Protein 3ZHG (pdb70)

InterPro domains:
  IPR001304 C-type lectin-like [PF00059] (213-317)
  IPR001304 C-type lectin-like [PS50041] (202-316)
  IPR001304 C-type lectin-like [SM00034] (195-316)
  IPR016186 C-type lectin-like/link domain superfamily [G3DSA:3.10.100.10] (137-321)
  IPR016187 C-type lectin fold [SSF56436] (169-321)
  IPR018378 C-type lectin, conserved site [PS00615] (294-315)
  IPR033989 CD209-like, C-type lectin-like domain [cd03590] (195-317)
  IPR050111 C-type lectin and snaclec domain-containing protein [PTHR22803] (143-318)

GO terms:
  GO:0001879 detection of yeast (P, IDA)
  GO:0005537 D-mannose binding (F, IDA)
  GO:0009897 external side of plasma membrane (C, IDA)
  GO:0001872 (1->3)-beta-D-glucan binding (F, IDA)
  GO:0030247 polysaccharide binding (F, IDA)
  GO:0016045 detection of bacterium (P, IDA)
  GO:0032760 positive regulation of tumor necrosis factor production (P, IDA)
  GO:0050766 positive regulation of phagocytosis (P, IDA)
  GO:0006897 endocytosis (P, IDA)
  GO:0006910 phagocytosis, recognition (P, IDA)
  GO:0016020 membrane (C, TAS)

Organism: Mus musculus (NCBI:txid10090)

B-factor: mean 35.57, std 11.87, range [12.16, 84.99]

Structure (mmCIF, N/CA/C/O backbone):
data_3ZHG
#
_entry.id   3ZHG
#
_cell.length_a   146.720
_cell.length_b   92.770
_cell.length_c   77.060
_cell.angle_alpha   90.00
_cell.angle_beta   121.66
_cell.angle_gamma   90.00
#
_symmetry.space_group_name_H-M   'C 1 2 1'
#
loop_
_entity.id
_entity.type
_entity.pdbx_description
1 polymer 'CD209 ANTIGEN-LIKE PROTEIN B'
2 polymer 'CD209 ANTIGEN-LIKE PROTEIN B'
3 non-polymer 'SULFATE ION'
4 non-polymer 'CALCIUM ION'
5 water water
#
loop_
_atom_site.group_PDB
_atom_site.id
_atom_site.type_symbol
_atom_site.label_atom_id
_atom_site.label_alt_id
_atom_site.label_comp_id
_atom_site.label_asym_id
_atom_site.label_entity_id
_atom_site.label_seq_id
_atom_site.pdbx_PDB_ins_code
_atom_site.Cartn_x
_atom_site.Cartn_y
_atom_site.Cartn_z
_atom_site.occupancy
_atom_site.B_iso_or_equiv
_atom_site.auth_seq_id
_atom_site.auth_comp_id
_atom_site.auth_asym_id
_atom_site.auth_atom_id
_atom_site.pdbx_PDB_model_num
ATOM 1 N N . LEU A 1 24 ? 5.612 2.620 44.526 1.00 64.91 191 LEU A N 1
ATOM 2 C CA . LEU A 1 24 ? 6.573 3.078 43.524 1.00 65.74 191 LEU A CA 1
ATOM 3 C C . LEU A 1 24 ? 6.488 2.241 42.246 1.00 68.53 191 LEU A C 1
ATOM 4 O O . LEU A 1 24 ? 7.349 1.397 41.981 1.00 67.67 191 LEU A O 1
ATOM 9 N N . CYS A 1 25 ? 5.445 2.488 41.456 1.00 64.81 192 CYS A N 1
ATOM 10 C CA . CYS A 1 25 ? 5.203 1.742 40.221 1.00 59.67 192 CYS A CA 1
ATOM 11 C C . CYS A 1 25 ? 6.068 2.238 39.066 1.00 60.45 192 CYS A C 1
ATOM 12 O O . CYS A 1 25 ? 5.918 3.379 38.613 1.00 57.92 192 CYS A O 1
ATOM 15 N N . ARG A 1 26 ? 6.974 1.383 38.593 1.00 55.02 193 ARG A N 1
ATOM 16 C CA . ARG A 1 26 ? 7.769 1.696 37.404 1.00 46.33 193 ARG A CA 1
ATOM 17 C C . ARG A 1 26 ? 7.336 0.790 36.245 1.00 38.61 193 ARG A C 1
ATOM 18 O O . ARG A 1 26 ? 7.631 -0.408 36.230 1.00 42.14 193 ARG A O 1
ATOM 26 N N . LEU A 1 27 ? 6.623 1.367 35.282 1.00 36.42 194 LEU A N 1
ATOM 27 C CA . LEU A 1 27 ? 6.054 0.605 34.169 1.00 34.31 194 LEU A CA 1
ATOM 28 C C . LEU A 1 27 ? 7.128 0.102 33.204 1.00 30.67 194 LEU A C 1
ATOM 29 O O . LEU A 1 27 ? 7.079 -1.047 32.760 1.00 30.99 194 LEU A O 1
ATOM 34 N N . CYS A 1 28 ? 8.094 0.972 32.906 1.00 25.15 195 CYS A N 1
ATOM 35 C CA . CYS A 1 28 ? 9.141 0.736 31.908 1.00 26.85 195 CYS A CA 1
ATOM 36 C C . CYS A 1 28 ? 10.467 1.202 32.480 1.00 24.92 195 CYS A C 1
ATOM 37 O O . CYS A 1 28 ? 10.482 2.027 33.386 1.00 26.10 195 CYS A O 1
ATOM 40 N N . PRO A 1 29 ? 11.589 0.691 31.952 1.00 22.39 196 PRO A N 1
ATOM 41 C CA . PRO A 1 29 ? 12.888 1.152 32.442 1.00 22.34 196 PRO A CA 1
ATOM 42 C C . PRO A 1 29 ? 13.086 2.634 32.199 1.00 24.37 196 PRO A C 1
ATOM 43 O O . PRO A 1 29 ? 12.360 3.248 31.430 1.00 21.02 196 PRO A O 1
ATOM 47 N N . TRP A 1 30 ? 14.108 3.187 32.835 1.00 21.78 197 TRP A N 1
ATOM 48 C CA . TRP A 1 30 ? 14.424 4.601 32.753 1.00 22.70 197 TRP A CA 1
ATOM 49 C C . TRP A 1 30 ? 14.608 5.074 31.312 1.00 22.23 197 TRP A C 1
ATOM 50 O O . TRP A 1 30 ? 15.400 4.509 30.567 1.00 20.02 197 TRP A O 1
ATOM 61 N N . ASP A 1 31 ? 13.857 6.107 30.932 1.00 20.66 198 ASP A N 1
ATOM 62 C CA . ASP A 1 31 ? 13.905 6.715 29.604 1.00 20.97 198 ASP A CA 1
ATOM 63 C C . ASP A 1 31 ? 13.230 5.879 28.515 1.00 20.82 198 ASP A C 1
ATOM 64 O O . ASP A 1 31 ? 13.522 6.049 27.339 1.00 21.88 198 ASP A O 1
ATOM 69 N N . TRP A 1 32 ? 12.343 4.973 28.918 1.00 19.03 199 TRP A N 1
ATOM 70 C CA . TRP A 1 32 ? 11.534 4.206 27.975 1.00 21.09 199 TRP A CA 1
ATOM 71 C C . TRP A 1 32 ? 10.100 4.647 28.179 1.00 23.24 199 TRP A C 1
ATOM 72 O O . TRP A 1 32 ? 9.727 5.009 29.287 1.00 19.54 199 TRP A O 1
ATOM 83 N N . THR A 1 33 ? 9.293 4.596 27.123 1.00 23.34 200 THR A N 1
ATOM 84 C CA . THR A 1 33 ? 7.905 5.062 27.180 1.00 19.48 200 THR A CA 1
ATOM 85 C C . THR A 1 33 ? 6.895 3.925 27.181 1.00 21.71 200 THR A C 1
ATOM 86 O O . THR A 1 33 ? 6.970 3.028 26.354 1.00 20.97 200 THR A O 1
ATOM 90 N N . PHE A 1 34 ? 5.940 3.978 28.104 1.00 22.07 201 PHE A N 1
ATOM 91 C CA . PHE A 1 34 ? 4.866 2.977 28.170 1.00 22.67 201 PHE A CA 1
ATOM 92 C C . PHE A 1 34 ? 3.737 3.292 27.191 1.00 22.77 201 PHE A C 1
ATOM 93 O O . PHE A 1 34 ? 3.236 4.418 27.158 1.00 25.02 201 PHE A O 1
ATOM 101 N N . LEU A 1 35 ? 3.361 2.305 26.376 1.00 23.23 202 LEU A N 1
ATOM 102 C CA . LEU A 1 35 ? 2.137 2.369 25.567 1.00 22.44 202 LEU A CA 1
ATOM 103 C C . LEU A 1 35 ? 1.483 0.994 25.451 1.00 25.91 202 LEU A C 1
ATOM 104 O O . LEU A 1 35 ? 2.063 0.066 24.881 1.00 22.28 202 LEU A O 1
ATOM 109 N N . LEU A 1 36 ? 0.291 0.862 26.027 1.00 25.00 203 LEU A N 1
ATOM 110 C CA . LEU A 1 36 ? -0.526 -0.346 25.889 1.00 30.03 203 LEU A CA 1
ATOM 111 C C . LEU A 1 36 ? 0.181 -1.660 26.210 1.00 28.09 203 LEU A C 1
ATOM 112 O O . LEU A 1 36 ? 0.056 -2.634 25.471 1.00 30.91 203 LEU A O 1
ATOM 117 N N . GLY A 1 37 ? 0.920 -1.693 27.307 1.00 27.44 204 GLY A N 1
ATOM 118 C CA . GLY A 1 37 ? 1.530 -2.928 27.769 1.00 27.51 204 GLY A CA 1
ATOM 119 C C . GLY A 1 37 ? 2.933 -3.153 27.249 1.00 27.40 204 GLY A C 1
ATOM 120 O O . GLY A 1 37 ? 3.564 -4.163 27.566 1.00 32.15 204 GLY A O 1
ATOM 121 N N . ASN A 1 38 ? 3.422 -2.217 26.441 1.00 23.91 205 ASN A N 1
ATOM 122 C CA . ASN A 1 38 ? 4.791 -2.290 25.939 1.00 25.37 205 ASN A CA 1
ATOM 123 C C . ASN A 1 38 ? 5.630 -1.066 26.255 1.00 22.74 205 ASN A C 1
ATOM 124 O O . ASN A 1 38 ? 5.093 -0.004 26.553 1.00 18.74 205 ASN A O 1
ATOM 129 N N . CYS A 1 39 ? 6.950 -1.228 26.151 1.00 22.14 206 CYS A N 1
ATOM 130 C CA . CYS A 1 39 ? 7.908 -0.178 26.477 1.00 19.23 206 CYS A CA 1
ATOM 131 C C . CYS A 1 39 ? 8.682 0.156 25.236 1.00 19.22 206 CYS A C 1
ATOM 132 O O . CYS A 1 39 ? 9.078 -0.748 24.510 1.00 23.66 206 CYS A O 1
ATOM 135 N N . TYR A 1 40 ? 8.890 1.444 24.978 1.00 19.96 207 TYR A N 1
ATOM 136 C CA . TYR A 1 40 ? 9.467 1.904 23.705 1.00 16.70 207 TYR A CA 1
ATOM 137 C C . TYR A 1 40 ? 10.664 2.802 23.983 1.00 22.40 207 TYR A C 1
ATOM 138 O O . TYR A 1 40 ? 10.647 3.599 24.929 1.00 18.84 207 TYR A O 1
ATOM 147 N N . PHE A 1 41 ? 11.717 2.657 23.187 1.00 18.17 208 PHE A N 1
ATOM 148 C CA . PHE A 1 41 ? 12.904 3.485 23.370 1.00 16.72 208 PHE A CA 1
ATOM 149 C C . PHE A 1 41 ? 13.127 4.181 22.060 1.00 18.97 208 PHE A C 1
ATOM 150 O O . PHE A 1 41 ? 13.164 3.533 21.033 1.00 20.95 208 PHE A O 1
ATOM 158 N N . PHE A 1 42 ? 13.268 5.497 22.095 1.00 16.03 209 PHE A N 1
ATOM 159 C CA . PHE A 1 42 ? 13.447 6.286 20.882 1.00 20.37 209 PHE A CA 1
ATOM 160 C C . PHE A 1 42 ? 14.905 6.719 20.772 1.00 25.09 209 PHE A C 1
ATOM 161 O O . PHE A 1 42 ? 15.373 7.500 21.590 1.00 24.38 209 PHE A O 1
ATOM 169 N N . SER A 1 43 ? 15.648 6.197 19.799 1.00 20.84 210 SER A N 1
ATOM 170 C CA . SER A 1 43 ? 17.069 6.523 19.741 1.00 21.05 210 SER A CA 1
ATOM 171 C C . SER A 1 43 ? 17.236 8.021 19.650 1.00 25.36 210 SER A C 1
ATOM 172 O O . SER A 1 43 ? 16.325 8.743 19.223 1.00 22.93 210 SER A O 1
ATOM 175 N N . LYS A 1 44 ? 18.400 8.478 20.089 1.00 22.95 211 LYS A N 1
ATOM 176 C CA . LYS A 1 44 ? 18.804 9.863 19.963 1.00 23.96 211 LYS A CA 1
ATOM 177 C C . LYS A 1 44 ? 19.773 9.992 18.799 1.00 26.89 211 LYS A C 1
ATOM 178 O O . LYS A 1 44 ? 19.982 11.079 18.280 1.00 33.22 211 LYS A O 1
ATOM 184 N N . SER A 1 45 ? 20.385 8.882 18.399 1.00 25.48 212 SER A N 1
ATOM 185 C CA . SER A 1 45 ? 21.339 8.904 17.295 1.00 26.28 212 SER A CA 1
ATOM 186 C C . SER A 1 45 ? 20.830 8.057 16.147 1.00 26.94 212 SER A C 1
ATOM 187 O O . SER A 1 45 ? 19.797 7.406 16.268 1.00 25.98 212 SER A O 1
ATOM 190 N N . GLN A 1 46 ? 21.562 8.065 15.038 1.00 23.00 213 GLN A N 1
ATOM 191 C CA . GLN A 1 46 ? 21.148 7.372 13.836 1.00 26.22 213 GLN A CA 1
ATOM 192 C C . GLN A 1 46 ? 22.109 6.236 13.537 1.00 30.91 213 GLN A C 1
ATOM 193 O O . GLN A 1 46 ? 23.323 6.393 13.693 1.00 30.60 213 GLN A O 1
ATOM 199 N N . ARG A 1 47 ? 21.557 5.095 13.117 1.00 24.58 214 ARG A N 1
ATOM 200 C CA . ARG A 1 47 ? 22.337 3.895 12.826 1.00 25.39 214 ARG A CA 1
ATOM 201 C C . ARG A 1 47 ? 21.755 3.174 11.606 1.00 27.90 214 ARG A C 1
ATOM 202 O O . ARG A 1 47 ? 20.574 3.353 11.273 1.00 26.63 214 ARG A O 1
ATOM 210 N N . ASN A 1 48 ? 22.570 2.376 10.919 1.00 25.00 215 ASN A N 1
ATOM 211 C CA . ASN A 1 48 ? 22.032 1.559 9.836 1.00 26.16 215 ASN A CA 1
ATOM 212 C C . ASN A 1 48 ? 21.128 0.484 10.394 1.00 23.80 215 ASN A C 1
ATOM 213 O O . ASN A 1 48 ? 21.101 0.258 11.598 1.00 23.07 215 ASN A O 1
ATOM 218 N N . TRP A 1 49 ? 20.358 -0.162 9.524 1.00 27.55 216 TRP A N 1
ATOM 219 C CA . TRP A 1 49 ? 19.276 -1.035 9.978 1.00 23.44 216 TRP A CA 1
ATOM 220 C C . TRP A 1 49 ? 19.809 -2.191 10.829 1.00 23.37 216 TRP A C 1
ATOM 221 O O . TRP A 1 49 ? 19.272 -2.480 11.896 1.00 24.78 216 TRP A O 1
ATOM 232 N N . ASN A 1 50 ? 20.865 -2.850 10.368 1.00 24.58 217 ASN A N 1
ATOM 233 C CA . ASN A 1 50 ? 21.427 -3.976 11.108 1.00 23.32 217 ASN A CA 1
ATOM 234 C C . ASN A 1 50 ? 21.951 -3.544 12.475 1.00 22.02 217 ASN A C 1
ATOM 235 O O . ASN A 1 50 ? 21.745 -4.236 13.458 1.00 26.96 217 ASN A O 1
ATOM 240 N N . ASP A 1 51 ? 22.635 -2.404 12.528 1.00 23.32 218 ASP A N 1
ATOM 241 C CA . ASP A 1 51 ? 23.159 -1.899 13.794 1.00 26.42 218 ASP A CA 1
ATOM 242 C C . ASP A 1 51 ? 22.034 -1.522 14.730 1.00 24.19 218 ASP A C 1
ATOM 243 O O . ASP A 1 51 ? 22.160 -1.645 15.937 1.00 22.84 218 ASP A O 1
ATOM 248 N N . ALA A 1 52 ? 20.919 -1.071 14.170 1.00 22.76 219 ALA A N 1
ATOM 249 C CA . ALA A 1 52 ? 19.749 -0.755 14.971 1.00 18.76 219 ALA A CA 1
ATOM 250 C C . ALA A 1 52 ? 19.182 -2.025 15.576 1.00 21.09 219 ALA A C 1
ATOM 251 O O . ALA A 1 52 ? 18.816 -2.049 16.746 1.00 23.97 219 ALA A O 1
ATOM 253 N N . VAL A 1 53 ? 19.087 -3.081 14.776 1.00 23.26 220 VAL A N 1
ATOM 254 C CA . VAL A 1 53 ? 18.639 -4.383 15.280 1.00 20.96 220 VAL A CA 1
ATOM 255 C C . VAL A 1 53 ? 19.476 -4.797 16.484 1.00 21.90 220 VAL A C 1
ATOM 256 O O . VAL A 1 53 ? 18.946 -5.229 17.505 1.00 22.89 220 VAL A O 1
ATOM 260 N N . THR A 1 54 ? 20.788 -4.651 16.358 1.00 23.98 221 THR A N 1
ATOM 261 C CA . THR A 1 54 ? 21.714 -5.051 17.412 1.00 21.74 221 THR A CA 1
ATOM 262 C C . THR A 1 54 ? 21.556 -4.187 18.663 1.00 24.11 221 THR A C 1
ATOM 263 O O . THR A 1 54 ? 21.499 -4.701 19.791 1.00 22.60 221 THR A O 1
ATOM 267 N N . ALA A 1 55 ? 21.465 -2.875 18.472 1.00 23.66 222 ALA A N 1
ATOM 268 C CA . ALA A 1 55 ? 21.206 -1.970 19.590 1.00 24.07 222 ALA A CA 1
ATOM 269 C C . ALA A 1 55 ? 20.004 -2.418 20.412 1.00 23.51 222 ALA A C 1
ATOM 270 O O . ALA A 1 55 ? 20.039 -2.380 21.635 1.00 21.75 222 ALA A O 1
ATOM 272 N N . CYS A 1 56 ? 18.929 -2.839 19.748 1.00 24.18 223 CYS A N 1
ATOM 273 C CA . CYS A 1 56 ? 17.717 -3.232 20.464 1.00 19.61 223 CYS A CA 1
ATOM 274 C C . CYS A 1 56 ? 17.913 -4.540 21.234 1.00 21.72 223 CYS A C 1
ATOM 275 O O . CYS A 1 56 ? 17.440 -4.669 22.358 1.00 20.66 223 CYS A O 1
ATOM 278 N N . LYS A 1 57 ? 18.611 -5.497 20.631 1.00 19.67 224 LYS A N 1
ATOM 279 C CA . LYS A 1 57 ? 18.943 -6.761 21.290 1.00 24.10 224 LYS A CA 1
ATOM 280 C C . LYS A 1 57 ? 19.803 -6.581 22.557 1.00 25.41 224 LYS A C 1
ATOM 281 O O . LYS A 1 57 ? 19.722 -7.391 23.486 1.00 26.16 224 LYS A O 1
ATOM 287 N N . GLU A 1 58 ? 20.638 -5.543 22.571 1.00 22.06 225 GLU A N 1
ATOM 288 C CA . GLU A 1 58 ? 21.442 -5.169 23.739 1.00 22.71 225 GLU A CA 1
ATOM 289 C C . GLU A 1 58 ? 20.607 -4.857 24.953 1.00 25.33 225 GLU A C 1
ATOM 290 O O . GLU A 1 58 ? 21.095 -4.922 26.079 1.00 22.24 225 GLU A O 1
ATOM 296 N N . VAL A 1 59 ? 19.354 -4.470 24.737 1.00 18.48 226 VAL A N 1
ATOM 297 C CA . VAL A 1 59 ? 18.512 -4.097 25.860 1.00 19.90 226 VAL A CA 1
ATOM 298 C C . VAL A 1 59 ? 17.287 -5.009 25.940 1.00 22.78 226 VAL A C 1
ATOM 299 O O . VAL A 1 59 ? 16.237 -4.625 26.441 1.00 21.01 226 VAL A O 1
ATOM 303 N N . LYS A 1 60 ? 17.465 -6.238 25.464 1.00 19.85 227 LYS A N 1
ATOM 304 C CA . LYS A 1 60 ? 16.425 -7.253 25.460 1.00 23.28 227 LYS A CA 1
ATOM 305 C C . LYS A 1 60 ? 15.158 -6.752 24.796 1.00 24.72 227 LYS A C 1
ATOM 306 O O . LYS A 1 60 ? 14.051 -6.981 25.277 1.00 24.22 227 LYS A O 1
ATOM 312 N N . ALA A 1 61 ? 15.331 -6.087 23.663 1.00 22.38 228 ALA A N 1
ATOM 313 C CA . ALA A 1 61 ? 14.203 -5.528 22.953 1.00 23.08 228 ALA A CA 1
ATOM 314 C C . ALA A 1 61 ? 14.348 -5.859 21.468 1.00 23.33 228 ALA A C 1
ATOM 315 O O . ALA A 1 61 ? 15.325 -6.490 21.071 1.00 21.46 228 ALA A O 1
ATOM 317 N N . GLN A 1 62 ? 13.389 -5.435 20.649 1.00 22.63 229 GLN A N 1
ATOM 318 C CA . GLN A 1 62 ? 13.468 -5.658 19.201 1.00 21.99 229 GLN A CA 1
ATOM 319 C C . GLN A 1 62 ? 13.176 -4.393 18.423 1.00 18.69 229 GLN A C 1
ATOM 320 O O . GLN A 1 62 ? 12.284 -3.634 18.781 1.00 19.21 229 GLN A O 1
ATOM 326 N N . LEU A 1 63 ? 13.919 -4.162 17.351 1.00 18.09 230 LEU A N 1
ATOM 327 C CA . LEU A 1 63 ? 13.619 -3.048 16.458 1.00 20.53 230 LEU A CA 1
ATOM 328 C C . LEU A 1 63 ? 12.133 -3.138 16.152 1.00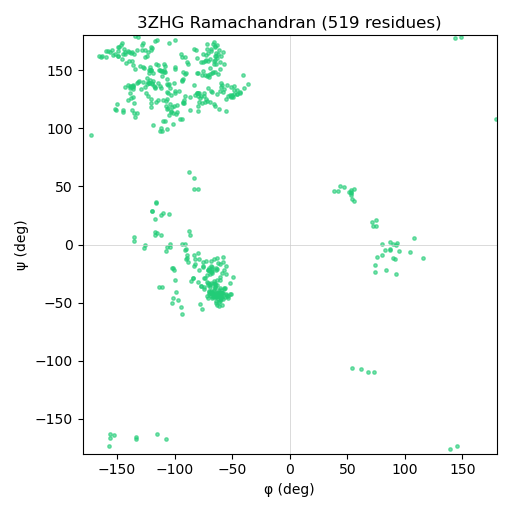 23.28 230 LEU A C 1
ATOM 329 O O . LEU A 1 63 ? 11.647 -4.188 15.756 1.00 23.01 230 LEU A O 1
ATOM 334 N N . VAL A 1 64 ? 11.412 -2.038 16.372 1.00 22.66 231 VAL A N 1
ATOM 335 C CA . VAL A 1 64 ? 9.971 -2.061 16.619 1.00 19.37 231 VAL A CA 1
ATOM 336 C C . VAL A 1 64 ? 9.126 -2.840 15.609 1.00 24.21 231 VAL A C 1
ATOM 337 O O . VAL A 1 64 ? 9.207 -2.652 14.386 1.00 20.77 231 VAL A O 1
ATOM 341 N N . ILE A 1 65 ? 8.322 -3.733 16.161 1.00 21.66 232 ILE A N 1
ATOM 342 C CA . ILE A 1 65 ? 7.367 -4.512 15.402 1.00 24.82 232 ILE A CA 1
ATOM 343 C C . ILE A 1 65 ? 5.990 -3.942 15.705 1.00 23.57 232 ILE A C 1
ATOM 344 O O . ILE A 1 65 ? 5.542 -3.953 16.854 1.00 25.73 232 ILE A O 1
ATOM 349 N N . ILE A 1 66 ? 5.328 -3.422 14.674 1.00 25.88 233 ILE A N 1
ATOM 350 C CA . ILE A 1 66 ? 4.032 -2.772 14.824 1.00 20.48 233 ILE A CA 1
ATOM 351 C C . ILE A 1 66 ? 2.948 -3.836 14.894 1.00 28.21 233 ILE A C 1
ATOM 352 O O . ILE A 1 66 ? 2.905 -4.736 14.052 1.00 28.19 233 ILE A O 1
ATOM 357 N N . ASN A 1 67 ? 2.069 -3.749 15.887 1.00 25.01 234 ASN A N 1
ATOM 358 C CA . ASN A 1 67 ? 1.032 -4.757 16.010 1.00 27.50 234 ASN A CA 1
ATOM 359 C C . ASN A 1 67 ? -0.355 -4.196 16.293 1.00 29.67 234 ASN A C 1
ATOM 360 O O . ASN A 1 67 ? -1.298 -4.948 16.463 1.00 33.40 234 ASN A O 1
ATOM 365 N N . SER A 1 68 ? -0.484 -2.877 16.342 1.00 26.95 235 SER A N 1
ATOM 366 C CA . SER A 1 68 ? -1.795 -2.268 16.491 1.00 29.27 235 SER A CA 1
ATOM 367 C C . SER A 1 68 ? -1.804 -0.924 15.795 1.00 28.90 235 SER A C 1
ATOM 368 O O . SER A 1 68 ? -0.755 -0.353 15.513 1.00 25.58 235 SER A O 1
ATOM 371 N N . ASP A 1 69 ? -2.994 -0.409 15.528 1.00 30.46 236 ASP A N 1
ATOM 372 C CA . ASP A 1 69 ? -3.124 0.874 14.856 1.00 28.97 236 ASP A CA 1
ATOM 373 C C . ASP A 1 69 ? -2.792 2.020 15.816 1.00 29.47 236 ASP A C 1
ATOM 374 O O . ASP A 1 69 ? -2.212 3.030 15.418 1.00 29.71 236 ASP A O 1
ATOM 379 N N . GLU A 1 70 ? -3.163 1.879 17.079 1.00 28.19 237 GLU A N 1
ATOM 380 C CA . GLU A 1 70 ? -2.856 2.926 18.043 1.00 29.35 237 GLU A CA 1
ATOM 381 C C . GLU A 1 70 ? -1.343 3.050 18.231 1.00 27.06 237 GLU A C 1
ATOM 382 O O . GLU A 1 70 ? -0.809 4.150 18.380 1.00 26.51 237 GLU A O 1
ATOM 388 N N . GLU A 1 71 ? -0.656 1.915 18.214 1.00 23.16 238 GLU A N 1
ATOM 389 C CA . GLU A 1 71 ? 0.792 1.908 18.269 1.00 25.16 238 GLU A CA 1
ATOM 390 C C . GLU A 1 71 ? 1.409 2.568 17.033 1.00 26.23 238 GLU A C 1
ATOM 391 O O . GLU A 1 71 ? 2.293 3.429 17.145 1.00 24.10 238 GLU A O 1
ATOM 397 N N . GLN A 1 72 ? 0.960 2.149 15.855 1.00 23.45 239 GLN A N 1
ATOM 398 C CA . GLN A 1 72 ? 1.415 2.757 14.609 1.00 24.36 239 GLN A CA 1
ATOM 399 C C . GLN A 1 72 ? 1.183 4.267 14.610 1.00 22.01 239 GLN A C 1
ATOM 400 O O . GLN A 1 72 ? 2.065 5.030 14.226 1.00 24.21 239 GLN A O 1
ATOM 406 N N . THR A 1 73 ? 0.012 4.702 15.068 1.00 24.69 240 THR A N 1
ATOM 407 C CA . THR A 1 73 ? -0.289 6.133 15.127 1.00 25.38 240 THR A CA 1
ATOM 408 C C . THR A 1 73 ? 0.695 6.877 16.011 1.00 26.53 240 THR A C 1
ATOM 409 O O . THR A 1 73 ? 1.196 7.928 15.642 1.00 28.76 240 THR A O 1
ATOM 413 N N . PHE A 1 74 ? 0.959 6.345 17.196 1.00 25.16 241 PHE A N 1
ATOM 414 C CA . PHE A 1 74 ? 1.874 6.991 18.124 1.00 24.32 241 PHE A CA 1
ATOM 415 C C . PHE A 1 74 ? 3.312 7.007 17.593 1.00 27.46 241 PHE A C 1
ATOM 416 O O . PHE A 1 74 ? 4.011 8.025 17.691 1.00 28.19 241 PHE A O 1
ATOM 424 N N . LEU A 1 75 ? 3.778 5.904 17.022 1.00 22.23 242 LEU A N 1
ATOM 425 C CA . LEU A 1 75 ? 5.167 5.898 16.562 1.00 21.75 242 LEU A CA 1
ATOM 426 C C . LEU A 1 75 ? 5.371 6.761 15.313 1.00 27.16 242 LEU A C 1
ATOM 427 O O . LEU A 1 75 ? 6.427 7.346 15.130 1.00 26.29 242 LEU A O 1
ATOM 432 N N . GLN A 1 76 ? 4.355 6.845 14.457 1.00 25.37 243 GLN A N 1
ATOM 433 C CA . GLN A 1 76 ? 4.425 7.692 13.266 1.00 28.84 243 GLN A CA 1
ATOM 434 C C . GLN A 1 76 ? 4.534 9.180 13.655 1.00 28.83 243 GLN A C 1
ATOM 435 O O . GLN A 1 76 ? 5.357 9.900 13.102 1.00 32.44 243 GLN A O 1
ATOM 441 N N . GLN A 1 77 ? 3.726 9.630 14.614 1.00 30.49 244 GLN A N 1
ATOM 442 C CA . GLN A 1 77 ? 3.799 11.015 15.102 1.00 33.08 244 GLN A CA 1
ATOM 443 C C . GLN A 1 77 ? 5.127 11.334 15.749 1.00 31.70 244 GLN A C 1
ATOM 444 O O . GLN A 1 77 ? 5.758 12.331 15.415 1.00 37.90 244 GLN A O 1
ATOM 450 N N . THR A 1 78 ? 5.548 10.509 16.694 1.00 30.97 245 THR A N 1
ATOM 451 C CA . THR A 1 78 ? 6.809 10.758 17.359 1.00 29.78 245 THR A CA 1
ATOM 452 C C . THR A 1 78 ? 7.944 10.795 16.351 1.00 30.49 245 THR A C 1
ATOM 453 O O . THR A 1 78 ? 8.831 11.643 16.441 1.00 32.37 245 THR A O 1
ATOM 457 N N . SER A 1 79 ? 7.924 9.876 15.388 1.00 26.92 246 SER A N 1
ATOM 458 C CA . SER A 1 79 ? 9.048 9.762 14.473 1.00 27.30 246 SER A CA 1
ATOM 459 C C . SER A 1 79 ? 9.127 10.950 13.517 1.00 32.17 246 SER A C 1
ATOM 460 O O . SER A 1 79 ? 10.196 11.258 12.990 1.00 29.43 246 SER A O 1
ATOM 463 N N . LYS A 1 80 ? 8.006 11.638 13.320 1.00 31.27 247 LYS A N 1
ATOM 464 C CA . LYS A 1 80 ? 7.992 12.820 12.468 1.00 29.88 247 LYS A CA 1
ATOM 465 C C . LYS A 1 80 ? 8.838 13.940 13.061 1.00 32.46 247 LYS A C 1
ATOM 466 O O . LYS A 1 80 ? 9.445 14.725 12.335 1.00 29.94 247 LYS A O 1
ATOM 472 N N . ALA A 1 81 ? 8.883 14.017 14.385 1.00 29.49 248 ALA A N 1
ATOM 473 C CA . ALA A 1 81 ? 9.645 15.070 15.045 1.00 32.65 248 ALA A CA 1
ATOM 474 C C . ALA A 1 81 ? 11.162 14.903 14.938 1.00 33.55 248 ALA A C 1
ATOM 475 O O . ALA A 1 81 ? 11.899 15.873 15.092 1.00 40.15 248 ALA A O 1
ATOM 477 N N . LYS A 1 82 ? 11.646 13.690 14.687 1.00 28.68 249 LYS A N 1
ATOM 478 C CA . LYS A 1 82 ? 13.092 13.492 14.565 1.00 27.65 249 LYS A CA 1
ATOM 479 C C . LYS A 1 82 ? 13.539 13.385 13.123 1.00 29.23 249 LYS A C 1
ATOM 480 O O . LYS A 1 82 ? 14.523 14.004 12.715 1.00 31.45 249 LYS A O 1
ATOM 486 N N . GLY A 1 83 ? 12.814 12.594 12.346 1.00 28.64 250 GLY A N 1
ATOM 487 C CA . GLY A 1 83 ? 13.168 12.345 10.962 1.00 26.33 250 GLY A CA 1
ATOM 488 C C . GLY A 1 83 ? 12.948 10.880 10.649 1.00 28.96 250 GLY A C 1
ATOM 489 O O . GLY A 1 83 ? 12.438 10.132 11.491 1.00 28.06 250 GLY A O 1
ATOM 490 N N . PRO A 1 84 ? 13.308 10.458 9.434 1.00 27.22 251 PRO A N 1
ATOM 491 C CA . PRO A 1 84 ? 13.133 9.055 9.066 1.00 27.65 251 PRO A CA 1
ATOM 492 C C . PRO A 1 84 ? 13.685 8.112 10.131 1.00 29.12 251 PRO A C 1
ATOM 493 O O . PRO A 1 84 ? 14.768 8.332 10.670 1.00 25.32 251 PRO A O 1
ATOM 497 N N . THR A 1 85 ? 12.922 7.068 10.434 1.00 24.96 252 THR A N 1
ATOM 498 C CA . THR A 1 85 ? 13.210 6.214 11.569 1.00 19.36 252 THR A CA 1
ATOM 499 C C . THR A 1 85 ? 12.980 4.772 11.154 1.00 23.33 252 THR A C 1
ATOM 500 O O . THR A 1 85 ? 11.972 4.466 10.535 1.00 22.45 252 THR A O 1
ATOM 504 N N . TRP A 1 86 ? 13.906 3.884 11.498 1.00 21.29 253 TRP A N 1
ATOM 505 C CA . TRP A 1 86 ? 13.757 2.463 11.185 1.00 19.20 253 TRP A CA 1
ATOM 506 C C . TRP A 1 86 ? 12.683 1.777 12.004 1.00 19.47 253 TRP A C 1
ATOM 507 O O . TRP A 1 86 ? 12.493 2.080 13.199 1.00 21.73 253 TRP A O 1
ATOM 518 N N . MET A 1 87 ? 12.011 0.813 11.382 1.00 17.82 254 MET A N 1
ATOM 51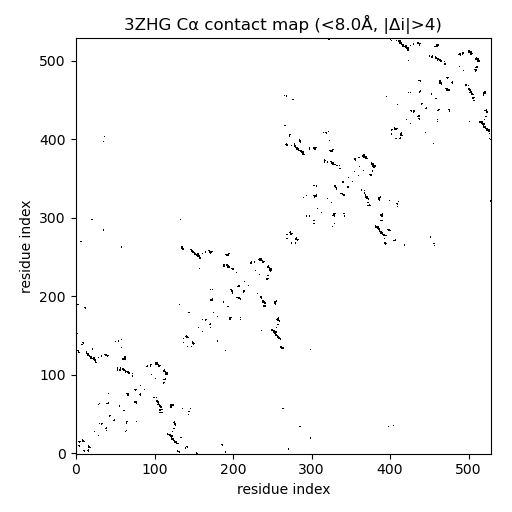9 C CA . MET A 1 87 ? 11.209 -0.157 12.124 1.00 18.39 254 MET A CA 1
ATOM 520 C C . MET A 1 87 ? 11.733 -1.573 11.860 1.00 19.11 254 MET A C 1
ATOM 521 O O . MET A 1 87 ? 12.565 -1.779 10.970 1.00 22.63 254 MET A O 1
ATOM 526 N N . GLY A 1 88 ? 11.266 -2.556 12.622 1.00 19.66 255 GLY A N 1
ATOM 527 C CA . GLY A 1 88 ? 11.832 -3.892 12.496 1.00 20.33 255 GLY A CA 1
ATOM 528 C C . GLY A 1 88 ? 11.249 -4.728 11.360 1.00 23.81 255 GLY A C 1
ATOM 529 O O . GLY A 1 88 ? 10.770 -5.831 11.602 1.00 23.84 255 GLY A O 1
ATOM 530 N N . LEU A 1 89 ? 11.318 -4.218 10.127 1.00 22.79 256 LEU A N 1
ATOM 531 C CA . LEU A 1 89 ? 10.643 -4.839 8.990 1.00 22.20 256 LEU A CA 1
ATOM 532 C C . LEU A 1 89 ? 11.532 -4.765 7.762 1.00 22.44 256 LEU A C 1
ATOM 533 O O . LEU A 1 89 ? 12.150 -3.738 7.511 1.00 23.33 256 LEU A O 1
ATOM 538 N N . SER A 1 90 ? 11.608 -5.854 7.004 1.00 24.72 257 SER A N 1
ATOM 539 C CA . SER A 1 90 ? 12.511 -5.915 5.861 1.00 23.20 257 SER A CA 1
ATOM 540 C C . SER A 1 90 ? 12.184 -7.097 4.960 1.00 24.33 257 SER A C 1
ATOM 541 O O . SER A 1 90 ? 11.551 -8.048 5.387 1.00 24.34 257 SER A O 1
ATOM 544 N N . ASP A 1 91 ? 12.664 -7.063 3.724 1.00 25.74 258 ASP A N 1
ATOM 545 C CA . ASP A 1 91 ? 12.454 -8.195 2.832 1.00 31.28 258 ASP A CA 1
ATOM 546 C C . ASP A 1 91 ? 13.798 -8.803 2.489 1.00 32.29 258 ASP A C 1
ATOM 547 O O . ASP A 1 91 ? 14.022 -9.251 1.371 1.00 36.03 258 ASP A O 1
ATOM 552 N N . LEU A 1 92 ? 14.692 -8.811 3.472 1.00 31.51 259 LEU A N 1
ATOM 553 C CA . LEU A 1 92 ? 16.055 -9.308 3.280 1.00 31.04 259 LEU A CA 1
ATOM 554 C C . LEU A 1 92 ? 16.108 -10.823 3.079 1.00 34.94 259 LEU A C 1
ATOM 555 O O . LEU A 1 92 ? 17.044 -11.342 2.472 1.00 38.22 259 LEU A O 1
ATOM 560 N N . LYS A 1 93 ? 15.111 -11.537 3.584 1.00 32.14 260 LYS A N 1
ATOM 561 C CA . LYS A 1 93 ? 15.090 -12.982 3.412 1.00 37.46 260 LYS A CA 1
ATOM 562 C C . LYS A 1 93 ? 14.661 -13.341 1.989 1.00 42.88 260 LYS A C 1
ATOM 563 O O . LYS A 1 93 ? 15.370 -14.057 1.278 1.00 43.64 260 LYS A O 1
ATOM 569 N N . LYS A 1 94 ? 13.498 -12.841 1.580 1.00 38.77 261 LYS A N 1
ATOM 570 C CA . LYS A 1 94 ? 12.985 -13.054 0.226 1.00 37.86 261 LYS A CA 1
ATOM 571 C C . LYS A 1 94 ? 12.413 -11.749 -0.314 1.00 34.62 261 LYS A C 1
ATOM 572 O O . LYS A 1 94 ? 11.448 -11.241 0.239 1.00 35.83 261 LYS A O 1
ATOM 578 N N . GLU A 1 95 ? 13.011 -11.201 -1.375 1.00 36.53 262 GLU A N 1
ATOM 579 C CA . GLU A 1 95 ? 12.510 -9.970 -2.007 1.00 37.88 262 GLU A CA 1
ATOM 580 C C . GLU A 1 95 ? 10.992 -9.899 -2.100 1.00 37.45 262 GLU A C 1
ATOM 581 O O . GLU A 1 95 ? 10.349 -10.856 -2.519 1.00 35.92 262 GLU A O 1
ATOM 587 N N . ALA A 1 96 ? 10.430 -8.745 -1.748 1.00 32.20 263 ALA A N 1
ATOM 588 C CA . ALA A 1 96 ? 8.998 -8.487 -1.912 1.00 31.52 263 ALA A CA 1
ATOM 589 C C . ALA A 1 96 ? 8.127 -9.173 -0.869 1.00 30.13 263 ALA A C 1
ATOM 590 O O . ALA A 1 96 ? 6.937 -8.896 -0.784 1.00 32.58 263 ALA A O 1
ATOM 592 N N . THR A 1 97 ? 8.701 -10.079 -0.083 1.00 30.31 264 THR A N 1
ATOM 593 C CA . THR A 1 97 ? 7.986 -10.594 1.089 1.00 31.38 264 THR A CA 1
ATOM 594 C C . THR A 1 97 ? 8.538 -9.916 2.349 1.00 31.31 264 THR A C 1
ATOM 595 O O . THR A 1 97 ? 9.727 -10.058 2.663 1.00 30.93 264 THR A O 1
ATOM 599 N N . TRP A 1 98 ? 7.680 -9.181 3.060 1.00 28.67 265 TRP A N 1
ATOM 600 C CA . TRP A 1 98 ? 8.108 -8.368 4.212 1.00 27.86 265 TRP A CA 1
ATOM 601 C C . TRP A 1 98 ? 7.876 -9.066 5.540 1.00 27.96 265 TRP A C 1
ATOM 602 O O . TRP A 1 98 ? 6.746 -9.415 5.880 1.00 30.28 265 TRP A O 1
ATOM 613 N N . LEU A 1 99 ? 8.959 -9.284 6.285 1.00 30.40 266 LEU A N 1
ATOM 614 C CA . LEU A 1 99 ? 8.889 -9.983 7.562 1.00 26.43 266 LEU A CA 1
ATOM 615 C C . LEU A 1 99 ? 9.367 -9.086 8.685 1.00 25.83 266 LEU A C 1
ATOM 616 O O . LEU A 1 99 ? 10.359 -8.385 8.537 1.00 26.85 266 LEU A O 1
ATOM 621 N N . TRP A 1 100 ? 8.684 -9.128 9.821 1.00 25.81 267 TRP A N 1
ATOM 622 C CA . TRP A 1 100 ? 9.160 -8.415 10.990 1.00 25.44 267 TRP A CA 1
ATOM 623 C C . TRP A 1 100 ? 10.411 -9.124 11.520 1.00 28.19 267 TRP A C 1
ATOM 624 O O . TRP A 1 100 ? 10.690 -10.261 11.130 1.00 27.10 267 TRP A O 1
ATOM 635 N N . VAL A 1 101 ? 11.175 -8.472 12.397 1.00 24.65 268 VAL A N 1
ATOM 636 C CA . VAL A 1 101 ? 12.427 -9.082 12.869 1.00 28.87 268 VAL A CA 1
ATOM 637 C C . VAL A 1 101 ? 12.245 -10.378 13.659 1.00 29.59 268 VAL A C 1
ATOM 638 O O . VAL A 1 101 ? 13.195 -11.152 13.790 1.00 29.41 268 VAL A O 1
ATOM 642 N N . ASP A 1 102 ? 11.048 -10.616 14.189 1.00 26.94 269 ASP A N 1
ATOM 643 C CA . ASP A 1 102 ? 10.772 -11.882 14.884 1.00 32.43 269 ASP A CA 1
ATOM 644 C C . ASP A 1 102 ? 10.293 -12.974 13.917 1.00 33.78 269 ASP A C 1
ATOM 645 O O . ASP A 1 102 ? 9.820 -14.025 14.340 1.00 33.72 269 ASP A O 1
ATOM 650 N N . GLY A 1 103 ? 10.428 -12.722 12.621 1.00 32.79 270 GLY A N 1
ATOM 651 C CA . GLY A 1 103 ? 10.021 -13.692 11.620 1.00 31.80 270 GLY A CA 1
ATOM 652 C C . GLY A 1 103 ? 8.544 -13.719 11.259 1.00 35.80 270 GLY A C 1
ATOM 653 O O . GLY A 1 103 ? 8.148 -14.459 10.357 1.00 34.59 270 GLY A O 1
ATOM 654 N N . SER A 1 104 ? 7.710 -12.939 11.939 1.00 30.78 271 SER A N 1
ATOM 655 C CA . SER A 1 104 ? 6.292 -12.967 11.608 1.00 26.64 271 SER A CA 1
ATOM 656 C C . SER A 1 104 ? 6.046 -12.254 10.290 1.00 30.61 271 SER A C 1
ATOM 657 O O . SER A 1 104 ? 6.843 -11.425 9.859 1.00 29.97 271 SER A O 1
ATOM 660 N N . THR A 1 105 ? 4.938 -12.576 9.638 1.00 33.16 272 THR A N 1
ATOM 661 C CA . THR A 1 105 ? 4.650 -11.994 8.338 1.00 30.70 272 THR A CA 1
ATOM 662 C C . THR A 1 105 ? 3.887 -10.692 8.512 1.00 28.99 272 THR A C 1
ATOM 663 O O . THR A 1 105 ? 3.240 -10.476 9.532 1.00 32.31 272 THR A O 1
ATOM 667 N N . LEU A 1 106 ? 3.987 -9.817 7.520 1.00 31.08 273 LEU A N 1
ATOM 668 C CA . LEU A 1 106 ? 3.271 -8.551 7.533 1.00 29.59 273 LEU A CA 1
ATOM 669 C C . LEU A 1 106 ? 1.829 -8.818 7.132 1.00 34.13 273 LEU A C 1
ATOM 670 O O . LEU A 1 106 ? 1.572 -9.359 6.072 1.00 33.74 273 LEU A O 1
ATOM 675 N N . SER A 1 107 ? 0.881 -8.451 7.977 1.00 35.40 274 SER A N 1
ATOM 676 C CA . SER A 1 107 ? -0.508 -8.792 7.709 1.00 33.42 274 SER A CA 1
ATOM 677 C C . SER A 1 107 ? -1.105 -7.923 6.616 1.00 39.53 274 SER A C 1
ATOM 678 O O . SER A 1 107 ? -0.566 -6.864 6.276 1.00 33.63 274 SER A O 1
ATOM 681 N N . SER A 1 108 ? -2.235 -8.367 6.078 1.00 32.40 275 SER A N 1
ATOM 682 C CA . SER A 1 108 ? -2.907 -7.618 5.036 1.00 33.67 275 SER A CA 1
ATOM 683 C C . SER A 1 108 ? -3.390 -6.302 5.582 1.00 29.86 275 SER A C 1
ATOM 684 O O . SER A 1 108 ? -3.357 -5.296 4.886 1.00 36.50 275 SER A O 1
ATOM 687 N N . ARG A 1 109 ? -3.819 -6.277 6.835 1.00 30.99 276 ARG A N 1
ATOM 688 C CA . ARG A 1 109 ? -4.405 -5.044 7.332 1.00 35.66 276 ARG A CA 1
ATOM 689 C C . ARG A 1 109 ? -3.367 -3.938 7.517 1.00 36.39 276 ARG A C 1
ATOM 690 O O . ARG A 1 109 ? -3.709 -2.759 7.547 1.00 37.24 276 ARG A O 1
ATOM 698 N N . PHE A 1 110 ? -2.097 -4.304 7.622 1.00 30.37 277 PHE A N 1
ATOM 699 C CA . PHE A 1 110 ? -1.072 -3.284 7.840 1.00 29.36 277 PHE A CA 1
ATOM 700 C C . PHE A 1 110 ? -0.518 -2.741 6.543 1.00 29.52 277 PHE A C 1
ATOM 701 O O . PHE A 1 110 ? 0.267 -1.796 6.548 1.00 29.69 277 PHE A O 1
ATOM 709 N N . GLN A 1 111 ? -0.943 -3.292 5.414 1.00 29.79 278 GLN A N 1
ATOM 710 C CA . GLN A 1 111 ? -0.338 -2.842 4.172 1.00 29.74 278 GLN A CA 1
ATOM 711 C C . GLN A 1 111 ? -0.807 -1.455 3.790 1.00 26.39 278 GLN A C 1
ATOM 712 O O . GLN A 1 111 ? -0.186 -0.787 2.953 1.00 25.88 278 GLN A O 1
ATOM 718 N N . LYS A 1 112 ? -1.877 -1.005 4.436 1.00 25.42 279 LYS A N 1
ATOM 719 C CA . LYS A 1 112 ? -2.372 0.356 4.240 1.00 27.75 279 LYS A CA 1
ATOM 720 C C . LYS A 1 112 ? -1.433 1.421 4.790 1.00 29.32 279 LYS A C 1
ATOM 721 O O . LYS A 1 112 ? -1.587 2.606 4.473 1.00 27.42 279 LYS A O 1
ATOM 727 N N . TYR A 1 113 ? -0.463 1.010 5.608 1.00 25.12 280 TYR A N 1
ATOM 728 C CA . TYR A 1 113 ? 0.451 1.973 6.221 1.00 24.50 280 TYR A CA 1
ATOM 729 C C . TYR A 1 113 ? 1.534 2.421 5.260 1.00 24.42 280 TYR A C 1
ATOM 730 O O . TYR A 1 113 ? 2.115 3.489 5.441 1.00 23.63 280 TYR A O 1
ATOM 739 N N . TRP A 1 114 ? 1.801 1.619 4.232 1.00 23.03 281 TRP A N 1
ATOM 740 C CA . TRP A 1 114 ? 2.728 2.032 3.179 1.00 22.62 281 TRP A CA 1
ATOM 741 C C . TRP A 1 114 ? 2.313 3.366 2.581 1.00 22.15 281 TRP A C 1
ATOM 742 O O . TRP A 1 114 ? 1.131 3.580 2.300 1.00 26.88 281 TRP A O 1
ATOM 753 N N . ASN A 1 115 ? 3.283 4.252 2.347 1.00 24.49 282 ASN A N 1
ATOM 754 C CA . ASN A 1 115 ? 3.012 5.484 1.618 1.00 24.11 282 ASN A CA 1
ATOM 755 C C . ASN A 1 115 ? 2.608 5.159 0.188 1.00 25.93 282 ASN A C 1
ATOM 756 O O . ASN A 1 115 ? 2.908 4.070 -0.319 1.00 22.07 282 ASN A O 1
ATOM 761 N N . ARG A 1 116 ? 1.922 6.092 -0.469 1.00 25.65 283 ARG A N 1
ATOM 762 C CA A ARG A 1 116 ? 1.609 5.925 -1.876 0.56 26.81 283 ARG A CA 1
ATOM 763 C CA B ARG A 1 116 ? 1.612 5.931 -1.888 0.44 26.77 283 ARG A CA 1
ATOM 764 C C . ARG A 1 116 ? 2.915 5.763 -2.645 1.00 27.40 283 ARG A C 1
ATOM 765 O O . ARG A 1 116 ? 3.851 6.529 -2.449 1.00 29.70 283 ARG A O 1
ATOM 780 N N . GLY A 1 117 ? 2.988 4.753 -3.506 1.00 25.59 284 GLY A N 1
ATOM 781 C CA . GLY A 1 117 ? 4.208 4.522 -4.264 1.00 25.29 284 GLY A CA 1
ATOM 782 C C . GLY A 1 117 ? 5.206 3.606 -3.571 1.00 28.94 284 GLY A C 1
ATOM 783 O O . GLY A 1 117 ? 6.285 3.344 -4.101 1.00 32.52 284 GLY A O 1
ATOM 784 N N . GLU A 1 118 ? 4.857 3.121 -2.382 1.00 28.44 285 GLU A N 1
ATOM 785 C CA . GLU A 1 118 ? 5.720 2.204 -1.641 1.00 25.75 285 GLU A CA 1
ATOM 786 C C . GLU A 1 118 ? 4.982 0.901 -1.390 1.00 24.57 285 GLU A C 1
ATOM 787 O O . GLU A 1 118 ? 3.764 0.889 -1.266 1.00 27.96 285 GLU A O 1
ATOM 793 N N . PRO A 1 119 ? 5.720 -0.208 -1.301 1.00 25.41 286 PRO A N 1
ATOM 794 C CA . PRO A 1 119 ? 7.174 -0.275 -1.441 1.00 24.17 286 PRO A CA 1
ATOM 795 C C . PRO A 1 119 ? 7.614 -0.258 -2.893 1.00 31.88 286 PRO A C 1
ATOM 796 O O . PRO A 1 119 ? 6.901 -0.797 -3.742 1.00 31.79 286 PRO A O 1
ATOM 800 N N . ASN A 1 120 ? 8.771 0.329 -3.185 1.00 31.04 287 ASN A N 1
ATOM 801 C CA . ASN A 1 120 ? 9.288 0.300 -4.556 1.00 32.36 287 ASN A CA 1
ATOM 802 C C . ASN A 1 120 ? 10.763 -0.069 -4.577 1.00 35.50 287 ASN A C 1
ATOM 803 O O . ASN A 1 120 ? 11.302 -0.548 -3.581 1.00 30.97 287 ASN A O 1
ATOM 808 N N . ASN A 1 121 ? 11.422 0.157 -5.707 1.00 32.15 288 ASN A N 1
ATOM 809 C CA . ASN A 1 121 ? 12.838 -0.165 -5.813 1.00 35.62 288 ASN A CA 1
ATOM 810 C C . ASN A 1 121 ? 13.107 -1.525 -5.192 1.00 34.55 288 ASN A C 1
ATOM 811 O O . ASN A 1 121 ? 14.011 -1.678 -4.366 1.00 36.00 288 ASN A O 1
ATOM 816 N N . ILE A 1 122 ? 12.318 -2.511 -5.602 1.00 30.79 289 ILE A N 1
ATOM 817 C CA . ILE A 1 122 ? 12.314 -3.813 -4.943 1.00 33.42 289 ILE A CA 1
ATOM 818 C C . ILE A 1 122 ? 13.631 -4.535 -5.164 1.00 35.94 289 ILE A C 1
ATOM 819 O O . ILE A 1 122 ? 14.118 -4.618 -6.284 1.00 41.62 289 ILE A O 1
ATOM 824 N N . GLY A 1 123 ? 14.212 -5.041 -4.083 1.00 38.83 290 GLY A N 1
ATOM 825 C CA . GLY A 1 123 ? 15.501 -5.700 -4.146 1.00 37.48 290 GLY A CA 1
ATOM 826 C C . GLY A 1 123 ? 16.668 -4.750 -3.947 1.00 37.27 290 GLY A C 1
ATOM 827 O O . GLY A 1 123 ? 17.803 -5.188 -3.777 1.00 40.59 290 GLY A O 1
ATOM 828 N N . GLU A 1 124 ? 16.400 -3.448 -3.983 1.00 33.47 291 GLU A N 1
ATOM 829 C CA . GLU A 1 124 ? 17.445 -2.454 -3.749 1.00 33.20 291 GLU A CA 1
ATOM 830 C C . GLU A 1 124 ? 17.228 -1.731 -2.413 1.00 39.64 291 GLU A C 1
ATOM 831 O O . GLU A 1 124 ? 18.188 -1.390 -1.707 1.00 42.53 291 GLU A O 1
ATOM 837 N N . GLU A 1 125 ? 15.962 -1.497 -2.077 1.00 37.18 292 GLU A N 1
ATOM 838 C CA . GLU A 1 125 ? 15.591 -0.882 -0.811 1.00 31.15 292 GLU A CA 1
ATOM 839 C C . GLU A 1 125 ? 14.882 -1.925 0.036 1.00 29.42 292 GLU A C 1
ATOM 840 O O . GLU A 1 125 ? 13.702 -2.201 -0.163 1.00 28.23 292 GLU A O 1
ATOM 846 N N . ASP A 1 126 ? 15.609 -2.507 0.985 1.00 29.70 293 ASP A N 1
ATOM 847 C CA . ASP A 1 126 ? 15.158 -3.725 1.653 1.00 25.99 293 ASP A CA 1
ATOM 848 C C . ASP A 1 126 ? 14.691 -3.553 3.094 1.00 25.20 293 ASP A C 1
ATOM 849 O O . ASP A 1 126 ? 14.200 -4.504 3.702 1.00 25.86 293 ASP A O 1
ATOM 854 N N . CYS A 1 127 ? 14.832 -2.357 3.650 1.00 22.65 294 CYS A N 1
ATOM 855 C CA . CYS A 1 127 ? 14.415 -2.142 5.028 1.00 19.80 294 CYS A CA 1
ATOM 856 C C . CYS A 1 127 ? 13.371 -1.044 5.100 1.00 21.17 294 CYS A C 1
ATOM 857 O O . CYS A 1 127 ? 13.361 -0.146 4.262 1.00 22.82 294 CYS A O 1
ATOM 860 N N . VAL A 1 128 ? 12.515 -1.091 6.119 1.00 21.62 295 VAL A N 1
ATOM 861 C CA . VAL A 1 128 ? 11.383 -0.180 6.201 1.00 23.39 295 VAL A CA 1
ATOM 862 C C . VAL A 1 128 ? 11.554 0.910 7.263 1.00 22.33 295 VAL A C 1
ATOM 863 O O . VAL A 1 128 ? 12.043 0.650 8.364 1.00 20.26 295 VAL A O 1
ATOM 867 N N . GLU A 1 129 ? 11.161 2.135 6.905 1.00 22.23 296 GLU A N 1
ATOM 868 C CA . GLU A 1 129 ? 11.239 3.289 7.787 1.00 20.07 296 GLU A CA 1
ATOM 869 C C . GLU A 1 129 ? 9.898 3.993 7.915 1.00 23.97 296 GLU A C 1
ATOM 870 O O . GLU A 1 129 ? 9.075 3.950 6.995 1.00 23.78 296 GLU A O 1
ATOM 876 N N . PHE A 1 130 ? 9.668 4.648 9.052 1.00 22.38 297 PHE A N 1
ATOM 877 C CA . PHE A 1 130 ? 8.620 5.665 9.128 1.00 24.80 297 PHE A CA 1
ATOM 878 C C . PHE A 1 130 ? 9.156 6.865 8.373 1.00 28.81 297 PHE A C 1
ATOM 879 O O . PHE A 1 130 ? 10.217 7.377 8.711 1.00 24.82 297 PHE A O 1
ATOM 887 N N . ALA A 1 131 ? 8.434 7.313 7.353 1.00 25.97 298 ALA A N 1
ATOM 888 C CA . ALA A 1 131 ? 8.794 8.537 6.641 1.00 28.78 298 ALA A CA 1
ATOM 889 C C . ALA A 1 131 ? 7.546 9.384 6.500 1.00 32.47 298 ALA A C 1
ATOM 890 O O . ALA A 1 131 ? 6.608 8.991 5.805 1.00 34.63 298 ALA A O 1
ATOM 892 N N . GLY A 1 132 ? 7.515 10.532 7.164 1.00 31.45 299 GLY A N 1
ATOM 893 C CA . GLY A 1 132 ? 6.337 11.383 7.116 1.00 38.04 299 GLY A CA 1
ATOM 894 C C . GLY A 1 132 ? 5.112 10.814 7.807 1.00 34.62 299 GLY A C 1
ATOM 895 O O . GLY A 1 132 ? 5.060 10.731 9.038 1.00 32.14 299 GLY A O 1
ATOM 896 N N . ASP A 1 133 ? 4.112 10.440 7.017 1.00 31.91 300 ASP A N 1
ATOM 897 C CA . ASP A 1 133 ? 2.884 9.885 7.564 1.00 33.11 300 ASP A CA 1
ATOM 898 C C . ASP A 1 133 ? 2.681 8.413 7.228 1.00 32.93 300 ASP A C 1
ATOM 899 O O . ASP A 1 133 ? 1.618 7.872 7.488 1.00 30.56 300 ASP A O 1
ATOM 904 N N . GLY A 1 134 ? 3.680 7.767 6.646 1.00 26.16 301 GLY A N 1
ATOM 905 C CA . GLY A 1 134 ? 3.556 6.357 6.332 1.00 25.36 301 GLY A CA 1
ATOM 906 C C . GLY A 1 134 ? 4.906 5.681 6.236 1.00 24.05 301 GLY A C 1
ATOM 907 O O . GLY A 1 134 ? 5.890 6.227 6.712 1.00 24.27 301 GLY A O 1
ATOM 908 N N . TRP A 1 135 ? 4.947 4.498 5.623 1.00 21.16 302 TRP A N 1
ATOM 909 C CA . TRP A 1 135 ? 6.164 3.705 5.526 1.00 21.42 302 TRP A CA 1
ATOM 910 C C . TRP A 1 135 ? 6.759 3.758 4.132 1.00 25.54 302 TRP A C 1
ATOM 911 O O . TRP A 1 135 ? 6.027 3.683 3.136 1.00 23.51 302 TRP A O 1
ATOM 922 N N . ASN A 1 136 ? 8.083 3.873 4.065 1.00 20.54 303 ASN A N 1
ATOM 923 C CA . ASN A 1 136 ? 8.825 3.714 2.822 1.00 23.53 303 ASN A CA 1
ATOM 924 C C . ASN A 1 136 ? 9.712 2.507 2.991 1.00 28.53 303 ASN A C 1
ATOM 925 O O . ASN A 1 136 ? 10.056 2.166 4.121 1.00 25.83 303 ASN A O 1
ATOM 930 N N . ASP A 1 137 ? 10.112 1.857 1.899 1.00 24.42 304 ASP A N 1
ATOM 931 C CA . ASP A 1 137 ? 11.287 0.998 1.996 1.00 25.70 304 ASP A CA 1
ATOM 932 C C . ASP A 1 137 ? 12.500 1.855 1.639 1.00 27.56 304 ASP A C 1
ATOM 933 O O . ASP A 1 137 ? 12.386 2.807 0.849 1.00 25.28 304 ASP A O 1
ATOM 938 N N . SER A 1 138 ? 13.638 1.569 2.265 1.00 26.21 305 SER A N 1
ATOM 939 C CA . SER A 1 138 ? 14.845 2.364 2.061 1.00 25.64 305 SER A CA 1
ATOM 940 C C . SER A 1 138 ? 16.072 1.472 2.010 1.00 26.02 305 SER A C 1
ATOM 941 O O . SER A 1 138 ? 16.020 0.305 2.376 1.00 28.03 305 SER A O 1
ATOM 944 N N . LYS A 1 139 ? 17.186 2.028 1.557 1.00 24.50 306 LYS A N 1
ATOM 945 C CA . LYS A 1 139 ? 18.456 1.306 1.585 1.00 26.78 306 LYS A CA 1
ATOM 946 C C . LYS A 1 139 ? 18.907 1.059 3.030 1.00 29.85 306 LYS A C 1
ATOM 947 O O . LYS A 1 139 ? 19.116 1.999 3.798 1.00 27.24 306 LYS A O 1
ATOM 953 N N . CYS A 1 140 ? 19.079 -0.213 3.382 1.00 30.54 307 CYS A N 1
ATOM 954 C CA . CYS A 1 140 ? 19.436 -0.618 4.735 1.00 28.24 307 CYS A CA 1
ATOM 955 C C . CYS A 1 140 ? 20.712 -0.014 5.274 1.00 29.94 307 CYS A C 1
ATOM 956 O O . CYS A 1 140 ? 20.900 0.029 6.484 1.00 28.85 307 CYS A O 1
ATOM 959 N N . GLU A 1 141 ? 21.604 0.431 4.401 1.00 32.65 308 GLU A N 1
ATOM 960 C CA . GLU A 1 141 ? 22.892 0.937 4.874 1.00 30.60 308 GLU A CA 1
ATOM 961 C C . GLU A 1 141 ? 22.801 2.380 5.347 1.00 32.08 308 GLU A C 1
ATOM 962 O O . GLU A 1 141 ? 23.730 2.901 5.958 1.00 31.12 308 GLU A O 1
ATOM 968 N N . LEU A 1 142 ? 21.694 3.039 5.040 1.00 27.99 309 LEU A N 1
ATOM 969 C CA . LEU A 1 142 ? 21.525 4.419 5.471 1.00 27.92 309 LEU A CA 1
ATOM 970 C C . LEU A 1 142 ? 21.421 4.474 6.984 1.00 26.70 309 LEU A C 1
ATOM 971 O O . LEU A 1 142 ? 20.914 3.544 7.612 1.00 25.12 309 LEU A O 1
ATOM 976 N N . LYS A 1 143 ? 21.896 5.566 7.568 1.00 24.50 310 LYS A N 1
ATOM 977 C CA . LYS A 1 143 ? 21.750 5.787 8.993 1.00 27.68 310 LYS A CA 1
ATOM 978 C C . LYS A 1 143 ? 20.465 6.557 9.264 1.00 27.34 310 LYS A C 1
ATOM 979 O O . LYS A 1 143 ? 20.229 7.600 8.665 1.00 26.50 310 LYS A O 1
ATOM 985 N N . LYS A 1 144 ? 19.636 6.033 10.166 1.00 27.12 311 LYS A N 1
ATOM 986 C CA . LYS A 1 144 ? 18.362 6.651 10.513 1.00 24.56 311 LYS A CA 1
ATOM 987 C C . LYS A 1 144 ? 18.137 6.442 12.002 1.00 23.41 311 LYS A C 1
ATOM 988 O O . LYS A 1 144 ? 18.814 5.633 12.633 1.00 25.59 311 LYS A O 1
ATOM 994 N N . PHE A 1 145 ? 17.191 7.169 12.575 1.00 20.87 312 PHE A N 1
ATOM 995 C CA . PHE A 1 145 ? 16.859 6.945 13.962 1.00 21.06 312 PHE A CA 1
ATOM 996 C C . PHE A 1 145 ? 16.236 5.565 14.070 1.00 22.83 312 PHE A C 1
ATOM 997 O O . PHE A 1 145 ? 16.003 4.906 13.065 1.00 21.35 312 PHE A O 1
ATOM 1005 N N . TRP A 1 146 ? 15.988 5.097 15.279 1.00 21.44 313 TRP A N 1
ATOM 1006 C CA . TRP A 1 146 ? 15.321 3.809 15.412 1.00 21.62 313 TRP A CA 1
ATOM 1007 C C . TRP A 1 146 ? 14.595 3.752 16.739 1.00 17.76 313 TRP A C 1
ATOM 1008 O O . TRP A 1 146 ? 14.795 4.607 17.615 1.00 20.16 313 TRP A O 1
ATOM 1019 N N . ILE A 1 147 ? 13.741 2.747 16.870 1.00 18.25 314 ILE A N 1
ATOM 1020 C CA . ILE A 1 147 ? 12.881 2.590 18.012 1.00 16.76 314 ILE A CA 1
ATOM 1021 C C . ILE A 1 147 ? 12.922 1.135 18.419 1.00 17.96 314 ILE A C 1
ATOM 1022 O O . ILE A 1 147 ? 12.863 0.258 17.557 1.00 18.94 314 ILE A O 1
ATOM 1027 N N . CYS A 1 148 ? 13.026 0.889 19.727 1.00 18.83 315 CYS A N 1
ATOM 1028 C CA . CYS A 1 148 ? 13.018 -0.454 20.297 1.00 18.27 315 CYS A CA 1
ATOM 1029 C C . CYS A 1 148 ? 11.726 -0.663 21.044 1.00 19.23 315 CYS A C 1
ATOM 1030 O O . CYS A 1 148 ? 11.154 0.281 21.589 1.00 20.27 315 CYS A O 1
ATOM 1033 N N . LYS A 1 149 ? 11.271 -1.911 21.084 1.00 23.41 316 LYS A N 1
ATOM 1034 C CA . LYS A 1 149 ? 10.049 -2.283 21.785 1.00 18.51 316 LYS A CA 1
ATOM 1035 C C . LYS A 1 149 ? 10.252 -3.587 22.556 1.00 17.28 316 LYS A C 1
ATOM 1036 O O . LYS A 1 149 ? 10.847 -4.524 22.049 1.00 22.85 316 LYS A O 1
ATOM 1042 N N . LYS A 1 150 ? 9.794 -3.640 23.801 1.00 19.81 317 LYS A N 1
ATOM 1043 C CA . LYS A 1 150 ? 9.752 -4.894 24.538 1.00 20.28 317 LYS A CA 1
ATOM 1044 C C . LYS A 1 150 ? 8.573 -4.816 25.499 1.00 25.14 317 LYS A C 1
ATOM 1045 O O . LYS A 1 150 ? 8.040 -3.732 25.718 1.00 23.39 317 LYS A O 1
ATOM 1051 N N . SER A 1 151 ? 8.175 -5.946 26.086 1.00 27.08 318 SER A N 1
ATOM 1052 C CA . SER A 1 151 ? 7.053 -5.973 27.029 1.00 29.67 318 SER A CA 1
ATOM 1053 C C . SER A 1 151 ? 7.332 -5.187 28.288 1.00 26.79 318 SER A C 1
ATOM 1054 O O . SER A 1 151 ? 8.469 -5.138 28.749 1.00 27.10 318 SER A O 1
ATOM 1057 N N . ALA A 1 152 ? 6.278 -4.613 28.861 1.00 26.42 319 ALA A N 1
ATOM 1058 C CA . ALA A 1 152 ? 6.360 -3.929 30.145 1.00 28.43 319 ALA A CA 1
ATOM 1059 C C . ALA A 1 152 ? 6.262 -4.913 31.291 1.00 42.16 319 ALA A C 1
ATOM 1060 O O . ALA A 1 152 ? 5.932 -6.082 31.095 1.00 40.11 319 ALA A O 1
ATOM 1062 N N . THR A 1 153 ? 6.575 -4.425 32.488 1.00 47.15 320 THR A N 1
ATOM 1063 C CA . THR A 1 153 ? 6.318 -5.151 33.723 1.00 50.64 320 THR A CA 1
ATOM 1064 C C . THR A 1 153 ? 5.167 -4.478 34.471 1.00 61.07 320 THR A C 1
ATOM 1065 O O . THR A 1 153 ? 5.339 -3.391 35.035 1.00 59.02 320 THR A O 1
ATOM 1069 N N . PRO A 1 154 ? 3.982 -5.119 34.465 1.00 66.62 321 PRO A N 1
ATOM 1070 C CA . PRO A 1 154 ? 2.743 -4.556 35.027 1.00 68.66 321 PRO A CA 1
ATOM 1071 C C . PRO A 1 154 ? 2.787 -4.322 36.540 1.00 71.61 321 PRO A C 1
ATOM 1072 O O . PRO A 1 154 ? 3.642 -4.872 37.245 1.00 69.19 321 PRO A O 1
ATOM 1076 N N . CYS A 1 155 ? 1.856 -3.500 37.020 1.00 68.62 322 CYS A N 1
ATOM 1077 C CA . CYS A 1 155 ? 1.775 -3.150 38.434 1.00 71.21 322 CYS A CA 1
ATOM 1078 C C . CYS A 1 155 ? 0.469 -3.641 39.063 1.00 77.31 322 CYS A C 1
ATOM 1079 O O . CYS A 1 155 ? -0.196 -4.532 38.529 1.00 77.62 322 CYS A O 1
ATOM 1082 N N . LEU B 1 24 ? 22.166 12.525 19.672 1.00 50.00 191 LEU B N 1
ATOM 1083 C CA . LEU B 1 24 ? 22.286 13.977 19.667 1.00 53.23 191 LEU B CA 1
ATOM 1084 C C . LEU B 1 24 ? 20.946 14.713 19.446 1.00 48.05 191 LEU B C 1
ATOM 1085 O O . LEU B 1 24 ? 20.861 15.922 19.664 1.00 54.06 191 LEU B O 1
ATOM 1090 N N . CYS B 1 25 ? 19.901 13.988 19.035 1.00 45.54 192 CYS B N 1
ATOM 1091 C CA . CYS B 1 25 ? 18.549 14.564 18.963 1.00 41.06 192 CYS B CA 1
ATOM 1092 C C . CYS B 1 25 ? 17.723 14.119 20.149 1.00 33.43 192 CYS B C 1
ATOM 1093 O O . CYS B 1 25 ? 17.257 12.981 20.190 1.00 37.03 192 CYS B O 1
ATOM 1096 N N . ARG B 1 26 ? 17.543 15.015 21.110 1.00 33.08 193 ARG B N 1
ATOM 1097 C CA . ARG B 1 26 ? 16.647 14.762 22.230 1.00 32.49 193 ARG B CA 1
ATOM 1098 C C . ARG B 1 26 ? 15.530 15.818 22.293 1.00 33.67 193 ARG B C 1
ATOM 1099 O O . ARG B 1 26 ? 15.794 17.010 22.460 1.00 35.78 193 ARG B O 1
ATOM 1107 N N . LEU B 1 27 ? 14.294 15.355 22.148 1.00 27.16 194 LEU B N 1
ATOM 1108 C CA . LEU B 1 27 ? 13.104 16.206 22.096 1.00 28.67 194 LEU B CA 1
ATOM 1109 C C . LEU B 1 27 ? 12.659 16.646 23.480 1.00 28.81 194 LEU B C 1
ATOM 1110 O O . LEU B 1 27 ? 12.084 17.730 23.653 1.00 28.22 194 LEU B O 1
ATOM 1115 N N . CYS B 1 28 ? 12.892 15.777 24.458 1.00 23.22 195 CYS B N 1
ATOM 1116 C CA . CYS B 1 28 ? 12.377 15.948 25.815 1.00 24.68 195 CYS B CA 1
ATOM 1117 C C . CYS B 1 28 ? 13.451 15.661 26.846 1.00 27.53 195 CYS B C 1
ATOM 1118 O O . CYS B 1 28 ? 14.455 15.034 26.524 1.00 26.42 195 CYS B O 1
ATOM 1121 N N . PRO B 1 29 ? 13.232 16.097 28.094 1.00 21.25 196 PRO B N 1
ATOM 1122 C CA . PRO B 1 29 ? 14.184 15.778 29.166 1.00 23.91 196 PRO B CA 1
ATOM 1123 C C . PRO B 1 29 ? 14.306 14.271 29.322 1.00 28.09 196 PRO B C 1
ATOM 1124 O O . PRO B 1 29 ? 13.442 13.535 28.842 1.00 26.77 196 PRO B O 1
ATOM 1128 N N . TRP B 1 30 ? 15.366 13.813 29.980 1.00 25.62 197 TRP B N 1
ATOM 1129 C CA . TRP B 1 30 ? 15.560 12.389 30.187 1.00 25.61 197 TRP B CA 1
ATOM 1130 C C . TRP B 1 30 ? 14.402 11.842 30.974 1.00 23.66 197 TRP B C 1
ATOM 1131 O O . TRP B 1 30 ? 14.029 12.414 31.980 1.00 24.70 197 TRP B O 1
ATOM 1142 N N . ASP B 1 31 ? 13.836 10.729 30.511 1.00 23.29 198 ASP B N 1
ATOM 1143 C CA . ASP B 1 31 ? 12.778 10.021 31.241 1.00 23.26 198 ASP B CA 1
ATOM 1144 C C . ASP B 1 31 ? 11.429 10.718 31.166 1.00 23.15 198 ASP B C 1
ATOM 1145 O O . ASP B 1 31 ? 10.535 10.420 31.959 1.00 25.67 198 ASP B O 1
ATOM 1150 N N . TRP B 1 32 ? 11.302 11.647 30.223 1.00 22.14 199 TRP B N 1
ATOM 1151 C CA . TRP B 1 32 ? 10.021 12.233 29.851 1.00 24.38 199 TRP B CA 1
ATOM 1152 C C . TRP B 1 32 ? 9.623 11.722 28.460 1.00 26.37 199 TRP B C 1
ATOM 1153 O O . TRP B 1 32 ? 10.482 11.486 27.607 1.00 25.85 199 TRP B O 1
ATOM 1164 N N . THR B 1 33 ? 8.319 11.596 28.222 1.00 23.03 200 THR B N 1
ATOM 1165 C CA . THR B 1 33 ? 7.789 11.062 26.970 1.00 24.38 200 THR B CA 1
ATOM 1166 C C . THR B 1 33 ? 7.347 12.169 26.029 1.00 24.49 200 THR B C 1
ATOM 1167 O O . THR B 1 33 ? 6.596 13.054 26.434 1.00 22.73 200 THR B O 1
ATOM 1171 N N . PHE B 1 34 ? 7.793 12.106 24.774 1.00 21.78 201 PHE B N 1
ATOM 1172 C CA . PHE B 1 34 ? 7.320 13.022 23.733 1.00 25.38 201 PHE B CA 1
ATOM 1173 C C . PHE B 1 34 ? 5.961 12.600 23.199 1.00 25.62 201 PHE B C 1
ATOM 1174 O O . PHE B 1 34 ? 5.753 11.442 22.831 1.00 28.19 201 PHE B O 1
ATOM 1182 N N . LEU B 1 35 ? 5.029 13.542 23.147 1.00 22.75 202 LEU B N 1
ATOM 1183 C CA . LEU B 1 35 ? 3.718 13.267 22.575 1.00 25.50 202 LEU B CA 1
ATOM 1184 C C . LEU B 1 35 ? 3.115 14.535 22.002 1.00 27.29 202 LEU B C 1
ATOM 1185 O O . LEU B 1 35 ? 2.878 15.493 22.725 1.00 28.10 202 LEU B O 1
ATOM 1190 N N . LEU B 1 36 ? 2.897 14.550 20.695 1.00 30.03 203 LEU B N 1
ATOM 1191 C CA . LEU B 1 36 ? 2.135 15.620 20.056 1.00 34.64 203 LEU B CA 1
ATOM 1192 C C . LEU B 1 36 ? 2.726 16.992 20.353 1.00 32.16 203 LEU B C 1
ATOM 1193 O O . LEU B 1 36 ? 2.016 17.927 20.735 1.00 33.51 203 LEU B O 1
ATOM 1198 N N . GLY B 1 37 ? 4.033 17.101 20.194 1.00 25.74 204 GLY B N 1
ATOM 1199 C CA . GLY B 1 37 ? 4.715 18.359 20.374 1.00 28.71 204 GLY B CA 1
ATOM 1200 C C . GLY B 1 37 ? 5.018 18.761 21.797 1.00 28.40 204 GLY B C 1
ATOM 1201 O O . GLY B 1 37 ? 5.594 19.829 22.013 1.00 33.16 204 GLY B O 1
ATOM 1202 N N . ASN B 1 38 ? 4.646 17.929 22.772 1.00 25.90 205 ASN B N 1
ATOM 1203 C CA . ASN B 1 38 ? 4.959 18.221 24.161 1.00 23.17 205 ASN B CA 1
ATOM 1204 C C . ASN B 1 38 ? 5.646 17.080 24.892 1.00 22.37 205 ASN B C 1
ATOM 1205 O O . ASN B 1 38 ? 5.675 15.960 24.413 1.00 21.85 205 ASN B O 1
ATOM 1210 N N . CYS B 1 39 ? 6.188 17.383 26.063 1.00 21.85 206 CYS B N 1
ATOM 1211 C CA . CYS B 1 39 ? 6.906 16.400 26.869 1.00 23.29 206 CYS B CA 1
ATOM 1212 C C . CYS B 1 39 ? 6.125 16.101 28.130 1.00 25.05 206 CYS B C 1
ATOM 1213 O O . CYS B 1 39 ? 5.660 17.025 28.796 1.00 25.75 206 CYS B O 1
ATOM 1216 N N . TYR B 1 40 ? 5.997 14.818 28.472 1.00 24.00 207 TYR B N 1
ATOM 1217 C CA . TYR B 1 40 ? 5.230 14.420 29.642 1.00 20.20 207 TYR B CA 1
ATOM 1218 C C . TYR B 1 40 ? 6.065 13.624 30.611 1.00 26.12 207 TYR B C 1
ATOM 1219 O O . TYR B 1 40 ? 6.840 12.751 30.213 1.00 24.95 207 TYR B O 1
ATOM 1228 N N . PHE B 1 41 ? 5.892 13.909 31.896 1.00 26.81 208 PHE B N 1
ATOM 1229 C CA . PHE B 1 41 ? 6.562 13.133 32.925 1.00 25.84 208 PHE B CA 1
ATOM 1230 C C . PHE B 1 41 ? 5.542 12.409 33.768 1.00 26.67 208 PHE B C 1
ATOM 1231 O O . PHE B 1 41 ? 4.655 13.030 34.355 1.00 25.67 208 PHE B O 1
ATOM 1239 N N . PHE B 1 42 ? 5.673 11.091 33.823 1.00 24.89 209 PHE B N 1
ATOM 1240 C CA . PHE B 1 42 ? 4.795 10.258 34.622 1.00 26.56 209 PHE B CA 1
ATOM 1241 C C . PHE B 1 42 ? 5.475 9.914 35.937 1.00 30.82 209 PHE B C 1
ATOM 1242 O O . PHE B 1 42 ? 6.467 9.186 35.957 1.00 31.97 209 PHE B O 1
ATOM 1250 N N . SER B 1 43 ? 4.956 10.439 37.041 1.00 27.75 210 SER B N 1
ATOM 1251 C CA . SER B 1 43 ? 5.635 10.261 38.316 1.00 32.34 210 SER B CA 1
ATOM 1252 C C . SER B 1 43 ? 5.690 8.792 38.721 1.00 37.83 210 SER B C 1
ATOM 1253 O O . SER B 1 43 ? 4.878 7.976 38.281 1.00 36.76 210 SER B O 1
ATOM 1256 N N . LYS B 1 44 ? 6.681 8.472 39.544 1.00 39.28 211 LYS B N 1
ATOM 1257 C CA . LYS B 1 44 ? 6.845 7.143 40.112 1.00 43.87 211 LYS B CA 1
ATOM 1258 C C . LYS B 1 44 ? 6.300 7.152 41.536 1.00 45.68 211 LYS B C 1
ATOM 1259 O O . LYS B 1 44 ? 5.816 6.137 42.040 1.00 51.93 211 LYS B O 1
ATOM 1265 N N . SER B 1 45 ? 6.391 8.309 42.184 1.00 46.95 212 SER B N 1
ATOM 1266 C CA . SER B 1 45 ? 5.903 8.462 43.549 1.00 44.28 212 SER B CA 1
ATOM 1267 C C . SER B 1 45 ? 4.530 9.124 43.567 1.00 42.67 212 SER B C 1
ATOM 1268 O O . SER B 1 45 ? 4.001 9.518 42.520 1.00 39.64 212 SER B O 1
ATOM 1271 N N . GLN B 1 46 ? 3.959 9.236 44.760 1.00 39.53 213 GLN B N 1
ATOM 1272 C CA . GLN B 1 46 ? 2.609 9.759 44.930 1.00 39.79 213 GLN B CA 1
ATOM 1273 C C . GLN B 1 46 ? 2.634 10.966 45.852 1.00 41.59 213 GLN B C 1
ATOM 1274 O O . GLN B 1 46 ? 3.353 10.984 46.845 1.00 39.05 213 GLN B O 1
ATOM 1280 N N . ARG B 1 47 ? 1.865 11.989 45.511 1.00 35.00 214 ARG B N 1
ATOM 1281 C CA . ARG B 1 47 ? 1.832 13.198 46.321 1.00 32.31 214 ARG B CA 1
ATOM 1282 C C . ARG B 1 47 ? 0.423 13.755 46.354 1.00 37.25 214 ARG B C 1
ATOM 1283 O O . ARG B 1 47 ? -0.420 13.370 45.547 1.00 34.03 214 ARG B O 1
ATOM 1291 N N . ASN B 1 48 ? 0.153 14.645 47.299 1.00 34.87 215 ASN B N 1
ATOM 1292 C CA . ASN B 1 48 ? -1.140 15.307 47.304 1.00 39.49 215 ASN B CA 1
ATOM 1293 C C . ASN B 1 48 ? -1.171 16.302 46.147 1.00 36.37 215 ASN B C 1
ATOM 1294 O O . ASN B 1 48 ? -0.151 16.506 45.482 1.00 32.19 215 ASN B O 1
ATOM 1299 N N . TRP B 1 49 ? -2.326 16.907 45.889 1.00 34.02 216 TRP B N 1
ATOM 1300 C CA . TRP B 1 49 ? -2.486 17.733 44.696 1.00 33.02 216 TRP B CA 1
ATOM 1301 C C . TRP B 1 49 ? -1.552 18.933 44.704 1.00 33.73 216 TRP B C 1
ATOM 1302 O O . TRP B 1 49 ? -0.912 19.237 43.700 1.00 32.49 216 TRP B O 1
ATOM 1313 N N . ASN B 1 50 ? -1.461 19.608 45.844 1.00 38.13 217 ASN B N 1
ATOM 1314 C CA . ASN B 1 50 ? -0.616 20.792 45.960 1.00 38.51 217 ASN B CA 1
ATOM 1315 C C . ASN B 1 50 ? 0.864 20.460 45.790 1.00 34.39 217 ASN B C 1
ATOM 1316 O O . ASN B 1 50 ? 1.623 21.238 45.220 1.00 37.29 217 ASN B O 1
ATOM 1321 N N . ASP B 1 51 ? 1.273 19.308 46.299 1.00 31.10 218 ASP B N 1
ATOM 1322 C CA . ASP B 1 51 ? 2.656 18.887 46.171 1.00 33.45 218 ASP B CA 1
ATOM 1323 C C . ASP B 1 51 ? 2.976 18.432 44.746 1.00 33.89 218 ASP B C 1
ATOM 1324 O O . ASP B 1 51 ? 4.108 18.532 44.292 1.00 36.62 218 ASP B O 1
ATOM 1329 N N . ALA B 1 52 ? 1.974 17.929 44.040 1.00 34.23 219 ALA B N 1
ATOM 1330 C CA . ALA B 1 52 ? 2.169 17.522 42.660 1.00 29.90 219 ALA B CA 1
ATOM 1331 C C . ALA B 1 52 ? 2.390 18.767 41.823 1.00 30.68 219 ALA B C 1
ATOM 1332 O O . ALA B 1 52 ? 3.265 18.793 40.956 1.00 29.33 219 ALA B O 1
ATOM 1334 N N . VAL B 1 53 ? 1.608 19.809 42.092 1.00 29.29 220 VAL B N 1
ATOM 1335 C CA . VAL B 1 53 ? 1.767 21.064 41.368 1.00 29.17 220 VAL B CA 1
ATOM 1336 C C . VAL B 1 53 ? 3.153 21.649 41.585 1.00 31.64 220 VAL B C 1
ATOM 1337 O O . VAL B 1 53 ? 3.788 22.152 40.649 1.00 31.60 220 VAL B O 1
ATOM 1341 N N . THR B 1 54 ? 3.625 21.585 42.826 1.00 32.41 221 THR B N 1
ATOM 1342 C CA . THR B 1 54 ? 4.959 22.056 43.146 1.00 30.72 221 THR B CA 1
ATOM 1343 C C . THR B 1 54 ? 6.023 21.217 42.440 1.00 31.38 221 THR B C 1
ATOM 1344 O O . THR B 1 54 ? 6.978 21.753 41.879 1.00 34.41 221 THR B O 1
ATOM 1348 N N . ALA B 1 55 ? 5.868 19.902 42.468 1.00 29.01 222 ALA B N 1
ATOM 1349 C CA . ALA B 1 55 ? 6.859 19.049 41.827 1.00 31.37 222 ALA B CA 1
ATOM 1350 C C . ALA B 1 55 ? 6.990 19.381 40.342 1.00 33.48 222 ALA B C 1
ATOM 1351 O O . ALA B 1 55 ? 8.090 19.418 39.814 1.00 33.64 222 ALA B O 1
ATOM 1353 N N . CYS B 1 56 ? 5.868 19.622 39.664 1.00 32.94 223 CYS B N 1
ATOM 1354 C CA . CYS B 1 56 ? 5.916 20.009 38.257 1.00 29.88 223 CYS B CA 1
ATOM 1355 C C . CYS B 1 56 ? 6.495 21.415 38.103 1.00 34.24 223 CYS B C 1
ATOM 1356 O O . CYS B 1 56 ? 7.219 21.704 37.141 1.00 31.60 223 CYS B O 1
ATOM 1359 N N . LYS B 1 57 ? 6.173 22.296 39.045 1.00 30.84 224 LYS B N 1
ATOM 1360 C CA . LYS B 1 57 ? 6.654 23.667 38.960 1.00 31.94 224 LYS B CA 1
ATOM 1361 C C . LYS B 1 57 ? 8.171 23.693 39.048 1.00 31.43 224 LYS B C 1
ATOM 1362 O O . LYS B 1 57 ? 8.826 24.493 38.382 1.00 35.78 224 LYS B O 1
ATOM 1368 N N . GLU B 1 58 ? 8.735 22.789 39.842 1.00 30.78 225 GLU B N 1
ATOM 1369 C CA . GLU B 1 58 ? 10.188 22.733 40.028 1.00 36.91 225 GLU B CA 1
ATOM 1370 C C . GLU B 1 58 ? 10.952 22.314 38.777 1.00 37.54 225 GLU B C 1
ATOM 1371 O O . GLU B 1 58 ? 12.136 22.622 38.639 1.00 33.88 225 GLU B O 1
ATOM 1377 N N . VAL B 1 59 ? 10.269 21.621 37.868 1.00 32.58 226 VAL B N 1
ATOM 1378 C CA . VAL B 1 59 ? 10.843 21.261 36.577 1.00 30.24 226 VAL B CA 1
ATOM 1379 C C . VAL B 1 59 ? 10.264 22.140 35.454 1.00 33.99 226 VAL B C 1
ATOM 1380 O O . VAL B 1 59 ? 10.216 21.739 34.287 1.00 33.33 226 VAL B O 1
ATOM 1384 N N . LYS B 1 60 ? 9.828 23.342 35.822 1.00 29.17 227 LYS B N 1
ATOM 1385 C CA . LYS B 1 60 ? 9.333 24.328 34.863 1.00 30.30 227 LYS B CA 1
ATOM 1386 C C . LYS B 1 60 ? 8.232 23.750 33.997 1.00 29.64 227 LYS B C 1
ATOM 1387 O O . LYS B 1 60 ? 8.164 24.030 32.796 1.00 30.64 227 LYS B O 1
ATOM 1393 N N . ALA B 1 61 ? 7.365 22.950 34.615 1.00 25.60 228 ALA B N 1
ATOM 1394 C CA . ALA B 1 61 ? 6.273 22.296 33.902 1.00 28.33 228 ALA B CA 1
ATOM 1395 C C . ALA B 1 61 ? 4.964 22.581 34.610 1.00 31.93 228 ALA B C 1
ATOM 1396 O O . ALA B 1 61 ? 4.961 23.176 35.686 1.00 32.35 228 ALA B O 1
ATOM 1398 N N . GLN B 1 62 ? 3.854 22.160 34.011 1.00 29.22 229 GLN B N 1
ATOM 1399 C CA . GLN B 1 62 ? 2.535 22.325 34.618 1.00 30.78 229 GLN B CA 1
ATOM 1400 C C . GLN B 1 62 ? 2.005 20.945 35.009 1.00 30.60 229 GLN B C 1
ATOM 1401 O O . GLN B 1 62 ? 2.254 19.968 34.304 1.00 30.54 229 GLN B O 1
ATOM 1407 N N . LEU B 1 63 ? 1.277 20.841 36.115 1.00 28.52 230 LEU B N 1
ATOM 1408 C CA . LEU B 1 63 ? 0.504 19.630 36.346 1.00 26.53 230 LEU B CA 1
ATOM 1409 C C . LEU B 1 63 ? -0.398 19.568 35.129 1.00 29.47 230 LEU B C 1
ATOM 1410 O O . LEU B 1 63 ? -1.053 20.552 34.791 1.00 31.27 230 LEU B O 1
ATOM 1415 N N . VAL B 1 64 ? -0.454 18.412 34.483 1.00 28.06 231 VAL B N 1
ATOM 1416 C CA . VAL B 1 64 ? -0.965 18.326 33.123 1.00 28.84 231 VAL B CA 1
ATOM 1417 C C . VAL B 1 64 ? -2.344 18.963 32.863 1.00 31.67 231 VAL B C 1
ATOM 1418 O O . VAL B 1 64 ? -3.319 18.703 33.571 1.00 31.31 231 VAL B O 1
ATOM 1422 N N . ILE B 1 65 ? -2.396 19.805 31.837 1.00 31.14 232 ILE B N 1
ATOM 1423 C CA . ILE B 1 65 ? -3.650 20.363 31.344 1.00 35.56 232 ILE B CA 1
ATOM 1424 C C . ILE B 1 65 ? -4.005 19.692 30.023 1.00 35.54 232 ILE B C 1
ATOM 1425 O O . ILE B 1 65 ? -3.264 19.816 29.041 1.00 38.12 232 ILE B O 1
ATOM 1430 N N . ILE B 1 66 ? -5.126 18.977 30.008 1.00 34.11 233 ILE B N 1
ATOM 1431 C CA . ILE B 1 66 ? -5.595 18.266 28.827 1.00 33.28 233 ILE B CA 1
ATOM 1432 C C . ILE B 1 66 ? -6.136 19.240 27.777 1.00 40.64 233 ILE B C 1
ATOM 1433 O O . ILE B 1 66 ? -7.010 20.052 28.066 1.00 42.25 233 ILE B O 1
ATOM 1438 N N . ASN B 1 67 ? -5.610 19.164 26.560 1.00 40.19 234 ASN B N 1
ATOM 1439 C CA . ASN B 1 67 ? -5.992 20.107 25.516 1.00 40.98 234 ASN B CA 1
ATOM 1440 C C . ASN B 1 67 ? -6.493 19.467 24.231 1.00 41.73 234 ASN B C 1
ATOM 1441 O O . ASN B 1 67 ? -6.836 20.168 23.286 1.00 46.06 234 ASN B O 1
ATOM 1446 N N . SER B 1 68 ? -6.520 18.141 24.187 1.00 38.27 235 SER B N 1
ATOM 1447 C CA . SER B 1 68 ? -7.054 17.438 23.029 1.00 39.83 235 SER B CA 1
ATOM 1448 C C . SER B 1 68 ? -7.434 16.027 23.413 1.00 36.39 235 SER B C 1
ATOM 1449 O O . SER B 1 68 ? -7.064 15.543 24.472 1.00 35.00 235 SER B O 1
ATOM 1452 N N . ASP B 1 69 ? -8.176 15.366 22.542 1.00 35.91 236 ASP B N 1
ATOM 1453 C CA . ASP B 1 69 ? -8.699 14.043 22.830 1.00 36.30 236 ASP B CA 1
ATOM 1454 C C . ASP B 1 69 ? -7.599 12.991 22.675 1.00 36.89 236 ASP B C 1
ATOM 1455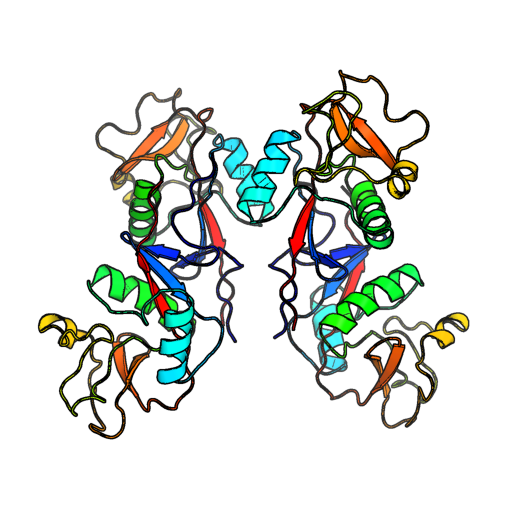 O O . ASP B 1 69 ? -7.562 11.994 23.401 1.00 34.54 236 ASP B O 1
ATOM 1460 N N . GLU B 1 70 ? -6.719 13.212 21.706 1.00 33.63 237 GLU B N 1
ATOM 1461 C CA . GLU B 1 70 ? -5.562 12.348 21.505 1.00 36.32 237 GLU B CA 1
ATOM 1462 C C . GLU B 1 70 ? -4.700 12.331 22.766 1.00 34.25 237 GLU B C 1
ATOM 1463 O O . GLU B 1 70 ? -4.232 11.280 23.209 1.00 34.87 237 GLU B O 1
ATOM 1469 N N . GLU B 1 71 ? -4.481 13.513 23.322 1.00 30.64 238 GLU B N 1
ATOM 1470 C CA . GLU B 1 71 ? -3.734 13.662 24.561 1.00 30.58 238 GLU B CA 1
ATOM 1471 C C . GLU B 1 71 ? -4.438 12.934 25.704 1.00 30.87 238 GLU B C 1
ATOM 1472 O O . GLU B 1 71 ? -3.832 12.095 26.383 1.00 31.25 238 GLU B O 1
ATOM 1478 N N . GLN B 1 72 ? -5.717 13.233 25.907 1.00 32.50 239 GLN B N 1
ATOM 1479 C CA . GLN B 1 72 ? -6.495 12.550 26.935 1.00 30.70 239 GLN B CA 1
ATOM 1480 C C . GLN B 1 72 ? -6.392 11.033 26.801 1.00 29.85 239 GLN B C 1
ATOM 1481 O O . GLN B 1 72 ? -6.230 10.328 27.786 1.00 30.31 239 GLN B O 1
ATOM 1487 N N . THR B 1 73 ? -6.473 10.524 25.579 1.00 30.43 240 THR B N 1
ATOM 1488 C CA . THR B 1 73 ? -6.433 9.086 25.371 1.00 27.10 240 THR B CA 1
ATOM 1489 C C . THR B 1 73 ? -5.109 8.472 25.788 1.00 29.80 240 THR B C 1
ATOM 1490 O O . THR B 1 73 ? -5.080 7.422 26.436 1.00 34.75 240 THR B O 1
ATOM 1494 N N . PHE B 1 74 ? -4.001 9.104 25.416 1.00 27.81 241 PHE B N 1
ATOM 1495 C CA . PHE B 1 74 ? -2.697 8.544 25.764 1.00 27.50 241 PHE B CA 1
ATOM 1496 C C . PHE B 1 74 ? -2.450 8.620 27.276 1.00 30.21 241 PHE B C 1
ATOM 1497 O O . PHE B 1 74 ? -1.916 7.682 27.880 1.00 29.11 241 PHE B O 1
ATOM 1505 N N . LEU B 1 75 ? -2.838 9.732 27.890 1.00 28.57 242 LEU B N 1
ATOM 1506 C CA . LEU B 1 75 ? -2.613 9.910 29.325 1.00 28.84 242 LEU B CA 1
ATOM 1507 C C . LEU B 1 75 ? -3.471 8.951 30.143 1.00 33.91 242 LEU B C 1
ATOM 1508 O O . LEU B 1 75 ? -3.052 8.473 31.201 1.00 33.33 242 LEU B O 1
ATOM 1513 N N . GLN B 1 76 ? -4.665 8.655 29.641 1.00 33.00 243 GLN B N 1
ATOM 1514 C CA . GLN B 1 76 ? -5.578 7.742 30.324 1.00 31.25 243 GLN B CA 1
ATOM 1515 C C . GLN B 1 76 ? -5.049 6.316 30.319 1.00 32.49 243 GLN B C 1
ATOM 1516 O O . GLN B 1 76 ? -5.154 5.614 31.315 1.00 37.17 243 GLN B O 1
ATOM 1522 N N . GLN B 1 77 ? -4.471 5.881 29.204 1.00 33.24 244 GLN B N 1
ATOM 1523 C CA . GLN B 1 77 ? -3.955 4.513 29.118 1.00 33.50 244 GLN B CA 1
ATOM 1524 C C . GLN B 1 77 ? -2.715 4.276 29.994 1.00 33.38 244 GLN B C 1
ATOM 1525 O O . GLN B 1 77 ? -2.537 3.189 30.553 1.00 32.17 244 GLN B O 1
ATOM 1531 N N . THR B 1 78 ? -1.856 5.277 30.138 1.00 29.85 245 THR B N 1
ATOM 1532 C CA . THR B 1 78 ? -0.744 5.104 31.065 1.00 29.88 245 THR B CA 1
ATOM 1533 C C . THR B 1 78 ? -1.234 5.140 32.497 1.00 31.07 245 THR B C 1
ATOM 1534 O O . THR B 1 78 ? -0.818 4.327 33.320 1.00 34.85 245 THR B O 1
ATOM 1538 N N . SER B 1 79 ? -2.113 6.092 32.795 1.00 30.03 246 SER B N 1
ATOM 1539 C CA . SER B 1 79 ? -2.630 6.242 34.146 1.00 34.47 246 SER B CA 1
ATOM 1540 C C . SER B 1 79 ? -3.332 4.982 34.590 1.00 35.70 246 SER B C 1
ATOM 1541 O O . SER B 1 79 ? -3.139 4.514 35.711 1.00 36.92 246 SER B O 1
ATOM 1544 N N . LYS B 1 80 ? -4.143 4.426 33.704 1.00 34.02 247 LYS B N 1
ATOM 1545 C CA . LYS B 1 80 ? -4.860 3.211 34.028 1.00 34.14 247 LYS B CA 1
ATOM 1546 C C . LYS B 1 80 ? -3.896 2.136 34.512 1.00 36.67 247 LYS B C 1
ATOM 1547 O O . LYS B 1 80 ? -4.164 1.471 35.509 1.00 37.00 247 LYS B O 1
ATOM 1553 N N . ALA B 1 81 ? -2.767 1.978 33.823 1.00 35.59 248 ALA B N 1
ATOM 1554 C CA . ALA B 1 81 ? -1.794 0.944 34.176 1.00 32.84 248 ALA B CA 1
ATOM 1555 C C . ALA B 1 81 ? -1.101 1.200 35.515 1.00 33.37 248 ALA B C 1
ATOM 1556 O O . ALA B 1 81 ? -0.621 0.264 36.154 1.00 42.33 248 ALA B O 1
ATOM 1558 N N . LYS B 1 82 ? -1.048 2.459 35.944 1.00 38.22 249 LYS B N 1
ATOM 1559 C CA . LYS B 1 82 ? -0.409 2.806 37.220 1.00 35.74 249 LYS B CA 1
ATOM 1560 C C . LYS B 1 82 ? -1.399 2.855 38.368 1.00 38.82 249 LYS B C 1
ATOM 1561 O O . LYS B 1 82 ? -1.259 2.136 39.352 1.00 45.19 249 LYS B O 1
ATOM 1567 N N . GLY B 1 83 ? -2.393 3.725 38.243 1.00 37.69 250 GLY B N 1
ATOM 1568 C CA . GLY B 1 83 ? -3.364 3.944 39.298 1.00 38.86 250 GLY B CA 1
ATOM 1569 C C . GLY B 1 83 ? -3.828 5.386 39.253 1.00 40.71 250 GLY B C 1
ATOM 1570 O O . GLY B 1 83 ? -3.354 6.164 38.421 1.00 38.30 250 GLY B O 1
ATOM 1571 N N . PRO B 1 84 ? -4.760 5.757 40.142 1.00 38.60 251 PRO B N 1
ATOM 1572 C CA . PRO B 1 84 ? -5.280 7.124 40.138 1.00 35.13 251 PRO B CA 1
ATOM 1573 C C . PRO B 1 84 ? -4.156 8.144 40.027 1.00 36.98 251 PRO B C 1
ATOM 1574 O O . PRO B 1 84 ? -3.164 8.040 40.750 1.00 35.96 251 PRO B O 1
ATOM 1578 N N . THR B 1 85 ? -4.330 9.119 39.139 1.00 31.92 252 THR B N 1
ATOM 1579 C CA . THR B 1 85 ? -3.284 10.069 38.817 1.00 28.13 252 THR B CA 1
ATOM 1580 C C . THR B 1 85 ? -3.893 11.459 38.766 1.00 31.78 252 THR B C 1
ATOM 1581 O O . THR B 1 85 ? -4.963 11.642 38.191 1.00 32.86 252 THR B O 1
ATOM 1585 N N . TRP B 1 86 ? -3.221 12.434 39.373 1.00 31.15 253 TRP B N 1
ATOM 1586 C CA . TRP B 1 86 ? -3.679 13.825 39.376 1.00 33.50 253 TRP B CA 1
ATOM 1587 C C . TRP B 1 86 ? -3.518 14.491 38.014 1.00 33.47 253 TRP B C 1
ATOM 1588 O O . TRP B 1 86 ? -2.553 14.219 37.303 1.00 31.06 253 TRP B O 1
ATOM 1599 N N . MET B 1 87 ? -4.452 15.376 37.667 1.00 28.48 254 MET B N 1
ATOM 1600 C CA . MET B 1 87 ? -4.268 16.302 36.554 1.00 28.01 254 MET B CA 1
ATOM 1601 C C . MET B 1 87 ? -4.380 17.729 37.089 1.00 28.89 254 MET B C 1
ATOM 1602 O O . MET B 1 87 ? -4.801 17.929 38.221 1.00 35.47 254 MET B O 1
ATOM 1607 N N . GLY B 1 88 ? -3.994 18.718 36.294 1.00 26.78 255 GLY B N 1
ATOM 1608 C CA . GLY B 1 88 ? -3.926 20.088 36.777 1.00 30.42 255 GLY B CA 1
ATOM 1609 C C . GLY B 1 88 ? -5.243 20.844 36.752 1.00 36.91 255 GLY B C 1
ATOM 1610 O O . GLY B 1 88 ? -5.300 21.988 36.297 1.00 37.89 255 GLY B O 1
ATOM 1611 N N . LEU B 1 89 ? -6.290 20.208 37.270 1.00 33.32 256 LEU B N 1
ATOM 1612 C CA . LEU B 1 89 ? -7.646 20.768 37.271 1.00 37.76 256 LEU B CA 1
ATOM 1613 C C . LEU B 1 89 ? -8.253 20.713 38.675 1.00 39.84 256 LEU B C 1
ATOM 1614 O O . LEU B 1 89 ? -8.161 19.678 39.349 1.00 37.45 256 LEU B O 1
ATOM 1619 N N . SER B 1 90 ? -8.860 21.825 39.108 1.00 42.02 257 SER B N 1
ATOM 1620 C CA . SER B 1 90 ? -9.525 21.911 40.416 1.00 43.46 257 SER B CA 1
ATOM 1621 C C . SER B 1 90 ? -10.536 23.056 40.473 1.00 44.63 257 SER B C 1
ATOM 1622 O O . SER B 1 90 ? -10.455 23.994 39.683 1.00 45.04 257 SER B O 1
ATOM 1625 N N . ASP B 1 91 ? -11.453 22.995 41.439 1.00 48.15 258 ASP B N 1
ATOM 1626 C CA . ASP B 1 91 ? -12.393 24.098 41.688 1.00 49.76 258 ASP B CA 1
ATOM 1627 C C . ASP B 1 91 ? -12.122 24.788 43.029 1.00 54.61 258 ASP B C 1
ATOM 1628 O O . ASP B 1 91 ? -13.015 25.383 43.629 1.00 57.62 258 ASP B O 1
ATOM 1633 N N . LEU B 1 92 ? -10.884 24.704 43.498 1.00 53.69 259 LEU B N 1
ATOM 1634 C CA . LEU B 1 92 ? -10.522 25.274 44.788 1.00 53.42 259 LEU B CA 1
ATOM 1635 C C . LEU B 1 92 ? -10.842 26.763 44.875 1.00 55.80 259 LEU B C 1
ATOM 1636 O O . LEU B 1 92 ? -11.256 27.251 45.926 1.00 59.78 259 LEU B O 1
ATOM 1641 N N . LYS B 1 93 ? -10.642 27.479 43.773 1.00 56.15 260 LYS B N 1
ATOM 1642 C CA . LYS B 1 93 ? -10.744 28.937 43.768 1.00 56.79 260 LYS B CA 1
ATOM 1643 C C . LYS B 1 93 ? -12.184 29.425 43.808 1.00 60.85 260 LYS B C 1
ATOM 1644 O O . LYS B 1 93 ? -12.448 30.578 44.154 1.00 60.05 260 LYS B O 1
ATOM 1650 N N . LYS B 1 94 ? -13.110 28.538 43.461 1.00 60.06 261 LYS B N 1
ATOM 1651 C CA . LYS B 1 94 ? -14.507 28.905 43.307 1.00 57.16 261 LYS B CA 1
ATOM 1652 C C . LYS B 1 94 ? -15.307 27.635 43.099 1.00 55.01 261 LYS B C 1
ATOM 1653 O O . LYS B 1 94 ? -15.421 27.150 41.979 1.00 61.95 261 LYS B O 1
ATOM 1659 N N . GLU B 1 95 ? -15.848 27.096 44.183 1.00 54.01 262 GLU B N 1
ATOM 1660 C CA . GLU B 1 95 ? -16.568 25.827 44.159 1.00 53.82 262 GLU B CA 1
ATOM 1661 C C . GLU B 1 95 ? -17.377 25.624 42.880 1.00 58.69 262 GLU B C 1
ATOM 1662 O O . GLU B 1 95 ? -18.022 26.556 42.392 1.00 62.22 262 GLU B O 1
ATOM 1668 N N . ALA B 1 96 ? -17.330 24.403 42.344 1.00 57.33 263 ALA B N 1
ATOM 1669 C CA . ALA B 1 96 ? -18.137 24.005 41.184 1.00 53.62 263 ALA B CA 1
ATOM 1670 C C . ALA B 1 96 ? -17.669 24.578 39.839 1.00 50.06 263 ALA B C 1
ATOM 1671 O O . ALA B 1 96 ? -18.064 24.091 38.782 1.00 54.08 263 ALA B O 1
ATOM 1673 N N . THR B 1 97 ? -16.845 25.616 39.876 1.00 48.83 264 THR B N 1
ATOM 1674 C CA . THR B 1 97 ? -16.217 26.129 38.665 1.00 47.34 264 THR B CA 1
ATOM 1675 C C . THR B 1 97 ? -14.800 25.569 38.547 1.00 53.46 264 THR B C 1
ATOM 1676 O O . THR B 1 97 ? -13.927 25.886 39.368 1.00 47.24 264 THR B O 1
ATOM 1680 N N . TRP B 1 98 ? -14.582 24.749 37.519 1.00 51.86 265 TRP B N 1
ATOM 1681 C CA . TRP B 1 98 ? -13.325 24.022 37.339 1.00 47.64 265 TRP B CA 1
ATOM 1682 C C . TRP B 1 98 ? -12.324 24.756 36.461 1.00 50.39 265 TRP B C 1
ATOM 1683 O O . TRP B 1 98 ? -12.605 25.064 35.300 1.00 52.29 265 TRP B O 1
ATOM 1694 N N . LEU B 1 99 ? -11.148 25.018 37.023 1.00 43.42 266 LEU B N 1
ATOM 1695 C CA . LEU B 1 99 ? -10.124 25.779 36.335 1.00 46.14 266 LEU B CA 1
ATOM 1696 C C . LEU B 1 99 ? -8.832 24.984 36.233 1.00 48.24 266 LEU B C 1
ATOM 1697 O O . LEU B 1 99 ? -8.447 24.291 37.169 1.00 46.64 266 LEU B O 1
ATOM 1702 N N . TRP B 1 100 ? -8.172 25.086 35.087 1.00 50.78 267 TRP B N 1
ATOM 1703 C CA . TRP B 1 100 ? -6.873 24.470 34.912 1.00 43.87 267 TRP B CA 1
ATOM 1704 C C . TRP B 1 100 ? -5.853 25.336 35.619 1.00 45.38 267 TRP B C 1
ATOM 1705 O O . TRP B 1 100 ? -6.065 26.533 35.827 1.00 46.93 267 TRP B O 1
ATOM 1716 N N . VAL B 1 101 ? -4.737 24.727 35.980 1.00 43.66 268 VAL B N 1
ATOM 1717 C CA . VAL B 1 101 ? -3.765 25.382 36.819 1.00 42.92 268 VAL B CA 1
ATOM 1718 C C . VAL B 1 101 ? -3.171 26.620 36.146 1.00 44.34 268 VAL B C 1
ATOM 1719 O O . VAL B 1 101 ? -2.495 27.418 36.797 1.00 48.49 268 VAL B O 1
ATOM 1723 N N . ASP B 1 102 ? -3.430 26.786 34.851 1.00 46.45 269 ASP B N 1
ATOM 1724 C CA . ASP B 1 102 ? -2.945 27.963 34.126 1.00 47.46 269 ASP B CA 1
ATOM 1725 C C . ASP B 1 102 ? -3.934 29.130 34.182 1.00 52.82 269 ASP B C 1
ATOM 1726 O O . ASP B 1 102 ? -3.598 30.253 33.800 1.00 53.87 269 ASP B O 1
ATOM 1731 N N . GLY B 1 103 ? -5.150 28.861 34.647 1.00 48.80 270 GLY B N 1
ATOM 1732 C CA . GLY B 1 103 ? -6.135 29.909 34.831 1.00 51.54 270 GLY B CA 1
ATOM 1733 C C . GLY B 1 103 ? -7.265 29.878 33.825 1.00 56.72 270 GLY B C 1
ATOM 1734 O O . GLY B 1 103 ? -8.111 30.774 33.800 1.00 58.73 270 GLY B O 1
ATOM 1735 N N . SER B 1 104 ? -7.283 28.844 32.991 1.00 53.69 271 SER B N 1
ATOM 1736 C CA . SER B 1 104 ? -8.333 28.688 31.997 1.00 54.32 271 SER B CA 1
ATOM 1737 C C . SER B 1 104 ? -9.494 27.866 32.541 1.00 51.78 271 SER B C 1
ATOM 1738 O O . SER B 1 104 ? -9.355 27.147 33.526 1.00 52.46 271 SER B O 1
ATOM 1741 N N . THR B 1 105 ? -10.640 27.983 31.881 1.00 53.64 272 THR B N 1
ATOM 1742 C CA . THR B 1 105 ? -11.869 27.316 32.283 1.00 50.54 272 THR B CA 1
ATOM 1743 C C . THR B 1 105 ? -12.018 25.991 31.557 1.00 48.87 272 THR B C 1
ATOM 1744 O O . THR B 1 105 ? -11.691 25.890 30.378 1.00 56.40 272 THR B O 1
ATOM 1748 N N . LEU B 1 106 ? -12.521 24.976 32.250 1.00 49.50 273 LEU B N 1
ATOM 1749 C CA . LEU B 1 106 ? -12.690 23.664 31.633 1.00 47.19 273 LEU B CA 1
ATOM 1750 C C . LEU B 1 106 ? -13.540 23.769 30.371 1.00 57.39 273 LEU B C 1
ATOM 1751 O O . LEU B 1 106 ? -14.723 24.105 30.440 1.00 62.12 273 LEU B O 1
ATOM 1756 N N . SER B 1 107 ? -12.932 23.478 29.222 1.00 59.51 274 SER B N 1
ATOM 1757 C CA . SER B 1 107 ? -13.627 23.548 27.938 1.00 54.33 274 SER B CA 1
ATOM 1758 C C . SER B 1 107 ? -14.989 22.881 28.008 1.00 55.78 274 SER B C 1
ATOM 1759 O O . SER B 1 107 ? -15.117 21.748 28.463 1.00 54.57 274 SER B O 1
ATOM 1762 N N . SER B 1 108 ? -16.006 23.600 27.553 1.00 57.89 275 SER B N 1
ATOM 1763 C CA . SER B 1 108 ? -17.372 23.100 27.567 1.00 60.21 275 SER B CA 1
ATOM 1764 C C . SER B 1 108 ? -17.471 21.690 26.977 1.00 59.16 275 SER B C 1
ATOM 1765 O O . SER B 1 108 ? -18.340 20.903 27.357 1.00 61.36 275 SER B O 1
ATOM 1768 N N . ARG B 1 109 ? -16.559 21.372 26.065 1.00 55.00 276 ARG B N 1
ATOM 1769 C CA . ARG B 1 109 ? -16.605 20.117 25.322 1.00 52.35 276 ARG B CA 1
ATOM 1770 C C . ARG B 1 109 ? -15.886 18.970 26.025 1.00 59.97 276 ARG B C 1
ATOM 1771 O O . ARG B 1 109 ? -16.057 17.808 25.654 1.00 59.06 276 ARG B O 1
ATOM 1779 N N . PHE B 1 110 ? -15.066 19.286 27.025 1.00 57.58 277 PHE B N 1
ATOM 1780 C CA . PHE B 1 110 ? -14.338 18.244 27.745 1.00 52.67 277 PHE B CA 1
ATOM 1781 C C . PHE B 1 110 ? -15.176 17.608 28.841 1.00 50.17 277 PHE B C 1
ATOM 1782 O O . PHE B 1 110 ? -14.773 16.606 29.435 1.00 46.88 277 PHE B O 1
ATOM 1790 N N . GLN B 1 111 ? -16.343 18.188 29.107 1.00 52.00 278 GLN B N 1
ATOM 1791 C CA . GLN B 1 111 ? -17.185 17.725 30.204 1.00 48.40 278 GLN B CA 1
ATOM 1792 C C . GLN B 1 111 ? -17.538 16.256 30.018 1.00 46.01 278 GLN B C 1
ATOM 1793 O O . GLN B 1 111 ? -18.068 15.612 30.925 1.00 45.78 278 GLN B O 1
ATOM 1799 N N . LYS B 1 112 ? -17.229 15.730 28.836 1.00 49.00 279 LYS B N 1
ATOM 1800 C CA . LYS B 1 112 ? -17.574 14.357 28.476 1.00 43.89 279 LYS B CA 1
ATOM 1801 C C . LYS B 1 112 ? -16.616 13.343 29.098 1.00 47.13 279 LYS B C 1
ATOM 1802 O O . LYS B 1 112 ? -16.872 12.135 29.074 1.00 46.82 279 LYS B O 1
ATOM 1808 N N . TYR B 1 113 ? -15.503 13.827 29.643 1.00 44.07 280 TYR B N 1
ATOM 1809 C CA . TYR B 1 113 ? -14.545 12.921 30.261 1.00 41.41 280 TYR B CA 1
ATOM 1810 C C . TYR B 1 113 ? -14.923 12.586 31.697 1.00 44.75 280 TYR B C 1
ATOM 1811 O O . TYR B 1 113 ? -14.587 11.498 32.186 1.00 42.95 280 TYR B O 1
ATOM 1820 N N . TRP B 1 114 ? -15.617 13.505 32.373 1.00 38.20 281 TRP B N 1
ATOM 1821 C CA . TRP B 1 114 ? -16.172 13.188 33.685 1.00 39.49 281 TRP B CA 1
ATOM 1822 C C . TRP B 1 114 ? -16.782 11.811 33.610 1.00 40.96 281 TRP B C 1
ATOM 1823 O O . TRP B 1 114 ? -17.544 11.520 32.693 1.00 48.30 281 TRP B O 1
ATOM 1834 N N . ASN B 1 115 ? -16.442 10.948 34.551 1.00 42.54 282 ASN B N 1
ATOM 1835 C CA . ASN B 1 115 ? -17.139 9.681 34.650 1.00 46.50 282 ASN B CA 1
ATOM 1836 C C . ASN B 1 115 ? -18.594 9.994 34.948 1.00 49.90 282 ASN B C 1
ATOM 1837 O O . ASN B 1 115 ? -18.921 11.118 35.336 1.00 48.60 282 ASN B O 1
ATOM 1842 N N . ARG B 1 116 ? -19.478 9.024 34.761 1.00 56.16 283 ARG B N 1
ATOM 1843 C CA . ARG B 1 116 ? -20.850 9.219 35.209 1.00 55.87 283 ARG B CA 1
ATOM 1844 C C . ARG B 1 116 ? -20.865 9.172 36.734 1.00 52.44 283 ARG B C 1
ATOM 1845 O O . ARG B 1 116 ? -20.244 8.301 37.343 1.00 52.58 283 ARG B O 1
ATOM 1853 N N . GLY B 1 117 ? -21.572 10.115 37.344 1.00 55.59 284 GLY B N 1
ATOM 1854 C CA . GLY B 1 117 ? -21.584 10.229 38.787 1.00 51.91 284 GLY B CA 1
ATOM 1855 C C . GLY B 1 117 ? -20.551 11.238 39.232 1.00 50.78 284 GLY B C 1
ATOM 1856 O O . GLY B 1 117 ? -20.465 11.575 40.409 1.00 53.93 284 GLY B O 1
ATOM 1857 N N . GLU B 1 118 ? -19.765 11.732 38.284 1.00 47.94 285 GLU B N 1
ATOM 1858 C CA . GLU B 1 118 ? -18.770 12.740 38.591 1.00 41.67 285 GLU B CA 1
ATOM 1859 C C . GLU B 1 118 ? -19.030 13.991 37.770 1.00 41.55 285 GLU B C 1
ATOM 1860 O O . GLU B 1 118 ? -19.575 13.916 36.662 1.00 44.45 285 GLU B O 1
ATOM 1866 N N . PRO B 1 119 ? -18.662 15.157 38.313 1.00 40.39 286 PRO B N 1
ATOM 1867 C CA . PRO B 1 119 ? -18.118 15.347 39.660 1.00 40.00 286 PRO B CA 1
ATOM 1868 C C . PRO B 1 119 ? -19.202 15.356 40.728 1.00 49.59 286 PRO B C 1
ATOM 1869 O O . PRO B 1 119 ? -20.182 16.090 40.580 1.00 51.58 286 PRO B O 1
ATOM 1873 N N . ASN B 1 120 ? -19.026 14.570 41.789 1.00 48.95 287 ASN B N 1
ATOM 1874 C CA . ASN B 1 120 ? -19.922 14.629 42.943 1.00 45.11 287 ASN B CA 1
ATOM 1875 C C . ASN B 1 120 ? -19.229 15.290 44.133 1.00 52.08 287 ASN B C 1
ATOM 1876 O O . ASN B 1 120 ? -18.172 15.901 43.973 1.00 50.63 287 ASN B O 1
ATOM 1881 N N . ASN B 1 121 ? -19.824 15.177 45.319 1.00 50.60 288 ASN B N 1
ATOM 1882 C CA . ASN B 1 121 ? -19.257 15.758 46.543 1.00 46.99 288 ASN B CA 1
ATOM 1883 C C . ASN B 1 121 ? -18.670 17.157 46.370 1.00 48.58 288 ASN B C 1
ATOM 1884 O O . ASN B 1 121 ? -17.571 17.447 46.850 1.00 49.43 288 ASN B O 1
ATOM 1889 N N . ILE B 1 122 ? -19.406 18.024 45.689 1.00 47.36 289 ILE B N 1
ATOM 1890 C CA . ILE B 1 122 ? -18.907 19.356 45.387 1.00 48.79 289 ILE B CA 1
ATOM 1891 C C . ILE B 1 122 ? -18.524 20.092 46.662 1.00 56.80 289 ILE B C 1
ATOM 1892 O O . ILE B 1 122 ? -19.264 20.085 47.644 1.00 59.96 289 ILE B O 1
ATOM 1897 N N . GLY B 1 123 ? -17.352 20.715 46.643 1.00 56.51 290 GLY B N 1
ATOM 1898 C CA . GLY B 1 123 ? -16.877 21.473 47.782 1.00 57.93 290 GLY B CA 1
ATOM 1899 C C . GLY B 1 123 ? -16.015 20.651 48.717 1.00 55.50 290 GLY B C 1
ATOM 1900 O O . GLY B 1 123 ? -15.180 21.204 49.434 1.00 61.14 290 GLY B O 1
ATOM 1901 N N . GLU B 1 124 ? -16.214 19.336 48.706 1.00 48.81 291 GLU B N 1
ATOM 1902 C CA . GLU B 1 124 ? -15.431 18.434 49.544 1.00 52.31 291 GLU B CA 1
ATOM 1903 C C . GLU B 1 124 ? -14.280 17.761 48.773 1.00 55.71 291 GLU B C 1
ATOM 1904 O O . GLU B 1 124 ? -13.171 17.603 49.298 1.00 50.89 291 GLU B O 1
ATOM 1910 N N . GLU B 1 125 ? -14.555 17.351 47.535 1.00 52.29 292 GLU B N 1
ATOM 1911 C CA . GLU B 1 125 ? -13.539 16.757 46.665 1.00 47.61 292 GLU B CA 1
ATOM 1912 C C . GLU B 1 125 ? -13.250 17.720 45.527 1.00 45.30 292 GLU B C 1
ATOM 1913 O O . GLU B 1 125 ? -13.977 17.756 44.537 1.00 49.33 292 GLU B O 1
ATOM 1919 N N . ASP B 1 126 ? -12.183 18.498 45.673 1.00 43.43 293 ASP B N 1
ATOM 1920 C CA . ASP B 1 126 ? -11.961 19.657 44.818 1.00 44.67 293 ASP B CA 1
ATOM 1921 C C . ASP B 1 126 ? -10.898 19.472 43.738 1.00 45.31 293 ASP B C 1
ATOM 1922 O O . ASP B 1 126 ? -10.630 20.396 42.964 1.00 43.00 293 ASP B O 1
ATOM 1927 N N . CYS B 1 127 ? -10.296 18.287 43.684 1.00 44.68 294 CYS B N 1
ATOM 1928 C CA . CYS B 1 127 ? -9.182 18.042 42.767 1.00 40.75 294 CYS B CA 1
ATOM 1929 C C . CYS B 1 127 ? -9.487 16.903 41.802 1.00 38.23 294 CYS B C 1
ATOM 1930 O O . CYS B 1 127 ? -10.096 15.906 42.188 1.00 39.70 294 CYS B O 1
ATOM 1933 N N . VAL B 1 128 ? -9.062 17.051 40.550 1.00 37.46 295 VAL B N 1
ATOM 1934 C CA . VAL B 1 128 ? -9.443 16.090 39.512 1.00 39.47 295 VAL B CA 1
ATOM 1935 C C . VAL B 1 128 ? -8.342 15.078 39.222 1.00 35.25 295 VAL B C 1
ATOM 1936 O O . VAL B 1 128 ? -7.158 15.426 39.167 1.00 32.02 295 VAL B O 1
ATOM 1940 N N . GLU B 1 129 ? -8.751 13.827 39.042 1.00 37.05 296 GLU B N 1
ATOM 1941 C CA . GLU B 1 129 ? -7.833 12.733 38.774 1.00 37.32 296 GLU B CA 1
ATOM 1942 C C . GLU B 1 129 ? -8.305 11.937 37.567 1.00 38.68 296 GLU B C 1
ATOM 1943 O O . GLU B 1 129 ? -9.496 11.913 37.257 1.00 35.45 296 GLU B O 1
ATOM 1949 N N . PHE B 1 130 ? -7.359 11.297 36.884 1.00 36.03 297 PHE B N 1
ATOM 1950 C CA . PHE B 1 130 ? -7.665 10.193 35.993 1.00 36.37 297 PHE B CA 1
ATOM 1951 C C . PHE B 1 130 ? -7.974 9.007 36.884 1.00 37.82 297 PHE B C 1
ATOM 1952 O O . PHE B 1 130 ? -7.187 8.665 37.760 1.00 39.33 297 PHE B O 1
ATOM 1960 N N . ALA B 1 131 ? -9.110 8.365 36.670 1.00 41.79 298 ALA B N 1
ATOM 1961 C CA . ALA B 1 131 ? -9.418 7.153 37.411 1.00 39.38 298 ALA B CA 1
ATOM 1962 C C . ALA B 1 131 ? -10.067 6.192 36.453 1.00 45.62 298 ALA B C 1
ATOM 1963 O O . ALA B 1 131 ? -11.062 6.534 35.806 1.00 46.67 298 ALA B O 1
ATOM 1965 N N . GLY B 1 132 ? -9.495 4.999 36.341 1.00 49.27 299 GLY B N 1
ATOM 1966 C CA . GLY B 1 132 ? -9.983 4.021 35.387 1.00 51.42 299 GLY B CA 1
ATOM 1967 C C . GLY B 1 132 ? -10.052 4.569 33.968 1.00 48.05 299 GLY B C 1
ATOM 1968 O O . GLY B 1 132 ? -9.025 4.755 33.306 1.00 44.20 299 GLY B O 1
ATOM 1969 N N . ASP B 1 133 ? -11.266 4.842 33.505 1.00 45.21 300 ASP B N 1
ATOM 1970 C CA . ASP B 1 133 ? -11.474 5.240 32.125 1.00 45.32 300 ASP B CA 1
ATOM 1971 C C . ASP B 1 133 ? -12.044 6.648 32.008 1.00 49.89 300 ASP B C 1
ATOM 1972 O O . ASP B 1 133 ? -12.460 7.060 30.926 1.00 54.55 300 ASP B O 1
ATOM 1977 N N . GLY B 1 134 ? -12.058 7.391 33.112 1.00 43.39 301 GLY B N 1
ATOM 1978 C CA . GLY B 1 134 ? -12.586 8.749 33.102 1.00 43.16 301 GLY B CA 1
ATOM 1979 C C . GLY B 1 134 ? -12.048 9.642 34.210 1.00 39.90 301 GLY B C 1
ATOM 1980 O O . GLY B 1 134 ? -11.067 9.299 34.856 1.00 43.28 301 GLY B O 1
ATOM 1981 N N . TRP B 1 135 ? -12.693 10.788 34.423 1.00 37.35 302 TRP B N 1
ATOM 1982 C CA . TRP B 1 135 ? -12.294 11.733 35.467 1.00 37.74 302 TRP B CA 1
ATOM 1983 C C . TRP B 1 135 ? -13.188 11.711 36.710 1.00 43.66 302 TRP B C 1
ATOM 1984 O O . TRP B 1 135 ? -14.412 11.848 36.603 1.00 44.86 302 TRP B O 1
ATOM 1995 N N . ASN B 1 136 ? -12.573 11.580 37.885 1.00 40.53 303 ASN B N 1
ATOM 1996 C CA . ASN B 1 136 ? -13.265 11.785 39.161 1.00 43.22 303 ASN B CA 1
ATOM 1997 C C . ASN B 1 136 ? -12.788 13.080 39.777 1.00 43.17 303 ASN B C 1
ATOM 1998 O O . ASN B 1 136 ? -11.665 13.502 39.520 1.00 41.86 303 ASN B O 1
ATOM 2003 N N . ASP B 1 137 ? -13.611 13.713 40.608 1.00 39.94 304 ASP B N 1
ATOM 2004 C CA . ASP B 1 137 ? -13.039 14.690 41.532 1.00 40.94 304 ASP B CA 1
ATOM 2005 C C . ASP B 1 137 ? -12.724 13.967 42.840 1.00 43.10 304 ASP B C 1
ATOM 2006 O O . ASP B 1 137 ? -13.447 13.047 43.215 1.00 44.18 304 ASP B O 1
ATOM 2011 N N . SER B 1 138 ? -11.615 14.330 43.488 1.00 43.86 305 SER B N 1
ATOM 2012 C CA . SER B 1 138 ? -11.164 13.647 44.704 1.00 40.77 305 SER B CA 1
ATOM 2013 C C . SER B 1 138 ? -10.693 14.629 45.772 1.00 39.62 305 SER B C 1
ATOM 2014 O O . SER B 1 138 ? -10.451 15.804 45.488 1.00 41.50 305 SER B O 1
ATOM 2017 N N . LYS B 1 139 ? -10.553 14.129 46.998 1.00 43.73 306 LYS B N 1
ATOM 2018 C CA . LYS B 1 139 ? -9.985 14.902 48.106 1.00 44.94 306 LYS B CA 1
ATOM 2019 C C . LYS B 1 139 ? -8.520 15.227 47.829 1.00 40.85 306 LYS B C 1
ATOM 2020 O O . LYS B 1 139 ? -7.689 14.335 47.683 1.00 39.96 306 LYS B O 1
ATOM 2026 N N . CYS B 1 140 ? -8.217 16.516 47.763 1.00 39.50 307 CYS B N 1
ATOM 2027 C CA . CYS B 1 140 ? -6.922 16.994 47.312 1.00 39.17 307 CYS B CA 1
ATOM 2028 C C . CYS B 1 140 ? -5.720 16.545 48.139 1.00 41.92 307 CYS B C 1
ATOM 2029 O O . CYS B 1 140 ? -4.581 16.631 47.674 1.00 39.23 307 CYS B O 1
ATOM 2032 N N . GLU B 1 141 ? -5.953 16.070 49.355 1.00 41.95 308 GLU B N 1
ATOM 2033 C CA . GLU B 1 141 ? -4.831 15.716 50.216 1.00 44.44 308 GLU B CA 1
ATOM 2034 C C . GLU B 1 141 ? -4.488 14.239 50.094 1.00 45.54 308 GLU B C 1
ATOM 2035 O O . GLU B 1 141 ? -3.567 13.746 50.759 1.00 46.73 308 GLU B O 1
ATOM 2041 N N . LEU B 1 142 ? -5.233 13.530 49.248 1.00 41.68 309 LEU B N 1
ATOM 2042 C CA . LEU B 1 142 ? -4.899 12.146 48.943 1.00 41.46 309 LEU B CA 1
ATOM 2043 C C . LEU B 1 142 ? -3.618 12.102 48.123 1.00 37.98 309 LEU B C 1
ATOM 2044 O O . LEU B 1 142 ? -3.351 13.000 47.325 1.00 37.27 309 LEU B O 1
ATOM 2049 N N . LYS B 1 143 ? -2.825 11.059 48.322 1.00 36.92 310 LYS B N 1
ATOM 2050 C CA . LYS B 1 143 ? -1.594 10.902 47.564 1.00 39.55 310 LYS B CA 1
ATOM 2051 C C . LYS B 1 143 ? -1.847 10.058 46.320 1.00 40.16 310 LYS B C 1
ATOM 2052 O O . LYS B 1 143 ? -2.318 8.914 46.402 1.00 40.25 310 LYS B O 1
ATOM 2058 N N . LYS B 1 144 ? -1.534 10.634 45.164 1.00 36.00 311 LYS B N 1
ATOM 2059 C CA . LYS B 1 144 ? -1.756 9.955 43.897 1.00 34.50 311 LYS B CA 1
ATOM 2060 C C . LYS B 1 144 ? -0.552 10.184 42.996 1.00 32.62 311 LYS B C 1
ATOM 2061 O O . LYS B 1 144 ? 0.262 11.058 43.258 1.00 33.20 311 LYS B O 1
ATOM 2067 N N . PHE B 1 145 ? -0.428 9.403 41.934 1.00 34.10 312 PHE B N 1
ATOM 2068 C CA . PHE B 1 145 ? 0.588 9.712 40.944 1.00 32.54 312 PHE B CA 1
ATOM 2069 C C . PHE B 1 145 ? 0.221 11.042 40.312 1.00 30.23 312 PHE B C 1
ATOM 2070 O O . PHE B 1 145 ? -0.861 11.581 40.572 1.00 27.98 312 PHE B O 1
ATOM 2078 N N . TRP B 1 146 ? 1.121 11.594 39.513 1.00 29.83 313 TRP B N 1
ATOM 2079 C CA . TRP B 1 146 ? 0.834 12.840 38.809 1.00 30.23 313 TRP B CA 1
ATOM 2080 C C . TRP B 1 146 ? 1.573 12.858 37.486 1.00 30.10 313 TRP B C 1
ATOM 2081 O O . TRP B 1 146 ? 2.427 12.001 37.237 1.00 29.80 313 TRP B O 1
ATOM 2092 N N . ILE B 1 147 ? 1.248 13.839 36.646 1.00 28.51 314 ILE B N 1
ATOM 2093 C CA . ILE B 1 147 ? 1.843 13.978 35.324 1.00 23.86 314 ILE B CA 1
ATOM 2094 C C . ILE B 1 147 ? 2.196 15.437 35.054 1.00 29.54 314 ILE B C 1
ATOM 2095 O O . ILE B 1 147 ? 1.349 16.326 35.194 1.00 29.69 314 ILE B O 1
ATOM 2100 N N . CYS B 1 148 ? 3.443 15.695 34.677 1.00 25.04 315 CYS B N 1
ATOM 2101 C CA . CYS B 1 148 ? 3.860 17.052 34.327 1.00 26.95 315 CYS B CA 1
ATOM 2102 C C . CYS B 1 148 ? 3.875 17.198 32.823 1.00 27.24 315 CYS B C 1
ATOM 2103 O O . CYS B 1 148 ? 4.103 16.222 32.117 1.00 28.59 315 CYS B O 1
ATOM 2106 N N . LYS B 1 149 ? 3.641 18.412 32.333 1.00 24.70 316 LYS B N 1
ATOM 2107 C CA . LYS B 1 149 ? 3.689 18.682 30.900 1.00 25.88 316 LYS B CA 1
ATOM 2108 C C . LYS B 1 149 ? 4.430 19.977 30.609 1.00 24.94 316 LYS B C 1
ATOM 2109 O O . LYS B 1 149 ? 4.181 20.989 31.250 1.00 30.25 316 LYS B O 1
ATOM 2115 N N . LYS B 1 150 ? 5.331 19.963 29.633 1.00 26.97 317 LYS B N 1
ATOM 2116 C CA . LYS B 1 150 ? 5.913 21.213 29.130 1.00 24.04 317 LYS B CA 1
ATOM 2117 C C . LYS B 1 150 ? 6.253 21.054 27.659 1.00 24.87 317 LYS B C 1
ATOM 2118 O O . LYS B 1 150 ? 6.204 19.950 27.144 1.00 28.11 317 LYS B O 1
ATOM 2124 N N . SER B 1 151 ? 6.604 22.146 26.987 1.00 24.22 318 SER B N 1
ATOM 2125 C CA . SER B 1 151 ? 6.904 22.093 25.562 1.00 26.16 318 SER B CA 1
ATOM 2126 C C . SER B 1 151 ? 8.153 21.281 25.267 1.00 30.70 318 SER B C 1
ATOM 2127 O O . SER B 1 151 ? 9.018 21.098 26.130 1.00 26.49 318 SER B O 1
ATOM 2130 N N . ALA B 1 152 ? 8.241 20.810 24.027 1.00 25.83 319 ALA B N 1
ATOM 2131 C CA . ALA B 1 152 ? 9.369 20.016 23.568 1.00 29.29 319 ALA B CA 1
ATOM 2132 C C . ALA B 1 152 ? 10.404 20.915 22.902 1.00 29.46 319 ALA B C 1
ATOM 2133 O O . ALA B 1 152 ? 10.117 22.064 22.564 1.00 28.86 319 ALA B O 1
ATO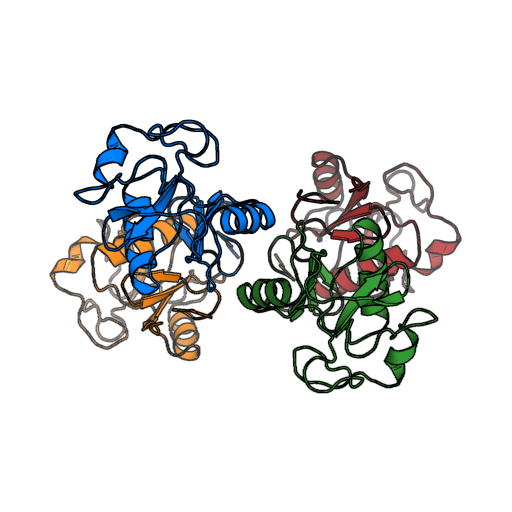M 2135 N N . THR B 1 153 ? 11.615 20.405 22.727 1.00 28.95 320 THR B N 1
ATOM 2136 C CA . THR B 1 153 ? 12.637 21.148 22.004 1.00 29.45 320 THR B CA 1
ATOM 2137 C C . THR B 1 153 ? 12.888 20.452 20.677 1.00 32.12 320 THR B C 1
ATOM 2138 O O . THR B 1 153 ? 13.145 19.256 20.640 1.00 33.19 320 THR B O 1
ATOM 2142 N N . PRO B 1 154 ? 12.750 21.186 19.574 1.00 34.08 321 PRO B N 1
ATOM 2143 C CA . PRO B 1 154 ? 12.886 20.539 18.266 1.00 39.50 321 PRO B CA 1
ATOM 2144 C C . PRO B 1 154 ? 14.313 20.143 17.943 1.00 38.60 321 PRO B C 1
ATOM 2145 O O . PRO B 1 154 ? 15.259 20.696 18.499 1.00 42.21 321 PRO B O 1
ATOM 2149 N N . CYS B 1 155 ? 14.456 19.182 17.040 1.00 44.09 322 CYS B N 1
ATOM 2150 C CA . CYS B 1 155 ? 15.769 18.758 16.574 1.00 51.90 322 CYS B CA 1
ATOM 2151 C C . CYS B 1 155 ? 16.038 19.233 15.151 1.00 53.90 322 CYS B C 1
ATOM 2152 O O . CYS B 1 155 ? 17.074 19.858 14.890 1.00 64.95 322 CYS B O 1
ATOM 2155 N N . LEU C 1 24 ? 10.784 -0.590 48.612 1.00 64.97 191 LEU C N 1
ATOM 2156 C CA . LEU C 1 24 ? 11.308 -0.708 47.251 1.00 68.85 191 LEU C CA 1
ATOM 2157 C C . LEU C 1 24 ? 12.431 0.300 46.981 1.00 72.38 191 LEU C C 1
ATOM 2158 O O . LEU C 1 24 ? 12.312 1.482 47.319 1.00 75.67 191 LEU C O 1
ATOM 2163 N N . CYS C 1 25 ? 13.515 -0.176 46.369 1.00 67.43 192 CYS C N 1
ATOM 2164 C CA . CYS C 1 25 ? 14.697 0.651 46.102 1.00 64.46 192 CYS C CA 1
ATOM 2165 C C . CYS C 1 25 ? 15.440 0.201 44.847 1.00 59.48 192 CYS C C 1
ATOM 2166 O O . CYS C 1 25 ? 15.899 -0.944 44.767 1.00 60.58 192 CYS C O 1
ATOM 2169 N N . ARG C 1 26 ? 15.571 1.099 43.875 1.00 54.91 193 ARG C N 1
ATOM 2170 C CA . ARG C 1 26 ? 16.279 0.775 42.635 1.00 47.24 193 ARG C CA 1
ATOM 2171 C C . ARG C 1 26 ? 17.498 1.685 42.443 1.00 35.91 193 ARG C C 1
ATOM 2172 O O . ARG C 1 26 ? 17.371 2.849 42.063 1.00 40.78 193 ARG C O 1
ATOM 2180 N N . LEU C 1 27 ? 18.678 1.143 42.718 1.00 35.88 194 LEU C N 1
ATOM 2181 C CA . LEU C 1 27 ? 19.921 1.920 42.694 1.00 33.81 194 LEU C CA 1
ATOM 2182 C C . LEU C 1 27 ? 20.286 2.384 41.289 1.00 28.93 194 LEU C C 1
ATOM 2183 O O . LEU C 1 27 ? 20.711 3.523 41.088 1.00 30.42 194 LEU C O 1
ATOM 2188 N N . CYS C 1 28 ? 20.114 1.484 40.324 1.00 25.70 195 CYS C N 1
ATOM 2189 C CA . CYS C 1 28 ? 20.531 1.705 38.941 1.00 25.38 195 CYS C CA 1
ATOM 2190 C C . CYS C 1 28 ? 19.442 1.227 38.011 1.00 24.63 195 CYS C C 1
ATOM 2191 O O . CYS C 1 28 ? 18.680 0.336 38.370 1.00 26.11 195 CYS C O 1
ATOM 2194 N N . PRO C 1 29 ? 19.372 1.790 36.797 1.00 22.45 196 PRO C N 1
ATOM 2195 C CA . PRO C 1 29 ? 18.357 1.323 35.851 1.00 21.26 196 PRO C CA 1
ATOM 2196 C C . PRO C 1 29 ? 18.496 -0.166 35.563 1.00 23.77 196 PRO C C 1
ATOM 2197 O O . PRO C 1 29 ? 19.523 -0.777 35.867 1.00 23.51 196 PRO C O 1
ATOM 2201 N N . TRP C 1 30 ? 17.462 -0.737 34.963 1.00 21.09 197 TRP C N 1
ATOM 2202 C CA . TRP C 1 30 ? 17.412 -2.151 34.614 1.00 21.97 197 TRP C CA 1
ATOM 2203 C C . TRP C 1 30 ? 18.605 -2.617 33.792 1.00 22.53 197 TRP C C 1
ATOM 2204 O O . TRP C 1 30 ? 18.937 -2.025 32.776 1.00 18.13 197 TRP C O 1
ATOM 2215 N N . ASP C 1 31 ? 19.250 -3.689 34.252 1.00 21.36 198 ASP C N 1
ATOM 2216 C CA . ASP C 1 31 ? 20.432 -4.272 33.622 1.00 20.04 198 ASP C CA 1
ATOM 2217 C C . ASP C 1 31 ? 21.710 -3.439 33.760 1.00 19.56 198 ASP C C 1
ATOM 2218 O O . ASP C 1 31 ? 22.639 -3.627 32.999 1.00 20.79 198 ASP C O 1
ATOM 2223 N N . TRP C 1 32 ? 21.734 -2.529 34.728 1.00 18.36 199 TRP C N 1
ATOM 2224 C CA . TRP C 1 32 ? 22.936 -1.770 35.071 1.00 19.17 199 TRP C CA 1
ATOM 2225 C C . TRP C 1 32 ? 23.423 -2.215 36.449 1.00 23.46 199 TRP C C 1
ATOM 2226 O O . TRP C 1 32 ? 22.627 -2.567 37.312 1.00 19.39 199 TRP C O 1
ATOM 2237 N N . THR C 1 33 ? 24.731 -2.161 36.671 1.00 21.19 200 THR C N 1
ATOM 2238 C CA . THR C 1 33 ? 25.311 -2.645 37.924 1.00 21.13 200 THR C CA 1
ATOM 2239 C C . THR C 1 33 ? 25.732 -1.494 38.829 1.00 21.26 200 THR C C 1
ATOM 2240 O O . THR C 1 33 ? 26.423 -0.585 38.384 1.00 21.92 200 THR C O 1
ATOM 2244 N N . PHE C 1 34 ? 25.328 -1.539 40.092 1.00 21.96 201 PHE C N 1
ATOM 2245 C CA . PHE C 1 34 ? 25.796 -0.563 41.100 1.00 23.83 201 PHE C CA 1
ATOM 2246 C C . PHE C 1 34 ? 27.199 -0.855 41.675 1.00 24.18 201 PHE C C 1
ATOM 2247 O O . PHE C 1 34 ? 27.473 -1.959 42.153 1.00 25.51 201 PHE C O 1
ATOM 2255 N N . LEU C 1 35 ? 28.082 0.143 41.638 1.00 24.43 202 LEU C N 1
ATOM 2256 C CA . LEU C 1 35 ? 29.352 0.090 42.373 1.00 23.20 202 LEU C CA 1
ATOM 2257 C C . LEU C 1 35 ? 29.742 1.475 42.897 1.00 26.78 202 LEU C C 1
ATOM 2258 O O . LEU C 1 35 ? 29.964 2.403 42.117 1.00 23.57 202 LEU C O 1
ATOM 2263 N N . LEU C 1 36 ? 29.787 1.623 44.217 1.00 26.74 203 LEU C N 1
ATOM 2264 C CA . LEU C 1 36 ? 30.294 2.852 44.840 1.00 30.56 203 LEU C CA 1
ATOM 2265 C C . LEU C 1 36 ? 29.656 4.160 44.359 1.00 27.66 203 LEU C C 1
ATOM 2266 O O . LEU C 1 36 ? 30.350 5.152 44.110 1.00 28.91 203 LEU C O 1
ATOM 2271 N N . GLY C 1 37 ? 28.337 4.176 44.258 1.00 27.30 204 GLY C N 1
ATOM 2272 C CA . GLY C 1 37 ? 27.618 5.388 43.905 1.00 27.89 204 GLY C CA 1
ATOM 2273 C C . GLY C 1 37 ? 27.469 5.617 42.417 1.00 28.23 204 GLY C C 1
ATOM 2274 O O . GLY C 1 37 ? 26.911 6.629 41.991 1.00 28.86 204 GLY C O 1
ATOM 2275 N N . ASN C 1 38 ? 27.961 4.674 41.618 1.00 24.77 205 ASN C N 1
ATOM 2276 C CA . ASN C 1 38 ? 27.813 4.752 40.174 1.00 23.14 205 ASN C CA 1
ATOM 2277 C C . ASN C 1 38 ? 27.179 3.517 39.558 1.00 22.22 205 ASN C C 1
ATOM 2278 O O . ASN C 1 38 ? 27.155 2.457 40.178 1.00 20.80 205 ASN C O 1
ATOM 2283 N N . CYS C 1 39 ? 26.669 3.680 38.334 1.00 20.83 206 CYS C N 1
ATOM 2284 C CA . CYS C 1 39 ? 25.952 2.629 37.618 1.00 18.55 206 CYS C CA 1
ATOM 2285 C C . CYS C 1 39 ? 26.711 2.271 36.361 1.00 19.84 206 CYS C C 1
ATOM 2286 O O . CYS C 1 39 ? 27.167 3.163 35.649 1.00 21.91 206 CYS C O 1
ATOM 2289 N N . TYR C 1 40 ? 26.867 0.975 36.090 1.00 18.94 207 TYR C N 1
ATOM 2290 C CA . TYR C 1 40 ? 27.722 0.522 34.991 1.00 19.92 207 TYR C CA 1
ATOM 2291 C C . TYR C 1 40 ? 26.926 -0.359 34.035 1.00 21.36 207 TYR C C 1
ATOM 2292 O O . TYR C 1 40 ? 26.125 -1.176 34.476 1.00 19.97 207 TYR C O 1
ATOM 2301 N N . PHE C 1 41 ? 27.129 -0.181 32.730 1.00 19.00 208 PHE C N 1
ATOM 2302 C CA . PHE C 1 41 ? 26.459 -1.028 31.745 1.00 17.86 208 PHE C CA 1
ATOM 2303 C C . PHE C 1 41 ? 27.517 -1.727 30.935 1.00 18.34 208 PHE C C 1
ATOM 2304 O O . PHE C 1 41 ? 28.392 -1.077 30.381 1.00 20.41 208 PHE C O 1
ATOM 2312 N N . PHE C 1 42 ? 27.451 -3.051 30.870 1.00 16.86 209 PHE C N 1
ATOM 2313 C CA . PHE C 1 42 ? 28.451 -3.830 30.139 1.00 22.24 209 PHE C CA 1
ATOM 2314 C C . PHE C 1 42 ? 27.857 -4.274 28.815 1.00 25.89 209 PHE C C 1
ATOM 2315 O O . PHE C 1 42 ? 26.885 -5.028 28.787 1.00 24.39 209 PHE C O 1
ATOM 2323 N N . SER C 1 43 ? 28.401 -3.775 27.713 1.00 21.20 210 SER C N 1
ATOM 2324 C CA . SER C 1 43 ? 27.803 -4.076 26.425 1.00 21.79 210 SER C CA 1
ATOM 2325 C C . SER C 1 43 ? 27.832 -5.570 26.208 1.00 26.01 210 SER C C 1
ATOM 2326 O O . SER C 1 43 ? 28.622 -6.297 26.838 1.00 24.54 210 SER C O 1
ATOM 2329 N N . LYS C 1 44 ? 26.935 -6.026 25.343 1.00 26.09 211 LYS C N 1
ATOM 2330 C CA . LYS C 1 44 ? 26.879 -7.412 24.929 1.00 24.17 211 LYS C CA 1
ATOM 2331 C C . LYS C 1 44 ? 27.495 -7.532 23.537 1.00 27.26 211 LYS C C 1
ATOM 2332 O O . LYS C 1 44 ? 27.913 -8.602 23.122 1.00 33.25 211 LYS C O 1
ATOM 2338 N N . SER C 1 45 ? 27.564 -6.421 22.817 1.00 25.18 212 SER C N 1
ATOM 2339 C CA . SER C 1 45 ? 28.091 -6.425 21.451 1.00 29.16 212 SER C CA 1
ATOM 2340 C C . SER C 1 45 ? 29.362 -5.609 21.404 1.00 27.18 212 SER C C 1
ATOM 2341 O O . SER C 1 45 ? 29.746 -5.006 22.408 1.00 24.89 212 SER C O 1
ATOM 2344 N N . GLN C 1 46 ? 30.001 -5.583 20.236 1.00 24.30 213 GLN C N 1
ATOM 2345 C CA . GLN C 1 46 ? 31.279 -4.904 20.060 1.00 26.63 213 GLN C CA 1
ATOM 2346 C C . GLN C 1 46 ? 31.135 -3.774 19.056 1.00 30.53 213 GLN C C 1
ATOM 2347 O O . GLN C 1 46 ? 30.498 -3.947 18.019 1.00 29.44 213 GLN C O 1
ATOM 2353 N N . ARG C 1 47 ? 31.714 -2.614 19.379 1.00 26.10 214 ARG C N 1
ATOM 2354 C CA . ARG C 1 47 ? 31.640 -1.423 18.534 1.00 22.75 214 ARG C CA 1
ATOM 2355 C C . ARG C 1 47 ? 32.998 -0.708 18.518 1.00 27.30 214 ARG C C 1
ATOM 2356 O O . ARG C 1 47 ? 33.815 -0.900 19.428 1.00 25.58 214 ARG C O 1
ATOM 2364 N N . ASN C 1 48 ? 33.265 0.097 17.491 1.00 24.58 215 ASN C N 1
ATOM 2365 C CA . ASN C 1 48 ? 34.480 0.902 17.520 1.00 25.52 215 ASN C CA 1
ATOM 2366 C C . ASN C 1 48 ? 34.354 1.950 18.597 1.00 24.60 215 ASN C C 1
ATOM 2367 O O . ASN C 1 48 ? 33.275 2.146 19.143 1.00 22.68 215 ASN C O 1
ATOM 2372 N N . TRP C 1 49 ? 35.466 2.610 18.910 1.00 27.25 216 TRP C N 1
ATOM 2373 C CA . TRP C 1 49 ? 35.550 3.514 20.055 1.00 20.60 216 TRP C CA 1
ATOM 2374 C C . TRP C 1 49 ? 34.567 4.666 19.951 1.00 21.69 216 TRP C C 1
ATOM 2375 O O . TRP C 1 49 ? 33.869 4.970 20.913 1.00 24.39 216 TRP C O 1
ATOM 2386 N N . ASN C 1 50 ? 34.528 5.332 18.803 1.00 24.30 217 ASN C N 1
ATOM 2387 C CA . ASN C 1 50 ? 33.607 6.460 18.635 1.00 24.30 217 ASN C CA 1
ATOM 2388 C C . ASN C 1 50 ? 32.156 6.029 18.756 1.00 25.35 217 ASN C C 1
ATOM 2389 O O . ASN C 1 50 ? 31.346 6.745 19.338 1.00 27.05 217 ASN C O 1
ATOM 2394 N N . ASP C 1 51 ? 31.822 4.873 18.183 1.00 24.16 218 ASP C N 1
ATOM 2395 C CA . ASP C 1 51 ? 30.465 4.335 18.293 1.00 24.33 218 ASP C CA 1
ATOM 2396 C C . ASP C 1 51 ? 30.103 3.977 19.723 1.00 25.67 218 ASP C C 1
ATOM 2397 O O . ASP C 1 51 ? 28.958 4.111 20.115 1.00 23.05 218 ASP C O 1
ATOM 2402 N N . ALA C 1 52 ? 31.079 3.517 20.500 1.00 21.98 219 ALA C N 1
ATOM 2403 C CA . ALA C 1 52 ? 30.853 3.197 21.904 1.00 20.42 219 ALA C CA 1
ATOM 2404 C C . ALA C 1 52 ? 30.602 4.474 22.666 1.00 19.91 219 ALA C C 1
ATOM 2405 O O . ALA C 1 52 ? 29.749 4.529 23.545 1.00 21.68 219 ALA C O 1
ATOM 2407 N N . VAL C 1 53 ? 31.367 5.509 22.351 1.00 22.16 220 VAL C N 1
ATOM 2408 C CA . VAL C 1 53 ? 31.143 6.803 22.991 1.00 22.82 220 VAL C CA 1
ATOM 2409 C C . VAL C 1 53 ? 29.699 7.241 22.759 1.00 22.45 220 VAL C C 1
ATOM 2410 O O . VAL C 1 53 ? 29.027 7.696 23.680 1.00 21.45 220 VAL C O 1
ATOM 2414 N N . THR C 1 54 ? 29.228 7.106 21.525 1.00 24.68 221 THR C N 1
ATOM 2415 C CA . THR C 1 54 ? 27.870 7.513 21.178 1.00 23.68 221 THR C CA 1
ATOM 2416 C C . THR C 1 54 ? 26.840 6.638 21.890 1.00 26.21 221 THR C C 1
ATOM 2417 O O . THR C 1 54 ? 25.818 7.136 22.370 1.00 24.61 221 THR C O 1
ATOM 2421 N N . ALA C 1 55 ? 27.119 5.340 21.992 1.00 25.40 222 ALA C N 1
ATOM 2422 C CA . ALA C 1 55 ? 26.176 4.422 22.626 1.00 23.16 222 ALA C CA 1
ATOM 2423 C C . ALA C 1 55 ? 25.938 4.834 24.056 1.00 21.34 222 ALA C C 1
ATOM 2424 O O . ALA C 1 55 ? 24.834 4.717 24.565 1.00 21.55 222 ALA C O 1
ATOM 2426 N N . CYS C 1 56 ? 26.982 5.303 24.725 1.00 23.44 223 CYS C N 1
ATOM 2427 C CA . CYS C 1 56 ? 26.861 5.665 26.134 1.00 21.47 223 CYS C CA 1
ATOM 2428 C C . CYS C 1 56 ? 26.102 6.985 26.289 1.00 21.58 223 CYS C C 1
ATOM 2429 O O . CYS C 1 56 ? 25.327 7.150 27.232 1.00 20.47 223 CYS C O 1
ATOM 2432 N N . LYS C 1 57 ? 26.348 7.937 25.392 1.00 18.79 224 LYS C N 1
ATOM 2433 C CA . LYS C 1 57 ? 25.602 9.202 25.389 1.00 24.35 224 LYS C CA 1
ATOM 2434 C C . LYS C 1 57 ? 24.085 9.013 25.183 1.00 25.47 224 LYS C C 1
ATOM 2435 O O . LYS C 1 57 ? 23.284 9.843 25.630 1.00 26.12 224 LYS C O 1
ATOM 2441 N N . GLU C 1 58 ? 23.692 7.941 24.498 1.00 22.60 225 GLU C N 1
ATOM 2442 C CA . GLU C 1 58 ? 22.277 7.614 24.304 1.00 22.70 225 GLU C CA 1
ATOM 2443 C C . GLU C 1 58 ? 21.560 7.290 25.591 1.00 23.84 225 GLU C C 1
ATOM 2444 O O . GLU C 1 58 ? 20.334 7.336 25.646 1.00 22.88 225 GLU C O 1
ATOM 2450 N N . VAL C 1 59 ? 22.312 6.901 26.614 1.00 18.04 226 VAL C N 1
ATOM 2451 C CA . VAL C 1 59 ? 21.705 6.509 27.874 1.00 20.04 226 VAL C CA 1
ATOM 2452 C C . VAL C 1 59 ? 22.208 7.420 28.986 1.00 21.79 226 VAL C C 1
ATOM 2453 O O . VAL C 1 59 ? 22.256 7.045 30.153 1.00 20.39 226 VAL C O 1
ATOM 2457 N N . LYS C 1 60 ? 22.537 8.645 28.600 1.00 20.88 227 LYS C N 1
ATOM 2458 C CA . LYS C 1 60 ? 23.017 9.668 29.512 1.00 23.56 227 LYS C CA 1
ATOM 2459 C C . LYS C 1 60 ? 24.203 9.175 30.326 1.00 24.42 227 LYS C C 1
ATOM 2460 O O . LYS C 1 60 ? 24.289 9.415 31.530 1.00 20.75 227 LYS C O 1
ATOM 2466 N N . ALA C 1 61 ? 25.118 8.485 29.660 1.00 22.26 228 ALA C N 1
ATOM 2467 C CA . ALA C 1 61 ? 26.279 7.942 30.333 1.00 23.58 228 ALA C CA 1
ATOM 2468 C C . ALA C 1 61 ? 27.525 8.305 29.529 1.00 24.34 228 ALA C C 1
ATOM 2469 O O . ALA C 1 61 ? 27.420 8.934 28.462 1.00 23.87 228 ALA C O 1
ATOM 2471 N N . GLN C 1 62 ? 28.695 7.897 30.023 1.00 24.10 229 GLN C N 1
ATOM 2472 C CA . GLN C 1 62 ? 29.959 8.115 29.321 1.00 20.86 229 GLN C CA 1
ATOM 2473 C C . GLN C 1 62 ? 30.765 6.835 29.244 1.00 19.01 229 GLN C C 1
ATOM 2474 O O . GLN C 1 62 ? 30.810 6.073 30.198 1.00 20.49 229 GLN C O 1
ATOM 2480 N N . LEU C 1 63 ? 31.417 6.603 28.117 1.00 19.37 230 LEU C N 1
ATOM 2481 C CA . LEU C 1 63 ? 32.339 5.484 28.009 1.00 21.73 230 LEU C CA 1
ATOM 2482 C C . LEU C 1 63 ? 33.267 5.573 29.212 1.00 23.22 230 LEU C C 1
ATOM 2483 O O . LEU C 1 63 ? 33.846 6.621 29.480 1.00 22.27 230 LEU C O 1
ATOM 2488 N N . VAL C 1 64 ? 33.389 4.467 29.946 1.00 22.51 231 VAL C N 1
ATOM 2489 C CA . VAL C 1 64 ? 33.787 4.491 31.351 1.00 21.37 231 VAL C CA 1
ATOM 2490 C C . VAL C 1 64 ? 35.051 5.287 31.659 1.00 23.16 231 VAL C C 1
ATOM 2491 O O . VAL C 1 64 ? 36.106 5.091 31.056 1.00 20.86 231 VAL C O 1
ATOM 2495 N N . ILE C 1 65 ? 34.911 6.197 32.609 1.00 23.20 232 ILE C N 1
ATOM 2496 C CA . ILE C 1 65 ? 36.027 6.971 33.140 1.00 24.48 232 ILE C CA 1
ATOM 2497 C C . ILE C 1 65 ? 36.411 6.402 34.500 1.00 25.92 232 ILE C C 1
ATOM 2498 O O . ILE C 1 65 ? 35.621 6.453 35.440 1.00 27.13 232 ILE C O 1
ATOM 2503 N N . ILE C 1 66 ? 37.623 5.850 34.608 1.00 25.31 233 ILE C N 1
ATOM 2504 C CA . ILE C 1 66 ? 38.091 5.241 35.853 1.00 21.35 233 ILE C CA 1
ATOM 2505 C C . ILE C 1 66 ? 38.518 6.304 36.876 1.00 26.41 233 ILE C C 1
ATOM 2506 O O . ILE C 1 66 ? 39.310 7.193 36.571 1.00 28.32 233 ILE C O 1
ATOM 2511 N N . ASN C 1 67 ? 37.995 6.230 38.090 1.00 23.79 234 ASN C N 1
ATOM 2512 C CA . ASN C 1 67 ? 38.345 7.245 39.070 1.00 27.81 234 ASN C CA 1
ATOM 2513 C C . ASN C 1 67 ? 38.682 6.682 40.440 1.00 27.38 234 ASN C C 1
ATOM 2514 O O . ASN C 1 67 ? 38.884 7.426 41.388 1.00 29.45 234 ASN C O 1
ATOM 2519 N N . SER C 1 68 ? 38.741 5.364 40.551 1.00 26.47 235 SER C N 1
ATOM 2520 C CA . SER C 1 68 ? 39.197 4.755 41.791 1.00 29.46 235 SER C CA 1
ATOM 2521 C C . SER C 1 68 ? 39.821 3.417 41.475 1.00 29.15 235 SER C C 1
ATOM 2522 O O . SER C 1 68 ? 39.604 2.852 40.393 1.00 25.95 235 SER C O 1
ATOM 2525 N N . ASP C 1 69 ? 40.571 2.892 42.431 1.00 25.42 236 ASP C N 1
ATOM 2526 C CA . ASP C 1 69 ? 41.251 1.618 42.248 1.00 26.23 236 ASP C CA 1
ATOM 2527 C C . ASP C 1 69 ? 40.276 0.455 42.402 1.00 28.6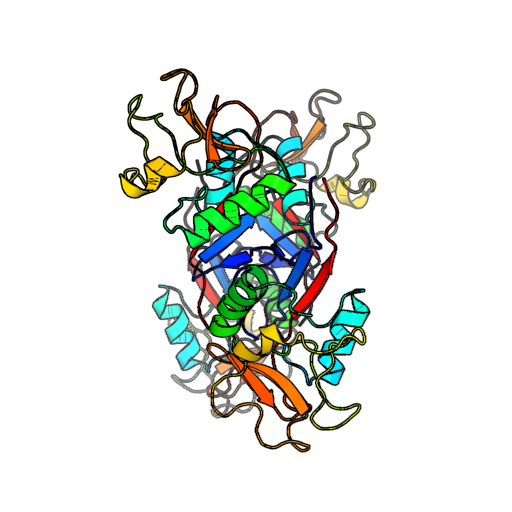7 236 ASP C C 1
ATOM 2528 O O . ASP C 1 69 ? 40.401 -0.568 41.733 1.00 29.72 236 ASP C O 1
ATOM 2533 N N . GLU C 1 70 ? 39.315 0.592 43.306 1.00 29.95 237 GLU C N 1
ATOM 2534 C CA . GLU C 1 70 ? 38.315 -0.456 43.466 1.00 30.54 237 GLU C CA 1
ATOM 2535 C C . GLU C 1 70 ? 37.500 -0.598 42.175 1.00 26.61 237 GLU C C 1
ATOM 2536 O O . GLU C 1 70 ? 37.213 -1.707 41.719 1.00 27.26 237 GLU C O 1
ATOM 2542 N N . GLU C 1 71 ? 37.150 0.536 41.581 1.00 23.46 238 GLU C N 1
ATOM 2543 C CA . GLU C 1 71 ? 36.497 0.568 40.279 1.00 26.58 238 GLU C CA 1
ATOM 2544 C C . GLU C 1 71 ? 37.334 -0.106 39.182 1.00 25.66 238 GLU C C 1
ATOM 2545 O O . GLU C 1 71 ? 36.849 -0.984 38.463 1.00 22.09 238 GLU C O 1
ATOM 2551 N N . GLN C 1 72 ? 38.595 0.294 39.057 1.00 23.64 239 GLN C N 1
ATOM 2552 C CA . GLN C 1 72 ? 39.493 -0.328 38.091 1.00 25.62 239 GLN C CA 1
ATOM 2553 C C . GLN C 1 72 ? 39.582 -1.850 38.282 1.00 22.20 239 GLN C C 1
ATOM 2554 O O . GLN C 1 72 ? 39.550 -2.606 37.316 1.00 24.67 239 GLN C O 1
ATOM 2560 N N . THR C 1 73 ? 39.679 -2.300 39.526 1.00 27.13 240 THR C N 1
ATOM 2561 C CA . THR C 1 73 ? 39.765 -3.734 39.805 1.00 24.53 240 THR C CA 1
ATOM 2562 C C . THR C 1 73 ? 38.527 -4.478 39.348 1.00 26.89 240 THR C C 1
ATOM 2563 O O . THR C 1 73 ? 38.617 -5.560 38.781 1.00 28.32 240 THR C O 1
ATOM 2567 N N . PHE C 1 74 ? 37.361 -3.911 39.617 1.00 26.05 241 PHE C N 1
ATOM 2568 C CA . PHE C 1 74 ? 36.114 -4.562 39.264 1.00 23.93 241 PHE C CA 1
ATOM 2569 C C . PHE C 1 74 ? 35.931 -4.600 37.753 1.00 26.76 241 PHE C C 1
ATOM 2570 O O . PHE C 1 74 ? 35.545 -5.627 37.196 1.00 29.50 241 PHE C O 1
ATOM 2578 N N . LEU C 1 75 ? 36.198 -3.494 37.067 1.00 23.53 242 LEU C N 1
ATOM 2579 C CA . LEU C 1 75 ? 35.995 -3.492 35.614 1.00 23.40 242 LEU C CA 1
ATOM 2580 C C . LEU C 1 75 ? 37.028 -4.345 34.876 1.00 28.53 242 LEU C C 1
ATOM 2581 O O . LEU C 1 75 ? 36.730 -4.938 33.844 1.00 24.80 242 LEU C O 1
ATOM 2586 N N . GLN C 1 76 ? 38.248 -4.392 35.397 1.00 24.66 243 GLN C N 1
ATOM 2587 C CA . GLN C 1 76 ? 39.288 -5.239 34.812 1.00 28.51 243 GLN C CA 1
ATOM 2588 C C . GLN C 1 76 ? 38.889 -6.721 34.886 1.00 29.68 243 GLN C C 1
ATOM 2589 O O . GLN C 1 76 ? 38.997 -7.425 33.891 1.00 31.57 243 GLN C O 1
ATOM 2595 N N . GLN C 1 77 ? 38.409 -7.187 36.045 1.00 30.93 244 GLN C N 1
ATOM 2596 C CA . GLN C 1 77 ? 37.943 -8.583 36.182 1.00 35.08 244 GLN C CA 1
ATOM 2597 C C . GLN C 1 77 ? 36.745 -8.889 35.312 1.00 31.67 244 GLN C C 1
ATOM 2598 O O . GLN C 1 77 ? 36.713 -9.905 34.623 1.00 35.97 244 GLN C O 1
ATOM 2604 N N . THR C 1 78 ? 35.737 -8.036 35.351 1.00 29.47 245 THR C N 1
ATOM 2605 C CA . THR C 1 78 ? 34.577 -8.287 34.518 1.00 29.24 245 THR C CA 1
ATOM 2606 C C . THR C 1 78 ? 34.964 -8.328 33.042 1.00 29.85 245 THR C C 1
ATOM 2607 O O . THR C 1 78 ? 34.532 -9.211 32.309 1.00 29.78 245 THR C O 1
ATOM 2611 N N . SER C 1 79 ? 35.781 -7.380 32.597 1.00 28.47 246 SER C N 1
ATOM 2612 C CA . SER C 1 79 ? 36.061 -7.285 31.169 1.00 28.16 246 SER C CA 1
ATOM 2613 C C . SER C 1 79 ? 36.892 -8.473 30.680 1.00 30.85 246 SER C C 1
ATOM 2614 O O . SER C 1 79 ? 36.837 -8.836 29.502 1.00 29.37 246 SER C O 1
ATOM 2617 N N . LYS C 1 80 ? 37.627 -9.105 31.592 1.00 30.63 247 LYS C N 1
ATOM 2618 C CA . LYS C 1 80 ? 38.423 -10.278 31.247 1.00 30.85 247 LYS C CA 1
ATOM 2619 C C . LYS C 1 80 ? 37.528 -11.427 30.785 1.00 31.98 247 LYS C C 1
ATOM 2620 O O . LYS C 1 80 ? 37.920 -12.246 29.957 1.00 30.92 247 LYS C O 1
ATOM 2626 N N . ALA C 1 81 ? 36.312 -11.485 31.308 1.00 31.31 248 ALA C N 1
ATOM 2627 C CA . ALA C 1 81 ? 35.403 -12.557 30.927 1.00 31.16 248 ALA C CA 1
ATOM 2628 C C . ALA C 1 81 ? 34.788 -12.392 29.532 1.00 32.23 248 ALA C C 1
ATOM 2629 O O . ALA C 1 81 ? 34.297 -13.359 28.955 1.00 37.19 248 ALA C O 1
ATOM 2631 N N . LYS C 1 82 ? 34.799 -11.187 28.974 1.00 27.41 249 LYS C N 1
ATOM 2632 C CA . LYS C 1 82 ? 34.272 -11.019 27.624 1.00 27.24 249 LYS C CA 1
ATOM 2633 C C . LYS C 1 82 ? 35.382 -10.922 26.592 1.00 28.84 249 LYS C C 1
ATOM 2634 O O . LYS C 1 82 ? 35.368 -11.626 25.588 1.00 31.55 249 LYS C O 1
ATOM 2640 N N . GLY C 1 83 ? 36.352 -10.055 26.843 1.00 28.58 250 GLY C N 1
ATOM 2641 C CA . GLY C 1 83 ? 37.443 -9.848 25.909 1.00 28.21 250 GLY C CA 1
ATOM 2642 C C . GLY C 1 83 ? 37.857 -8.396 25.941 1.00 28.45 250 GLY C C 1
ATOM 2643 O O . GLY C 1 83 ? 37.375 -7.642 26.783 1.00 27.33 250 GLY C O 1
ATOM 2644 N N . PRO C 1 84 ? 38.762 -7.990 25.044 1.00 27.03 251 PRO C N 1
ATOM 2645 C CA . PRO C 1 84 ? 39.154 -6.579 25.059 1.00 29.22 251 PRO C CA 1
ATOM 2646 C C . PRO C 1 84 ? 37.954 -5.634 25.043 1.00 27.70 251 PRO C C 1
ATOM 2647 O O . PRO C 1 84 ? 37.018 -5.839 24.279 1.00 23.34 251 PRO C O 1
ATOM 2651 N N . THR C 1 85 ? 38.011 -4.602 25.881 1.00 24.38 252 THR C N 1
ATOM 2652 C CA . THR C 1 85 ? 36.876 -3.742 26.154 1.00 20.29 252 THR C CA 1
ATOM 2653 C C . THR C 1 85 ? 37.369 -2.304 26.212 1.00 23.61 252 THR C C 1
ATOM 2654 O O . THR C 1 85 ? 38.385 -2.032 26.833 1.00 21.88 252 THR C O 1
ATOM 2658 N N . TRP C 1 86 ? 36.633 -1.389 25.590 1.00 22.37 253 TRP C N 1
ATOM 2659 C CA . TRP C 1 86 ? 36.995 0.025 25.520 1.00 18.51 253 TRP C CA 1
ATOM 2660 C C . TRP C 1 86 ? 36.717 0.709 26.839 1.00 19.58 253 TRP C C 1
ATOM 2661 O O . TRP C 1 86 ? 35.746 0.370 27.522 1.00 21.15 253 TRP C O 1
ATOM 2672 N N . MET C 1 87 ? 37.562 1.680 27.193 1.00 19.29 254 MET C N 1
ATOM 2673 C CA . MET C 1 87 ? 37.270 2.625 28.263 1.00 19.86 254 MET C CA 1
ATOM 2674 C C . MET C 1 87 ? 37.289 4.039 27.670 1.00 20.55 254 MET C C 1
ATOM 2675 O O . MET C 1 87 ? 37.699 4.224 26.525 1.00 20.51 254 MET C O 1
ATOM 2680 N N . GLY C 1 88 ? 36.845 5.039 28.424 1.00 19.90 255 GLY C N 1
ATOM 2681 C CA . GLY C 1 88 ? 36.668 6.365 27.836 1.00 20.35 255 GLY C CA 1
ATOM 2682 C C . GLY C 1 88 ? 37.948 7.199 27.889 1.00 24.78 255 GLY C C 1
ATOM 2683 O O . GLY C 1 88 ? 37.974 8.262 28.507 1.00 24.36 255 GLY C O 1
ATOM 2684 N N . LEU C 1 89 ? 38.994 6.719 27.219 1.00 20.28 256 LEU C N 1
ATOM 2685 C CA . LEU C 1 89 ? 40.336 7.307 27.313 1.00 20.93 256 LEU C CA 1
ATOM 2686 C C . LEU C 1 89 ? 40.985 7.239 25.945 1.00 22.43 256 LEU C C 1
ATOM 2687 O O . LEU C 1 89 ? 40.904 6.212 25.286 1.00 23.52 256 LEU C O 1
ATOM 2692 N N . SER C 1 90 ? 41.625 8.328 25.516 1.00 25.57 257 SER C N 1
ATOM 2693 C CA . SER C 1 90 ? 42.250 8.389 24.198 1.00 23.88 257 SER C CA 1
ATOM 2694 C C . SER C 1 90 ? 43.237 9.547 24.140 1.00 25.03 257 SER C C 1
ATOM 2695 O O . SER C 1 90 ? 43.154 10.457 24.947 1.00 24.73 257 SER C O 1
ATOM 2698 N N . ASP C 1 91 ? 44.144 9.530 23.166 1.00 26.50 258 ASP C N 1
ATOM 2699 C CA . ASP C 1 91 ? 45.049 10.659 22.956 1.00 28.67 258 ASP C CA 1
ATOM 2700 C C . ASP C 1 91 ? 44.786 11.290 21.597 1.00 31.41 258 ASP C C 1
ATOM 2701 O O . ASP C 1 91 ? 45.711 11.737 20.926 1.00 35.57 258 ASP C O 1
ATOM 2706 N N . LEU C 1 92 ? 43.515 11.317 21.202 1.00 29.86 259 LEU C N 1
ATOM 2707 C CA . LEU C 1 92 ? 43.109 11.816 19.889 1.00 32.53 259 LEU C CA 1
ATOM 2708 C C . LEU C 1 92 ? 43.218 13.338 19.742 1.00 34.84 259 LEU C C 1
ATOM 2709 O O . LEU C 1 92 ? 43.362 13.850 18.629 1.00 39.34 259 LEU C O 1
ATOM 2714 N N . LYS C 1 93 ? 43.132 14.064 20.849 1.00 33.76 260 LYS C N 1
ATOM 2715 C CA . LYS C 1 93 ? 43.242 15.515 20.786 1.00 35.43 260 LYS C CA 1
ATOM 2716 C C . LYS C 1 93 ? 44.704 15.922 20.646 1.00 40.73 260 LYS C C 1
ATOM 2717 O O . LYS C 1 93 ? 45.057 16.695 19.753 1.00 40.25 260 LYS C O 1
ATOM 2723 N N . LYS C 1 94 ? 45.550 15.399 21.531 1.00 39.70 261 LYS C N 1
ATOM 2724 C CA . LYS C 1 94 ? 46.999 15.598 21.433 1.00 37.57 261 LYS C CA 1
ATOM 2725 C C . LYS C 1 94 ? 47.751 14.293 21.671 1.00 35.65 261 LYS C C 1
ATOM 2726 O O . LYS C 1 94 ? 47.733 13.748 22.764 1.00 38.79 261 LYS C O 1
ATOM 2732 N N . GLU C 1 95 ? 48.405 13.802 20.629 1.00 36.83 262 GLU C N 1
ATOM 2733 C CA . GLU C 1 95 ? 49.164 12.558 20.664 1.00 39.76 262 GLU C CA 1
ATOM 2734 C C . GLU C 1 95 ? 50.062 12.413 21.901 1.00 38.43 262 GLU C C 1
ATOM 2735 O O . GLU C 1 95 ? 50.831 13.313 22.222 1.00 34.82 262 GLU C O 1
ATOM 2741 N N . ALA C 1 96 ? 49.956 11.274 22.585 1.00 32.65 263 ALA C N 1
ATOM 2742 C CA . ALA C 1 96 ? 50.768 10.973 23.769 1.00 32.48 263 ALA C CA 1
ATOM 2743 C C . ALA C 1 96 ? 50.256 11.631 25.050 1.00 30.32 263 ALA C C 1
ATOM 2744 O O . ALA C 1 96 ? 50.746 11.343 26.144 1.00 33.42 263 ALA C O 1
ATOM 2746 N N . THR C 1 97 ? 49.279 12.520 24.920 1.00 31.27 264 THR C N 1
ATOM 2747 C CA . THR C 1 97 ? 48.581 13.042 26.090 1.00 28.78 264 THR C CA 1
ATOM 2748 C C . THR C 1 97 ? 47.204 12.371 26.174 1.00 31.72 264 THR C C 1
ATOM 2749 O O . THR C 1 97 ? 46.396 12.471 25.237 1.00 27.86 264 THR C O 1
ATOM 2753 N N . TRP C 1 98 ? 46.946 11.682 27.285 1.00 26.66 265 TRP C N 1
ATOM 2754 C CA . TRP C 1 98 ? 45.749 10.845 27.408 1.00 26.57 265 TRP C CA 1
ATOM 2755 C C . TRP C 1 98 ? 44.654 11.531 28.203 1.00 29.02 265 TRP C C 1
ATOM 2756 O O . TRP C 1 98 ? 44.841 11.870 29.364 1.00 29.76 265 TRP C O 1
ATOM 2767 N N . LEU C 1 99 ? 43.510 11.752 27.557 1.00 28.42 266 LEU C N 1
ATOM 2768 C CA . LEU C 1 99 ? 42.400 12.453 28.193 1.00 23.72 266 LEU C CA 1
ATOM 2769 C C . LEU C 1 99 ? 41.178 11.556 28.270 1.00 23.06 266 LEU C C 1
ATOM 2770 O O . LEU C 1 99 ? 40.885 10.824 27.329 1.00 26.69 266 LEU C O 1
ATOM 2775 N N . TRP C 1 100 ? 40.454 11.633 29.381 1.00 24.18 267 TRP C N 1
ATOM 2776 C CA . TRP C 1 100 ? 39.189 10.930 29.518 1.00 25.38 267 TRP C CA 1
ATOM 2777 C C . TRP C 1 100 ? 38.163 11.655 28.656 1.00 26.93 267 TRP C C 1
ATOM 2778 O O . TRP C 1 100 ? 38.389 12.801 28.263 1.00 27.38 267 TRP C O 1
ATOM 2789 N N . VAL C 1 101 ? 37.042 11.004 28.352 1.00 25.00 268 VAL C N 1
ATOM 2790 C CA . VAL C 1 101 ? 36.036 11.619 27.471 1.00 28.37 268 VAL C CA 1
ATOM 2791 C C . VAL C 1 101 ? 35.407 12.905 28.023 1.00 26.52 268 VAL C C 1
ATOM 2792 O O . VAL C 1 101 ? 34.849 13.689 27.259 1.00 30.76 268 VAL C O 1
ATOM 2796 N N . ASP C 1 102 ? 35.478 13.113 29.335 1.00 26.90 269 ASP C N 1
ATOM 2797 C CA . ASP C 1 102 ? 34.980 14.360 29.938 1.00 33.21 269 ASP C CA 1
ATOM 2798 C C . ASP C 1 102 ? 36.044 15.467 29.929 1.00 34.50 269 ASP C C 1
ATOM 2799 O O . ASP C 1 102 ? 35.856 16.534 30.519 1.00 35.06 269 ASP C O 1
ATOM 2804 N N . GLY C 1 103 ? 37.158 15.203 29.255 1.00 32.00 270 GLY C N 1
ATOM 2805 C CA . GLY C 1 103 ? 38.222 16.187 29.116 1.00 32.30 270 GLY C CA 1
ATOM 2806 C C . GLY C 1 103 ? 39.249 16.212 30.236 1.00 35.63 270 GLY C C 1
ATOM 2807 O O . GLY C 1 103 ? 40.239 16.949 30.158 1.00 35.37 270 GLY C O 1
ATOM 2808 N N . SER C 1 104 ? 39.037 15.419 31.280 1.00 29.04 271 SER C N 1
ATOM 2809 C CA . SER C 1 104 ? 39.963 15.426 32.399 1.00 27.74 271 SER C CA 1
ATOM 2810 C C . SER C 1 104 ? 41.241 14.693 32.040 1.00 31.61 271 SER C C 1
ATOM 2811 O O . SER C 1 104 ? 41.258 13.853 31.151 1.00 31.10 271 SER C O 1
ATOM 2814 N N . THR C 1 105 ? 42.322 15.007 32.740 1.00 32.89 272 THR C N 1
ATOM 2815 C CA . THR C 1 105 ? 43.616 14.444 32.401 1.00 31.36 272 THR C CA 1
ATOM 2816 C C . THR C 1 105 ? 43.833 13.131 33.134 1.00 28.56 272 THR C C 1
ATOM 2817 O O . THR C 1 105 ? 43.215 12.873 34.167 1.00 31.70 272 THR C O 1
ATOM 2821 N N . LEU C 1 106 ? 44.710 12.296 32.594 1.00 30.14 273 LEU C N 1
ATOM 2822 C CA . LEU C 1 106 ? 44.991 11.012 33.210 1.00 28.51 273 LEU C CA 1
ATOM 2823 C C . LEU C 1 106 ? 45.958 11.225 34.363 1.00 34.75 273 LEU C C 1
ATOM 2824 O O . LEU C 1 106 ? 47.067 11.704 34.180 1.00 34.84 273 LEU C O 1
ATOM 2829 N N . SER C 1 107 ? 45.512 10.877 35.559 1.00 31.43 274 SER C N 1
ATOM 2830 C CA . SER C 1 107 ? 46.279 11.065 36.778 1.00 31.37 274 SER C CA 1
ATOM 2831 C C . SER C 1 107 ? 47.611 10.311 36.770 1.00 39.54 274 SER C C 1
ATOM 2832 O O . SER C 1 107 ? 47.748 9.270 36.120 1.00 33.56 274 SER C O 1
ATOM 2835 N N . SER C 1 108 ? 48.599 10.843 37.486 1.00 35.82 275 SER C N 1
ATOM 2836 C CA . SER C 1 108 ? 49.871 10.153 37.636 1.00 35.23 275 SER C CA 1
ATOM 2837 C C . SER C 1 108 ? 49.658 8.823 38.319 1.00 33.08 275 SER C C 1
ATOM 2838 O O . SER C 1 108 ? 50.279 7.836 37.950 1.00 36.49 275 SER C O 1
ATOM 2841 N N . ARG C 1 109 ? 48.772 8.778 39.305 1.00 29.68 276 ARG C N 1
ATOM 2842 C CA . ARG C 1 109 ? 48.602 7.542 40.051 1.00 35.20 276 ARG C CA 1
ATOM 2843 C C . ARG C 1 109 ? 47.977 6.424 39.218 1.00 38.24 276 ARG C C 1
ATOM 2844 O O . ARG C 1 109 ? 48.076 5.247 39.570 1.00 38.92 276 ARG C O 1
ATOM 2852 N N . PHE C 1 110 ? 47.343 6.781 38.109 1.00 31.49 277 PHE C N 1
ATOM 2853 C CA . PHE C 1 110 ? 46.697 5.772 37.280 1.00 34.00 277 PHE C CA 1
ATOM 2854 C C . PHE C 1 110 ? 47.613 5.232 36.203 1.00 32.46 277 PHE C C 1
ATOM 2855 O O . PHE C 1 110 ? 47.240 4.306 35.488 1.00 31.22 277 PHE C O 1
ATOM 2863 N N . GLN C 1 111 ? 48.818 5.780 36.081 1.00 31.08 278 GLN C N 1
ATOM 2864 C CA . GLN C 1 111 ? 49.694 5.348 34.999 1.00 31.95 278 GLN C CA 1
ATOM 2865 C C . GLN C 1 111 ? 50.133 3.919 35.229 1.00 27.24 278 GLN C C 1
ATOM 2866 O O . GLN C 1 111 ? 50.549 3.228 34.294 1.00 27.84 278 GLN C O 1
ATOM 2872 N N . LYS C 1 112 ? 50.044 3.465 36.471 1.00 24.20 279 LYS C N 1
ATOM 2873 C CA . LYS C 1 112 ? 50.425 2.091 36.787 1.00 26.59 279 LYS C CA 1
ATOM 2874 C C . LYS C 1 112 ? 49.523 1.037 36.150 1.00 28.63 279 LYS C C 1
ATOM 2875 O O . LYS C 1 112 ? 49.859 -0.153 36.153 1.00 26.55 279 LYS C O 1
ATOM 2881 N N . TYR C 1 113 ? 48.378 1.455 35.617 1.00 25.67 280 TYR C N 1
ATOM 2882 C CA . TYR C 1 113 ? 47.414 0.475 35.122 1.00 22.41 280 TYR C CA 1
ATOM 2883 C C . TYR C 1 113 ? 47.776 0.027 33.737 1.00 26.75 280 TYR C C 1
ATOM 2884 O O . TYR C 1 113 ? 47.289 -1.008 33.271 1.00 26.53 280 TYR C O 1
ATOM 2893 N N . TRP C 1 114 ? 48.633 0.801 33.072 1.00 23.02 281 TRP C N 1
ATOM 2894 C CA . TRP C 1 114 ? 49.121 0.408 31.760 1.00 22.53 281 TRP C CA 1
ATOM 2895 C C . TRP C 1 114 ? 49.819 -0.932 31.869 1.00 22.31 281 TRP C C 1
ATOM 2896 O O . TRP C 1 114 ? 50.588 -1.151 32.801 1.00 27.66 281 TRP C O 1
ATOM 2907 N N . ASN C 1 115 ? 49.573 -1.826 30.913 1.00 24.00 282 ASN C N 1
ATOM 2908 C CA . ASN C 1 115 ? 50.350 -3.054 30.834 1.00 25.32 282 ASN C CA 1
ATOM 2909 C C . ASN C 1 115 ? 51.804 -2.709 30.568 1.00 26.40 282 ASN C C 1
ATOM 2910 O O . ASN C 1 115 ? 52.103 -1.606 30.102 1.00 24.05 282 ASN C O 1
ATOM 2915 N N . ARG C 1 116 ? 52.713 -3.638 30.857 1.00 25.89 283 ARG C N 1
ATOM 2916 C CA A ARG C 1 116 ? 54.106 -3.445 30.506 0.59 25.41 283 ARG C CA 1
ATOM 2917 C CA B ARG C 1 116 ? 54.114 -3.453 30.500 0.41 25.42 283 ARG C CA 1
ATOM 2918 C C . ARG C 1 116 ? 54.215 -3.298 28.992 1.00 24.86 283 ARG C C 1
ATOM 2919 O O . ARG C 1 116 ? 53.685 -4.118 28.247 1.00 25.54 283 ARG C O 1
ATOM 2934 N N . GLY C 1 117 ? 54.892 -2.247 28.542 1.00 25.70 284 GLY C N 1
ATOM 2935 C CA . GLY C 1 117 ? 55.046 -2.012 27.118 1.00 25.67 284 GLY C CA 1
ATOM 2936 C C . GLY C 1 117 ? 53.992 -1.097 26.520 1.00 28.37 284 GLY C C 1
ATOM 2937 O O . GLY C 1 117 ? 54.012 -0.843 25.323 1.00 31.54 284 GLY C O 1
ATOM 2938 N N . GLU C 1 118 ? 53.080 -0.599 27.353 1.00 26.80 285 GLU C N 1
ATOM 2939 C CA . GLU C 1 118 ? 52.016 0.289 26.909 1.00 25.81 285 GLU C CA 1
ATOM 2940 C C . GLU C 1 118 ? 52.108 1.611 27.651 1.00 24.19 285 GLU C C 1
ATOM 2941 O O . GLU C 1 118 ? 52.555 1.650 28.794 1.00 26.36 285 GLU C O 1
ATOM 2947 N N . PRO C 1 119 ? 51.676 2.707 27.010 1.00 24.62 286 PRO C N 1
ATOM 2948 C CA . PRO C 1 119 ? 51.145 2.739 25.651 1.00 22.52 286 PRO C CA 1
ATOM 2949 C C . PRO C 1 119 ? 52.267 2.746 24.645 1.00 32.03 286 PRO C C 1
ATOM 2950 O O . PRO C 1 119 ? 53.323 3.313 24.937 1.00 29.01 286 PRO C O 1
ATOM 2954 N N . ASN C 1 120 ? 52.052 2.132 23.486 1.00 28.22 287 ASN C N 1
ATOM 2955 C CA . ASN C 1 120 ? 53.044 2.158 22.414 1.00 31.97 287 ASN C CA 1
ATOM 2956 C C . ASN C 1 120 ? 52.353 2.492 21.105 1.00 34.57 287 ASN C C 1
ATOM 2957 O O . ASN C 1 120 ? 51.189 2.889 21.106 1.00 30.26 287 ASN C O 1
ATOM 2962 N N . ASN C 1 121 ? 53.051 2.308 19.991 1.00 29.60 288 ASN C N 1
ATOM 2963 C CA . ASN C 1 121 ? 52.484 2.615 18.683 1.00 32.84 288 ASN C CA 1
ATOM 2964 C C . ASN C 1 121 ? 51.821 3.983 18.696 1.00 33.42 288 ASN C C 1
ATOM 2965 O O . ASN C 1 121 ? 50.671 4.150 18.260 1.00 36.28 288 ASN C O 1
ATOM 2970 N N . ILE C 1 122 ? 52.560 4.965 19.195 1.00 31.19 289 ILE C N 1
ATOM 2971 C CA . ILE C 1 122 ? 51.997 6.277 19.488 1.00 35.20 289 ILE C CA 1
ATOM 2972 C C . ILE C 1 122 ? 51.622 6.988 18.205 1.00 37.50 289 ILE C C 1
ATOM 2973 O O . ILE C 1 122 ? 52.396 7.010 17.253 1.00 36.83 289 ILE C O 1
ATOM 2978 N N . GLY C 1 123 ? 50.412 7.541 18.175 1.00 36.90 290 GLY C N 1
ATOM 2979 C CA . GLY C 1 123 ? 49.901 8.209 16.994 1.00 35.63 290 GLY C CA 1
ATOM 2980 C C . GLY C 1 123 ? 49.129 7.273 16.087 1.00 37.67 290 GLY C C 1
ATOM 2981 O O . GLY C 1 123 ? 48.429 7.712 15.174 1.00 37.31 290 GLY C O 1
ATOM 2982 N N . GLU C 1 124 ? 49.249 5.975 16.344 1.00 36.00 291 GLU C N 1
ATOM 2983 C CA . GLU C 1 124 ? 48.587 4.965 15.525 1.00 32.55 291 GLU C CA 1
ATOM 2984 C C . GLU C 1 124 ? 47.508 4.213 16.321 1.00 37.05 291 GLU C C 1
ATOM 2985 O O . GLU C 1 124 ? 46.449 3.855 15.780 1.00 38.94 291 GLU C O 1
ATOM 2991 N N . GLU C 1 125 ? 47.784 3.983 17.604 1.00 35.29 292 GLU C N 1
ATOM 2992 C CA . GLU C 1 125 ? 46.836 3.356 18.518 1.00 29.16 292 GLU C CA 1
ATOM 2993 C C . GLU C 1 125 ? 46.402 4.393 19.550 1.00 28.31 292 GLU C C 1
ATOM 2994 O O . GLU C 1 125 ? 47.096 4.635 20.535 1.00 30.85 292 GLU C O 1
ATOM 3000 N N . ASP C 1 126 ? 45.249 5.011 19.316 1.00 29.89 293 ASP C N 1
ATOM 3001 C CA . ASP C 1 126 ? 44.855 6.207 20.048 1.00 26.55 293 ASP C CA 1
ATOM 3002 C C . ASP C 1 126 ? 43.762 6.018 21.086 1.00 27.21 293 ASP C C 1
ATOM 3003 O O . ASP C 1 126 ? 43.395 6.962 21.783 1.00 27.49 293 ASP C O 1
ATOM 3008 N N . CYS C 1 127 ? 43.242 4.810 21.204 1.00 27.07 294 CYS C N 1
ATOM 3009 C CA . CYS C 1 127 ? 42.173 4.562 22.159 1.00 22.46 294 CYS C CA 1
ATOM 3010 C C . CYS C 1 127 ? 42.581 3.474 23.151 1.00 23.04 294 CYS C C 1
ATOM 3011 O O . CYS C 1 127 ? 43.347 2.577 22.813 1.00 23.17 294 CYS C O 1
ATOM 3014 N N . VAL C 1 128 ? 42.063 3.541 24.375 1.00 21.76 295 VAL C N 1
ATOM 3015 C CA . VAL C 1 128 ? 42.508 2.631 25.427 1.00 21.66 295 VAL C CA 1
ATOM 3016 C C . VAL C 1 128 ? 41.461 1.557 25.731 1.00 24.46 295 VAL C C 1
ATOM 3017 O O . VAL C 1 128 ? 40.243 1.820 25.697 1.00 20.59 295 VAL C O 1
ATOM 3021 N N . GLU C 1 129 ? 41.941 0.342 26.002 1.00 22.60 296 GLU C N 1
ATOM 3022 C CA . GLU C 1 129 ? 41.071 -0.798 26.249 1.00 21.02 296 GLU C CA 1
ATOM 3023 C C . GLU C 1 129 ? 41.579 -1.528 27.466 1.00 25.77 296 GLU C C 1
ATOM 3024 O O . GLU C 1 129 ? 42.777 -1.494 27.764 1.00 25.62 296 GLU C O 1
ATOM 3030 N N . PHE C 1 130 ? 40.678 -2.179 28.187 1.00 22.75 297 PHE C N 1
ATOM 3031 C CA . PHE C 1 130 ? 41.081 -3.195 29.146 1.00 24.66 297 PHE C CA 1
ATOM 3032 C C . PHE C 1 130 ? 41.540 -4.402 28.347 1.00 28.30 297 PHE C C 1
ATOM 3033 O O . PHE C 1 130 ? 40.779 -4.941 27.543 1.00 25.21 297 PHE C O 1
ATOM 3041 N N . ALA C 1 131 ? 42.769 -4.845 28.581 1.00 24.99 298 ALA C N 1
ATOM 3042 C CA . ALA C 1 131 ? 43.271 -6.048 27.932 1.00 26.62 298 ALA C CA 1
ATOM 3043 C C . ALA C 1 131 ? 43.967 -6.905 28.962 1.00 34.65 298 ALA C C 1
ATOM 3044 O O . ALA C 1 131 ? 45.048 -6.544 29.444 1.00 33.43 298 ALA C O 1
ATOM 3046 N N . GLY C 1 132 ? 43.359 -8.032 29.313 1.00 32.84 299 GLY C N 1
ATOM 3047 C CA . GLY C 1 132 ? 43.963 -8.925 30.291 1.00 36.86 299 GLY C CA 1
ATOM 3048 C C . GLY C 1 132 ? 43.896 -8.385 31.705 1.00 33.30 299 GLY C C 1
ATOM 3049 O O . GLY C 1 132 ? 42.819 -8.322 32.303 1.00 31.99 299 GLY C O 1
ATOM 3050 N N . ASP C 1 133 ? 45.047 -7.996 32.246 1.00 33.42 300 ASP C N 1
ATOM 3051 C CA . ASP C 1 133 ? 45.096 -7.436 33.592 1.00 32.70 300 ASP C CA 1
ATOM 3052 C C . ASP C 1 133 ? 45.534 -5.970 33.632 1.00 34.16 300 ASP C C 1
ATOM 3053 O O . ASP C 1 133 ? 45.805 -5.440 34.704 1.00 31.34 300 ASP C O 1
ATOM 3058 N N . GLY C 1 134 ? 45.616 -5.317 32.480 1.00 26.09 301 GLY C N 1
ATOM 3059 C CA . GLY C 1 134 ? 45.976 -3.910 32.446 1.00 25.79 301 GLY C CA 1
ATOM 3060 C C . GLY C 1 134 ? 45.400 -3.206 31.231 1.00 26.17 301 GLY C C 1
ATOM 3061 O O . GLY C 1 134 ? 44.493 -3.735 30.596 1.00 24.55 301 GLY C O 1
ATOM 3062 N N . TRP C 1 135 ? 45.930 -2.022 30.915 1.00 22.09 302 TRP C N 1
ATOM 3063 C CA . TRP C 1 135 ? 45.458 -1.211 29.799 1.00 21.36 302 TRP C CA 1
ATOM 3064 C C . TRP C 1 135 ? 46.400 -1.271 28.614 1.00 27.51 302 TRP C C 1
ATOM 3065 O O . TRP C 1 135 ? 47.621 -1.146 28.787 1.00 23.46 302 TRP C O 1
ATOM 3076 N N . ASN C 1 136 ? 45.845 -1.436 27.415 1.00 20.66 303 ASN C N 1
ATOM 3077 C CA . ASN C 1 136 ? 46.615 -1.270 26.185 1.00 23.21 303 ASN C CA 1
ATOM 3078 C C . ASN C 1 136 ? 46.050 -0.069 25.461 1.00 28.54 303 ASN C C 1
ATOM 3079 O O . ASN C 1 136 ? 44.866 0.251 25.643 1.00 24.29 303 ASN C O 1
ATOM 3084 N N . ASP C 1 137 ? 46.854 0.594 24.627 1.00 25.59 304 ASP C N 1
ATOM 3085 C CA . ASP C 1 137 ? 46.254 1.430 23.583 1.00 28.32 304 ASP C CA 1
ATOM 3086 C C . ASP C 1 137 ? 46.066 0.567 22.338 1.00 26.87 304 ASP C C 1
ATOM 3087 O O . ASP C 1 137 ? 46.820 -0.387 22.117 1.00 24.70 304 ASP C O 1
ATOM 3092 N N . SER C 1 138 ? 45.022 0.860 21.568 1.00 25.66 305 SER C N 1
ATOM 3093 C CA . SER C 1 138 ? 44.664 0.068 20.393 1.00 25.03 305 SER C CA 1
ATOM 3094 C C . SER C 1 138 ? 44.134 0.981 19.300 1.00 25.22 305 SER C C 1
ATOM 3095 O O . SER C 1 138 ? 43.838 2.143 19.540 1.00 29.33 305 SER C O 1
ATOM 3098 N N . LYS C 1 139 ? 43.986 0.447 18.096 1.00 26.44 306 LYS C N 1
ATOM 3099 C CA . LYS C 1 139 ? 43.404 1.213 17.003 1.00 26.22 306 LYS C CA 1
ATOM 3100 C C . LYS C 1 139 ? 41.919 1.449 17.258 1.00 28.24 306 LYS C C 1
ATOM 3101 O O . LYS C 1 139 ? 41.148 0.501 17.412 1.00 26.44 306 LYS C O 1
ATOM 3107 N N . CYS C 1 140 ? 41.526 2.719 17.292 1.00 27.47 307 CYS C N 1
ATOM 3108 C CA . CYS C 1 140 ? 40.151 3.122 17.571 1.00 28.15 307 CYS C CA 1
ATOM 3109 C C . CYS C 1 140 ? 39.100 2.499 16.665 1.00 28.39 307 CYS C C 1
ATOM 3110 O O . CYS C 1 140 ? 37.941 2.381 17.048 1.00 27.05 307 CYS C O 1
ATOM 3113 N N . GLU C 1 141 ? 39.499 2.106 15.466 1.00 29.91 308 GLU C N 1
ATOM 3114 C CA . GLU C 1 141 ? 38.561 1.571 14.484 1.00 30.19 308 GLU C CA 1
ATOM 3115 C C . GLU C 1 141 ? 38.134 0.143 14.819 1.00 32.95 308 GLU C C 1
ATOM 3116 O O . GLU C 1 141 ? 37.163 -0.380 14.260 1.00 31.40 308 GLU C O 1
ATOM 3122 N N . LEU C 1 142 ? 38.864 -0.500 15.718 1.00 27.85 309 LEU C N 1
ATOM 3123 C CA . LEU C 1 142 ? 38.576 -1.890 16.060 1.00 26.43 309 LEU C CA 1
ATOM 3124 C C . LEU C 1 142 ? 37.283 -2.001 16.845 1.00 26.49 309 LEU C C 1
ATOM 3125 O O . LEU C 1 142 ? 36.969 -1.132 17.653 1.00 25.49 309 LEU C O 1
ATOM 3130 N N . LYS C 1 143 ? 36.534 -3.074 16.614 1.00 22.58 310 LYS C N 1
ATOM 3131 C CA . LYS C 1 143 ? 35.336 -3.333 17.393 1.00 27.77 310 LYS C CA 1
ATOM 3132 C C . LYS C 1 143 ? 35.667 -4.107 18.662 1.00 27.36 310 LYS C C 1
ATOM 3133 O O . LYS C 1 143 ? 36.314 -5.150 18.609 1.00 28.00 310 LYS C O 1
ATOM 3139 N N . LYS C 1 144 ? 35.221 -3.583 19.804 1.00 23.62 311 LYS C N 1
ATOM 3140 C CA . LYS C 1 144 ? 35.479 -4.191 21.099 1.00 23.94 311 LYS C CA 1
ATOM 3141 C C . LYS C 1 144 ? 34.253 -3.968 21.974 1.00 23.57 311 LYS C C 1
ATOM 3142 O O . LYS C 1 144 ? 33.393 -3.149 21.666 1.00 23.56 311 LYS C O 1
ATOM 3148 N N . PHE C 1 145 ? 34.153 -4.710 23.058 1.00 21.79 312 PHE C N 1
ATOM 3149 C CA . PHE C 1 145 ? 33.078 -4.472 23.991 1.00 22.66 312 PHE C CA 1
ATOM 3150 C C . PHE C 1 145 ? 33.270 -3.101 24.610 1.00 22.09 312 PHE C C 1
ATOM 3151 O O . PHE C 1 145 ? 34.265 -2.434 24.363 1.00 20.46 312 PHE C O 1
ATOM 3159 N N . TRP C 1 146 ? 32.322 -2.654 25.410 1.00 21.34 313 TRP C N 1
ATOM 3160 C CA . TRP C 1 146 ? 32.498 -1.354 26.030 1.00 21.74 313 TRP C CA 1
ATOM 3161 C C . TRP C 1 146 ? 31.639 -1.301 27.254 1.00 18.89 313 TRP C C 1
ATOM 3162 O O . TRP C 1 146 ? 30.769 -2.158 27.457 1.00 19.27 313 TRP C O 1
ATOM 3173 N N . ILE C 1 147 ? 31.900 -0.297 28.079 1.00 18.60 314 ILE C N 1
ATOM 3174 C CA . ILE C 1 147 ? 31.241 -0.150 29.350 1.00 17.63 314 ILE C CA 1
ATOM 3175 C C . ILE C 1 147 ? 30.882 1.309 29.50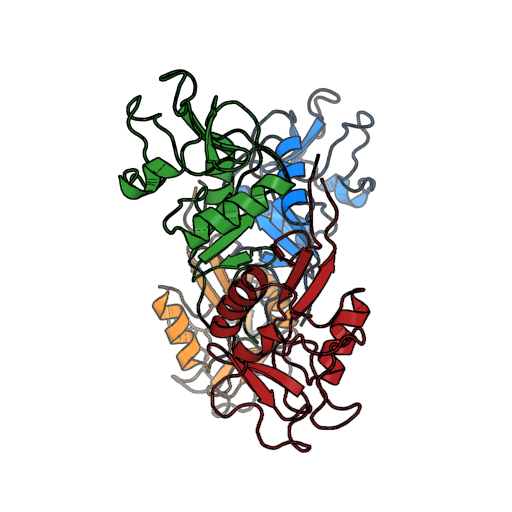7 1.00 20.72 314 ILE C C 1
ATOM 3176 O O . ILE C 1 147 ? 31.703 2.175 29.215 1.00 20.76 314 ILE C O 1
ATOM 3181 N N . CYS C 1 148 ? 29.664 1.570 29.984 1.00 21.74 315 CYS C N 1
ATOM 3182 C CA . CYS C 1 148 ? 29.183 2.919 30.263 1.00 20.32 315 CYS C CA 1
ATOM 3183 C C . CYS C 1 148 ? 29.099 3.134 31.765 1.00 20.95 315 CYS C C 1
ATOM 3184 O O . CYS C 1 148 ? 28.822 2.202 32.514 1.00 19.39 315 CYS C O 1
ATOM 3187 N N . LYS C 1 149 ? 29.325 4.372 32.201 1.00 24.03 316 LYS C N 1
ATOM 3188 C CA . LYS C 1 149 ? 29.223 4.738 33.609 1.00 20.79 316 LYS C CA 1
ATOM 3189 C C . LYS C 1 149 ? 28.412 6.022 33.766 1.00 19.49 316 LYS C C 1
ATOM 3190 O O . LYS C 1 149 ? 28.543 6.937 32.971 1.00 21.64 316 LYS C O 1
ATOM 3196 N N . LYS C 1 150 ? 27.549 6.083 34.776 1.00 21.38 317 LYS C N 1
ATOM 3197 C CA . LYS C 1 150 ? 26.871 7.329 35.117 1.00 23.21 317 LYS C CA 1
ATOM 3198 C C . LYS C 1 150 ? 26.522 7.273 36.592 1.00 24.74 317 LYS C C 1
ATOM 3199 O O . LYS C 1 150 ? 26.534 6.193 37.187 1.00 23.82 317 LYS C O 1
ATOM 3205 N N . SER C 1 151 ? 26.222 8.421 37.195 1.00 28.07 318 SER C N 1
ATOM 3206 C CA . SER C 1 151 ? 25.871 8.455 38.622 1.00 31.80 318 SER C CA 1
ATOM 3207 C C . SER C 1 151 ? 24.621 7.660 38.915 1.00 29.69 318 SER C C 1
ATOM 3208 O O . SER C 1 151 ? 23.702 7.643 38.106 1.00 25.87 318 SER C O 1
ATOM 3211 N N . ALA C 1 152 ? 24.576 7.045 40.099 1.00 28.05 319 ALA C N 1
ATOM 3212 C CA . ALA C 1 152 ? 23.369 6.383 40.590 1.00 28.92 319 ALA C CA 1
ATOM 3213 C C . ALA C 1 152 ? 22.384 7.367 41.210 1.00 41.19 319 ALA C C 1
ATOM 3214 O O . ALA C 1 152 ? 22.708 8.532 41.466 1.00 35.61 319 ALA C O 1
ATOM 3216 N N . THR C 1 153 ? 21.169 6.881 41.440 1.00 44.44 320 THR C N 1
ATOM 3217 C CA . THR C 1 153 ? 20.172 7.633 42.191 1.00 52.28 320 THR C CA 1
ATOM 3218 C C . THR C 1 153 ? 20.014 6.997 43.573 1.00 59.38 320 THR C C 1
ATOM 3219 O O . THR C 1 153 ? 19.782 5.785 43.686 1.00 52.76 320 THR C O 1
ATOM 3223 N N . PRO C 1 154 ? 20.178 7.815 44.631 1.00 67.54 321 PRO C N 1
ATOM 3224 C CA . PRO C 1 154 ? 20.238 7.357 46.027 1.00 69.23 321 PRO C CA 1
ATOM 3225 C C . PRO C 1 154 ? 18.877 6.970 46.600 1.00 69.96 321 PRO C C 1
ATOM 3226 O O . PRO C 1 154 ? 17.848 7.537 46.217 1.00 69.93 321 PRO C O 1
ATOM 3230 N N . CYS C 1 155 ? 18.891 6.008 47.520 1.00 68.94 322 CYS C N 1
ATOM 3231 C CA . CYS C 1 155 ? 17.676 5.523 48.165 1.00 74.03 322 CYS C CA 1
ATOM 3232 C C . CYS C 1 155 ? 17.539 6.063 49.588 1.00 79.42 322 CYS C C 1
ATOM 3233 O O . CYS C 1 155 ? 17.062 5.364 50.484 1.00 81.12 322 CYS C O 1
ATOM 3236 N N . ARG D 2 23 ? 27.225 -13.433 18.273 1.00 68.18 190 ARG D N 1
ATOM 3237 C CA . ARG D 2 23 ? 27.390 -11.982 18.255 1.00 64.82 190 ARG D CA 1
ATOM 3238 C C . ARG D 2 23 ? 27.242 -11.377 19.655 1.00 59.64 190 ARG D C 1
ATOM 3239 O O . ARG D 2 23 ? 28.144 -10.683 20.129 1.00 63.96 190 ARG D O 1
ATOM 3247 N N . LEU D 2 24 ? 26.124 -11.658 20.322 1.00 57.64 191 LEU D N 1
ATOM 3248 C CA . LEU D 2 24 ? 25.864 -11.126 21.668 1.00 56.32 191 LEU D CA 1
ATOM 3249 C C . LEU D 2 24 ? 26.453 -11.985 22.791 1.00 52.48 191 LEU D C 1
ATOM 3250 O O . LEU D 2 24 ? 26.034 -13.125 22.993 1.00 54.58 191 LEU D O 1
ATOM 3255 N N . CYS D 2 25 ? 27.405 -11.421 23.534 1.00 49.65 192 CYS D N 1
ATOM 3256 C CA . CYS D 2 25 ? 27.981 -12.091 24.695 1.00 42.95 192 CYS D CA 1
ATOM 3257 C C . CYS D 2 25 ? 27.278 -11.659 25.973 1.00 35.09 192 CYS D C 1
ATOM 3258 O O . CYS D 2 25 ? 27.461 -10.533 26.431 1.00 39.87 192 CYS D O 1
ATOM 3261 N N . ARG D 2 26 ? 26.486 -12.551 26.553 1.00 34.73 193 ARG D N 1
ATOM 3262 C CA . ARG D 2 26 ? 25.880 -12.284 27.850 1.00 33.80 193 ARG D CA 1
ATOM 3263 C C . ARG D 2 26 ? 26.306 -13.326 28.886 1.00 32.16 193 ARG D C 1
ATOM 3264 O O . ARG D 2 26 ? 26.087 -14.526 28.697 1.00 34.79 193 ARG D O 1
ATOM 3272 N N . LEU D 2 27 ? 26.912 -12.853 29.972 1.00 26.34 194 LEU D N 1
ATOM 3273 C CA . LEU D 2 27 ? 27.495 -13.715 31.002 1.00 25.59 194 LEU D CA 1
ATOM 3274 C C . LEU D 2 27 ? 26.470 -14.138 32.044 1.00 28.76 194 LEU D C 1
ATOM 3275 O O . LEU D 2 27 ? 26.562 -15.229 32.600 1.00 28.97 194 LEU D O 1
ATOM 3280 N N . CYS D 2 28 ? 25.495 -13.270 32.301 1.00 25.68 195 CYS D N 1
ATOM 3281 C CA . CYS D 2 28 ? 24.516 -13.473 33.362 1.00 25.95 195 CYS D CA 1
ATOM 3282 C C . CYS D 2 28 ? 23.112 -13.210 32.868 1.00 27.58 195 CYS D C 1
ATOM 3283 O O . CYS D 2 28 ? 22.922 -12.632 31.800 1.00 28.50 195 CYS D O 1
ATOM 3286 N N . PRO D 2 29 ? 22.109 -13.610 33.650 1.00 24.79 196 PRO D N 1
ATOM 3287 C CA . PRO D 2 29 ? 20.753 -13.287 33.197 1.00 24.37 196 PRO D CA 1
ATOM 3288 C C . PRO D 2 29 ? 20.572 -11.779 33.173 1.00 27.60 196 PRO D C 1
ATOM 3289 O O . PRO D 2 29 ? 21.389 -11.056 33.749 1.00 26.10 196 PRO D O 1
ATOM 3293 N N . TRP D 2 30 ? 19.528 -11.307 32.503 1.00 27.04 197 TRP D N 1
ATOM 3294 C CA . TRP D 2 30 ? 19.254 -9.884 32.445 1.00 25.16 197 TRP D CA 1
ATOM 3295 C C . TRP D 2 30 ? 19.038 -9.353 33.837 1.00 23.26 197 TRP D C 1
ATOM 3296 O O . TRP D 2 30 ? 18.313 -9.953 34.616 1.00 26.34 197 TRP D O 1
ATOM 3307 N N . ASP D 2 31 ? 19.639 -8.205 34.137 1.00 22.08 198 ASP D N 1
ATOM 3308 C CA . ASP D 2 31 ? 19.461 -7.531 35.432 1.00 20.64 198 ASP D CA 1
ATOM 3309 C C . ASP D 2 31 ? 20.168 -8.235 36.597 1.00 21.77 198 ASP D C 1
ATOM 3310 O O . ASP D 2 31 ? 19.894 -7.943 37.763 1.00 24.39 198 ASP D O 1
ATOM 3315 N N . TRP D 2 32 ? 21.090 -9.140 36.275 1.00 22.45 199 TRP D N 1
ATOM 3316 C CA . TRP D 2 32 ? 21.979 -9.745 37.264 1.00 22.06 199 TRP D CA 1
ATOM 3317 C C . TRP D 2 32 ? 23.392 -9.244 36.981 1.00 25.25 199 TRP D C 1
ATOM 3318 O O . TRP D 2 32 ? 23.746 -9.000 35.826 1.00 22.28 199 TRP D O 1
ATOM 3329 N N . THR D 2 33 ? 24.207 -9.130 38.030 1.00 24.42 200 THR D N 1
ATOM 3330 C CA . THR D 2 33 ? 25.565 -8.601 37.923 1.00 22.14 200 THR D CA 1
ATOM 3331 C C . THR D 2 33 ? 26.611 -9.704 37.890 1.00 24.71 200 THR D C 1
ATOM 3332 O O . THR D 2 33 ? 26.599 -10.589 38.738 1.00 23.01 200 THR D O 1
ATOM 3336 N N . PHE D 2 34 ? 27.545 -9.627 36.942 1.00 22.25 201 PHE D N 1
ATOM 3337 C CA . PHE D 2 34 ? 28.675 -10.556 36.907 1.00 24.14 201 PHE D CA 1
ATOM 3338 C C . PHE D 2 34 ? 29.754 -10.137 37.879 1.00 27.77 201 PHE D C 1
ATOM 3339 O O . PHE D 2 34 ? 30.183 -8.979 37.887 1.00 27.51 201 PHE D O 1
ATOM 3347 N N . LEU D 2 35 ? 30.210 -11.082 38.695 1.00 24.79 202 LEU D N 1
ATOM 3348 C CA . LEU D 2 35 ? 31.294 -10.824 39.628 1.00 25.72 202 LEU D CA 1
ATOM 3349 C C . LEU D 2 35 ? 32.070 -12.098 39.880 1.00 27.91 202 LEU D C 1
ATOM 3350 O O . LEU D 2 35 ? 31.520 -13.071 40.391 1.00 27.81 202 LEU D O 1
ATOM 3355 N N . LEU D 2 36 ? 33.336 -12.097 39.479 1.00 27.81 203 LEU D N 1
ATOM 3356 C CA . LEU D 2 36 ? 34.265 -13.169 39.816 1.00 34.08 203 LEU D CA 1
ATOM 3357 C C . LEU D 2 36 ? 33.729 -14.539 39.444 1.00 33.88 203 LEU D C 1
ATOM 3358 O O . LEU D 2 36 ? 33.754 -15.471 40.251 1.00 36.00 203 LEU D O 1
ATOM 3363 N N . GLY D 2 37 ? 33.218 -14.649 38.228 1.00 27.10 204 GLY D N 1
ATOM 3364 C CA . GLY D 2 37 ? 32.811 -15.921 37.700 1.00 28.15 204 GLY D CA 1
ATOM 3365 C C . GLY D 2 37 ? 31.400 -16.327 38.046 1.00 29.76 204 GLY D C 1
ATOM 3366 O O . GLY D 2 37 ? 30.941 -17.367 37.575 1.00 33.97 204 GLY D O 1
ATOM 3367 N N . ASN D 2 38 ? 30.710 -15.523 38.859 1.00 25.02 205 ASN D N 1
ATOM 3368 C CA . ASN D 2 38 ? 29.331 -15.812 39.209 1.00 24.90 205 ASN D CA 1
ATOM 3369 C C . ASN D 2 38 ? 28.375 -14.665 38.916 1.00 24.14 205 ASN D C 1
ATOM 3370 O O . ASN D 2 38 ? 28.795 -13.543 38.654 1.00 21.95 205 ASN D O 1
ATOM 3375 N N . CYS D 2 39 ? 27.088 -14.960 38.965 1.00 20.41 206 CYS D N 1
ATOM 3376 C CA . CYS D 2 39 ? 26.043 -13.972 38.703 1.00 22.54 206 CYS D CA 1
ATOM 3377 C C . CYS D 2 39 ? 25.252 -13.677 39.956 1.00 23.32 206 CYS D C 1
ATOM 3378 O O . CYS D 2 39 ? 24.861 -14.599 40.666 1.00 26.74 206 CYS D O 1
ATOM 3381 N N . TYR D 2 40 ? 24.968 -12.399 40.204 1.00 23.33 207 TYR D N 1
ATOM 3382 C CA . TYR D 2 40 ? 24.299 -11.985 41.432 1.00 18.87 207 TYR D CA 1
ATOM 3383 C C . TYR D 2 40 ? 23.059 -11.165 41.131 1.00 23.72 207 TYR D C 1
ATOM 3384 O O . TYR D 2 40 ? 23.077 -10.277 40.280 1.00 22.35 207 TYR D O 1
ATOM 3393 N N . PHE D 2 41 ? 21.979 -11.460 41.837 1.00 24.08 208 PHE D N 1
ATOM 3394 C CA . PHE D 2 41 ? 20.764 -10.680 41.700 1.00 24.33 208 PHE D CA 1
ATOM 3395 C C . PHE D 2 41 ? 20.495 -9.977 43.007 1.00 27.40 208 PHE D C 1
ATOM 3396 O O . PHE D 2 41 ? 20.419 -10.618 44.057 1.00 26.52 208 PHE D O 1
ATOM 3404 N N . PHE D 2 42 ? 20.365 -8.658 42.938 1.00 25.62 209 PHE D N 1
ATOM 3405 C CA . PHE D 2 42 ? 20.065 -7.837 44.100 1.00 25.88 209 PHE D CA 1
ATOM 3406 C C . PHE D 2 42 ? 18.595 -7.492 44.072 1.00 30.93 209 PHE D C 1
ATOM 3407 O O . PHE D 2 42 ? 18.145 -6.781 43.180 1.00 31.66 209 PHE D O 1
ATOM 3415 N N . SER D 2 43 ? 17.825 -7.997 45.028 1.00 27.94 210 SER D N 1
ATOM 3416 C CA . SER D 2 43 ? 16.387 -7.803 44.946 1.00 33.62 210 SER D CA 1
ATOM 3417 C C . SER D 2 43 ? 16.014 -6.327 45.095 1.00 39.25 210 SER D C 1
ATOM 3418 O O . SER D 2 43 ? 16.773 -5.535 45.660 1.00 38.62 210 SER D O 1
ATOM 3421 N N . LYS D 2 44 ? 14.853 -5.968 44.554 1.00 38.53 211 LYS D N 1
ATOM 3422 C CA . LYS D 2 44 ? 14.313 -4.624 44.699 1.00 44.39 211 LYS D CA 1
ATOM 3423 C C . LYS D 2 44 ? 13.242 -4.644 45.780 1.00 44.37 211 LYS D C 1
ATOM 3424 O O . LYS D 2 44 ? 12.930 -3.616 46.382 1.00 52.51 211 LYS D O 1
ATOM 3430 N N . SER D 2 45 ? 12.688 -5.827 46.028 1.00 42.51 212 SER D N 1
ATOM 3431 C CA . SER D 2 45 ? 11.671 -5.990 47.061 1.00 42.35 212 SER D CA 1
ATOM 3432 C C . SER D 2 45 ? 12.232 -6.676 48.297 1.00 43.17 212 SER D C 1
ATOM 3433 O O . SER D 2 45 ? 13.374 -7.144 48.307 1.00 37.85 212 SER D O 1
ATOM 3436 N N . GLN D 2 46 ? 11.403 -6.740 49.330 1.00 40.98 213 GLN D N 1
ATOM 3437 C CA . GLN D 2 46 ? 11.817 -7.244 50.625 1.00 37.73 213 GLN D CA 1
ATOM 3438 C C . GLN D 2 46 ? 10.986 -8.455 51.002 1.00 41.60 213 GLN D C 1
ATOM 3439 O O . GLN D 2 46 ? 9.774 -8.488 50.776 1.00 37.33 213 GLN D O 1
ATOM 3445 N N . ARG D 2 47 ? 11.645 -9.460 51.563 1.00 33.01 214 ARG D N 1
ATOM 3446 C CA . ARG D 2 47 ? 10.971 -10.694 51.935 1.00 33.14 214 ARG D CA 1
ATOM 3447 C C . ARG D 2 47 ? 11.605 -11.256 53.191 1.00 36.66 214 ARG D C 1
ATOM 3448 O O . ARG D 2 47 ? 12.730 -10.896 53.533 1.00 36.48 214 ARG D O 1
ATOM 3456 N N . ASN D 2 48 ? 10.881 -12.122 53.890 1.00 34.91 215 ASN D N 1
ATOM 3457 C CA . ASN D 2 48 ? 11.466 -12.805 55.032 1.00 38.20 215 ASN D CA 1
ATOM 3458 C C . ASN D 2 48 ? 12.464 -13.828 54.520 1.00 35.43 215 ASN D C 1
ATOM 3459 O O . ASN D 2 48 ? 12.507 -14.111 53.315 1.00 32.18 215 ASN D O 1
ATOM 3464 N N . TRP D 2 49 ? 13.269 -14.375 55.424 1.00 32.41 216 TRP D N 1
ATOM 3465 C CA . TRP D 2 49 ? 14.381 -15.226 55.035 1.00 30.14 216 TRP D CA 1
ATOM 3466 C C . TRP D 2 49 ? 13.914 -16.428 54.223 1.00 33.83 216 TRP D C 1
ATOM 3467 O O . TRP D 2 49 ? 14.482 -16.729 53.177 1.00 35.28 216 TRP D O 1
ATOM 3478 N N . ASN D 2 50 ? 12.873 -17.109 54.690 1.00 37.52 217 ASN D N 1
ATOM 3479 C CA . ASN D 2 50 ? 12.328 -18.264 53.963 1.00 38.07 217 ASN D CA 1
ATOM 3480 C C . ASN D 2 50 ? 11.832 -17.944 52.553 1.00 34.79 217 ASN D C 1
ATOM 3481 O O . ASN D 2 50 ? 11.988 -18.747 51.628 1.00 35.00 217 ASN D O 1
ATOM 3486 N N . ASP D 2 51 ? 11.200 -16.787 52.400 1.00 30.23 218 ASP D N 1
ATOM 3487 C CA . ASP D 2 51 ? 10.688 -16.376 51.105 1.00 32.15 218 ASP D CA 1
ATOM 3488 C C . ASP D 2 51 ? 11.832 -15.920 50.195 1.00 32.95 218 ASP D C 1
ATOM 3489 O O . ASP D 2 51 ? 11.754 -16.021 48.981 1.00 35.72 218 ASP D O 1
ATOM 3494 N N . ALA D 2 52 ? 12.898 -15.407 50.789 1.00 34.08 219 ALA D N 1
ATOM 3495 C CA . ALA D 2 52 ? 14.064 -15.017 50.007 1.00 27.82 219 ALA D CA 1
ATOM 3496 C C . ALA D 2 52 ? 14.683 -16.270 49.420 1.00 30.15 219 ALA D C 1
ATOM 3497 O O . ALA D 2 52 ? 15.083 -16.292 48.259 1.00 31.74 219 ALA D O 1
ATOM 3499 N N . VAL D 2 53 ? 14.759 -17.327 50.222 1.00 28.87 220 VAL D N 1
ATOM 3500 C CA . VAL D 2 53 ? 15.350 -18.574 49.754 1.00 29.75 220 VAL D CA 1
ATOM 3501 C C . VAL D 2 53 ? 14.540 -19.158 48.613 1.00 32.33 220 VAL D C 1
ATOM 3502 O O . VAL D 2 53 ? 15.092 -19.649 47.627 1.00 34.34 220 VAL D O 1
ATOM 3506 N N . THR D 2 54 ? 13.221 -19.098 48.740 1.00 33.73 221 THR D N 1
ATOM 3507 C CA . THR D 2 54 ? 12.343 -19.595 47.697 1.00 32.75 221 THR D CA 1
ATOM 3508 C C . THR D 2 54 ? 12.474 -18.751 46.430 1.00 31.11 221 THR D C 1
ATOM 3509 O O . THR D 2 54 ? 12.491 -19.278 45.320 1.00 35.56 221 THR D O 1
ATOM 3513 N N . ALA D 2 55 ? 12.579 -17.441 46.589 1.00 32.85 222 ALA D N 1
ATOM 3514 C CA . ALA D 2 55 ? 12.756 -16.581 45.425 1.00 33.12 222 ALA D CA 1
ATOM 3515 C C . ALA D 2 55 ? 14.027 -16.926 44.646 1.00 33.98 222 ALA D C 1
ATOM 3516 O O . ALA D 2 55 ? 14.014 -16.946 43.424 1.00 32.28 222 ALA D O 1
ATOM 3518 N N . CYS D 2 56 ? 15.128 -17.204 45.345 1.00 32.80 223 CYS D N 1
ATOM 3519 C CA . CYS D 2 56 ? 16.356 -17.611 44.659 1.00 30.06 223 CYS D CA 1
ATOM 3520 C C . CYS D 2 56 ? 16.208 -19.006 44.064 1.00 33.89 223 CYS D C 1
ATOM 3521 O O . CYS D 2 56 ? 16.650 -19.265 42.942 1.00 32.84 223 CYS D O 1
ATOM 3524 N N . LYS D 2 57 ? 15.570 -19.905 44.810 1.00 33.96 224 LYS D N 1
ATOM 3525 C CA . LYS D 2 57 ? 15.349 -21.262 44.326 1.00 32.92 224 LYS D CA 1
ATOM 3526 C C . LYS D 2 57 ? 14.592 -21.246 43.014 1.00 32.62 224 LYS D C 1
ATOM 3527 O O . LYS D 2 57 ? 14.884 -22.029 42.112 1.00 37.90 224 LYS D O 1
ATOM 3533 N N . GLU D 2 58 ? 13.640 -20.330 42.886 1.00 33.13 225 GLU D N 1
ATOM 3534 C CA . GLU D 2 58 ? 12.827 -20.248 41.669 1.00 37.70 225 GLU D CA 1
ATOM 3535 C C . GLU D 2 58 ? 13.597 -19.806 40.420 1.00 37.98 225 GLU D C 1
ATOM 3536 O O . GLU D 2 58 ? 13.156 -20.048 39.294 1.00 37.45 225 GLU D O 1
ATOM 3542 N N . VAL D 2 59 ? 14.753 -19.177 40.619 1.00 33.98 226 VAL D N 1
ATOM 3543 C CA . VAL D 2 59 ? 15.620 -18.796 39.511 1.00 30.48 226 VAL D CA 1
ATOM 3544 C C . VAL D 2 59 ? 16.895 -19.653 39.509 1.00 35.81 226 VAL D C 1
ATOM 3545 O O . VAL D 2 59 ? 17.959 -19.223 39.041 1.00 33.22 226 VAL D O 1
ATOM 3549 N N . LYS D 2 60 ? 16.780 -20.867 40.045 1.00 29.95 227 LYS D N 1
ATOM 3550 C CA . LYS D 2 60 ? 17.868 -21.850 40.026 1.00 30.65 227 LYS D CA 1
ATOM 3551 C C . LYS D 2 60 ? 19.134 -21.295 40.648 1.00 29.28 227 LYS D C 1
ATOM 3552 O O . LYS D 2 60 ? 20.250 -21.595 40.196 1.00 31.48 227 LYS D O 1
ATOM 3558 N N . ALA D 2 61 ? 18.955 -20.502 41.699 1.00 27.22 228 ALA D N 1
ATOM 3559 C CA . ALA D 2 61 ? 20.057 -19.828 42.370 1.00 28.27 228 ALA D CA 1
ATOM 3560 C C . ALA D 2 61 ? 19.996 -20.106 43.861 1.00 31.49 228 ALA D C 1
ATOM 3561 O O . ALA D 2 61 ? 19.024 -20.669 44.361 1.00 34.44 228 ALA D O 1
ATOM 3563 N N . GLN D 2 62 ? 21.026 -19.701 44.581 1.00 25.75 229 GLN D N 1
ATOM 3564 C CA . GLN D 2 62 ? 21.016 -19.875 46.026 1.00 30.05 229 GLN D CA 1
ATOM 3565 C C . GLN D 2 62 ? 20.947 -18.499 46.672 1.00 29.21 229 GLN D C 1
ATOM 3566 O O . GLN D 2 62 ? 21.438 -17.522 46.106 1.00 29.17 229 GLN D O 1
ATOM 3572 N N . LEU D 2 63 ? 20.336 -18.407 47.847 1.00 30.00 230 LEU D N 1
ATOM 3573 C CA . LEU D 2 63 ? 20.458 -17.201 48.646 1.00 27.19 230 LEU D CA 1
ATOM 3574 C C . LEU D 2 63 ? 21.942 -17.108 48.978 1.00 31.03 230 LEU D C 1
ATOM 3575 O O . LEU D 2 63 ? 22.538 -18.077 49.451 1.00 31.04 230 LEU D O 1
ATOM 3580 N N . VAL D 2 64 ? 22.538 -15.947 48.734 1.00 28.93 231 VAL D N 1
ATOM 3581 C CA . VAL D 2 64 ? 23.988 -15.846 48.592 1.00 28.49 231 VAL D CA 1
ATOM 3582 C C . VAL D 2 64 ? 24.835 -16.486 49.703 1.00 30.57 231 VAL D C 1
ATOM 3583 O O . VAL D 2 64 ? 24.637 -16.247 50.895 1.00 31.29 231 VAL D O 1
ATOM 3587 N N . ILE D 2 65 ? 25.778 -17.316 49.279 1.00 29.82 232 ILE D N 1
ATOM 3588 C CA . ILE D 2 65 ? 26.780 -17.885 50.165 1.00 33.41 232 ILE D CA 1
ATOM 3589 C C . ILE D 2 65 ? 28.118 -17.216 49.870 1.00 32.12 232 ILE D C 1
ATOM 3590 O O . ILE D 2 65 ? 28.615 -17.290 48.747 1.00 36.90 232 ILE D O 1
ATOM 3595 N N . ILE D 2 66 ? 28.684 -16.549 50.870 1.00 34.35 233 ILE D N 1
ATOM 3596 C CA . ILE D 2 66 ? 29.959 -15.859 50.731 1.00 34.76 233 ILE D CA 1
ATOM 3597 C C . ILE D 2 66 ? 31.117 -16.856 50.703 1.00 42.10 233 ILE D C 1
ATOM 3598 O O . ILE D 2 66 ? 31.204 -17.744 51.545 1.00 41.74 233 ILE D O 1
ATOM 3603 N N . ASN D 2 67 ? 32.002 -16.717 49.726 1.00 42.29 234 ASN D N 1
ATOM 3604 C CA . ASN D 2 67 ? 33.077 -17.682 49.559 1.00 41.15 234 ASN D CA 1
ATOM 3605 C C . ASN D 2 67 ? 34.451 -17.042 49.521 1.00 42.16 234 ASN D C 1
ATOM 3606 O O . ASN D 2 67 ? 35.463 -17.738 49.437 1.00 44.17 234 ASN D O 1
ATOM 3611 N N . SER D 2 68 ? 34.485 -15.716 49.573 1.00 36.87 235 SER D N 1
ATOM 3612 C CA . SER D 2 68 ? 35.745 -14.995 49.519 1.00 40.15 235 SER D CA 1
ATOM 3613 C C . SER D 2 68 ? 35.563 -13.565 49.978 1.00 38.89 235 SER D C 1
ATOM 3614 O O . SER D 2 68 ? 34.453 -13.039 50.012 1.00 35.60 235 SER D O 1
ATOM 3617 N N . ASP D 2 69 ? 36.673 -12.940 50.334 1.00 38.68 236 ASP D N 1
ATOM 3618 C CA . ASP D 2 69 ? 36.657 -11.594 50.865 1.00 37.02 236 ASP D CA 1
ATOM 3619 C C . ASP D 2 69 ? 36.316 -10.561 49.783 1.00 36.44 236 ASP D C 1
ATOM 3620 O O . ASP D 2 69 ? 35.674 -9.547 50.060 1.00 32.95 236 ASP D O 1
ATOM 3625 N N . GLU D 2 70 ? 36.764 -10.807 48.555 1.00 35.97 237 GLU D N 1
ATOM 3626 C CA . GLU D 2 70 ? 36.443 -9.919 47.442 1.00 37.30 237 GLU D CA 1
ATOM 3627 C C . GLU D 2 70 ? 34.933 -9.882 47.250 1.00 32.75 237 GLU D C 1
ATOM 3628 O O . GLU D 2 70 ? 34.337 -8.825 47.060 1.00 32.30 237 GLU D O 1
ATOM 3634 N N . GLU D 2 71 ? 34.326 -11.059 47.282 1.00 30.47 238 GLU D N 1
ATOM 3635 C CA . GLU D 2 71 ? 32.887 -11.185 47.143 1.00 30.41 238 GLU D CA 1
ATOM 3636 C C . GLU D 2 71 ? 32.152 -10.461 48.265 1.00 31.86 238 GLU D C 1
ATOM 3637 O O . GLU D 2 71 ? 31.220 -9.674 48.024 1.00 32.06 238 GLU D O 1
ATOM 3643 N N . GLN D 2 72 ? 32.574 -10.725 49.494 1.00 31.77 239 GLN D N 1
ATOM 3644 C CA . GLN D 2 72 ? 31.975 -10.088 50.650 1.00 30.29 239 GLN D CA 1
ATOM 3645 C C . GLN D 2 72 ? 32.061 -8.568 50.540 1.00 30.67 239 GLN D C 1
ATOM 3646 O O . GLN D 2 72 ? 31.129 -7.861 50.907 1.00 30.10 239 GLN D O 1
ATOM 3652 N N . THR D 2 73 ? 33.173 -8.058 50.020 1.00 31.11 240 THR D N 1
ATOM 3653 C CA . THR D 2 73 ? 33.349 -6.617 49.907 1.00 27.92 240 THR D CA 1
ATOM 3654 C C . THR D 2 73 ? 32.379 -6.014 48.896 1.00 31.43 240 THR D C 1
ATOM 3655 O O . THR D 2 73 ? 31.749 -4.982 49.158 1.00 34.00 240 THR D O 1
ATOM 3659 N N . PHE D 2 74 ? 32.254 -6.635 47.730 1.00 26.40 241 PHE D N 1
ATOM 3660 C CA . PHE D 2 74 ? 31.327 -6.097 46.731 1.00 30.67 241 PHE D CA 1
ATOM 3661 C C . PHE D 2 74 ? 29.875 -6.151 47.231 1.00 30.69 241 PHE D C 1
ATOM 3662 O O . PHE D 2 74 ? 29.114 -5.185 47.085 1.00 32.02 241 PHE D O 1
ATOM 3670 N N . LEU D 2 75 ? 29.493 -7.279 47.823 1.00 30.76 242 LEU D N 1
ATOM 3671 C CA . LEU D 2 75 ? 28.115 -7.454 48.274 1.00 31.20 242 LEU D CA 1
ATOM 3672 C C . LEU D 2 75 ? 27.776 -6.476 49.396 1.00 33.63 242 LEU D C 1
ATOM 3673 O O . LEU D 2 75 ? 26.647 -5.971 49.473 1.00 34.16 242 LEU D O 1
ATOM 3678 N N . GLN D 2 76 ? 28.770 -6.185 50.234 1.00 32.53 243 GLN D N 1
ATOM 3679 C CA . GLN D 2 76 ? 28.611 -5.257 51.351 1.00 32.45 243 GLN D CA 1
ATOM 3680 C C . GLN D 2 76 ? 28.355 -3.839 50.878 1.00 34.68 243 GLN D C 1
ATOM 3681 O O . GLN D 2 76 ? 27.484 -3.162 51.405 1.00 37.55 243 GLN D O 1
ATOM 3687 N N . GLN D 2 77 ? 29.100 -3.382 49.875 1.00 35.73 244 GLN D N 1
ATOM 3688 C CA . GLN D 2 77 ? 28.933 -2.005 49.409 1.00 34.79 244 GLN D CA 1
ATOM 3689 C C . GLN D 2 77 ? 27.594 -1.792 48.706 1.00 32.48 244 GLN D C 1
ATOM 3690 O O . GLN D 2 77 ? 27.006 -0.711 48.790 1.00 31.33 244 GLN D O 1
ATOM 3696 N N . THR D 2 78 ? 27.104 -2.800 47.996 1.00 30.14 245 THR D N 1
ATOM 3697 C CA . THR D 2 78 ? 25.776 -2.649 47.415 1.00 31.63 245 THR D CA 1
ATOM 3698 C C . THR D 2 78 ? 24.713 -2.687 48.495 1.00 30.73 245 THR D C 1
ATOM 3699 O O . THR D 2 78 ? 23.797 -1.871 48.498 1.00 34.93 245 THR D O 1
ATOM 3703 N N . SER D 2 79 ? 24.822 -3.657 49.398 1.00 30.46 246 SER D N 1
ATOM 3704 C CA . SER D 2 79 ? 23.843 -3.805 50.466 1.00 32.22 246 SER D CA 1
ATOM 3705 C C . SER D 2 79 ? 23.772 -2.561 51.321 1.00 35.35 246 SER D C 1
ATOM 3706 O O . SER D 2 79 ? 22.690 -2.121 51.706 1.00 36.39 246 SER D O 1
ATOM 3709 N N . LYS D 2 80 ? 24.928 -1.987 51.623 1.00 33.95 247 LYS D N 1
ATOM 3710 C CA . LYS D 2 80 ? 24.945 -0.783 52.428 1.00 31.62 247 LYS D CA 1
ATOM 3711 C C . LYS D 2 80 ? 24.064 0.286 51.812 1.00 34.90 247 LYS D C 1
ATOM 3712 O O . LYS D 2 80 ? 23.290 0.928 52.517 1.00 36.01 247 LYS D O 1
ATOM 3718 N N . ALA D 2 81 ? 24.168 0.465 50.494 1.00 33.25 248 ALA D N 1
ATOM 3719 C CA . ALA D 2 81 ? 23.433 1.525 49.804 1.00 33.35 248 ALA D CA 1
ATOM 3720 C C . ALA D 2 81 ? 21.926 1.281 49.732 1.00 32.64 248 ALA D C 1
ATOM 3721 O O . ALA D 2 81 ? 21.149 2.221 49.566 1.00 39.87 248 ALA D O 1
ATOM 3723 N N . LYS D 2 82 ? 21.512 0.024 49.859 1.00 36.63 249 LYS D N 1
ATOM 3724 C CA . LYS D 2 82 ? 20.087 -0.323 49.828 1.00 36.58 249 LYS D CA 1
ATOM 3725 C C . LYS D 2 82 ? 19.491 -0.399 51.222 1.00 37.73 249 LYS D C 1
ATOM 3726 O O . LYS D 2 82 ? 18.471 0.226 51.512 1.00 44.05 249 LYS D O 1
ATOM 3732 N N . GLY D 2 83 ? 20.116 -1.194 52.079 1.00 35.62 250 GLY D N 1
ATOM 3733 C CA . GLY D 2 83 ? 19.591 -1.438 53.405 1.00 36.87 250 GLY D CA 1
ATOM 3734 C C . GLY D 2 83 ? 19.861 -2.876 53.783 1.00 40.29 250 GLY D C 1
ATOM 3735 O O . GLY D 2 83 ? 20.420 -3.627 52.986 1.00 38.97 250 GLY D O 1
ATOM 3736 N N . PRO D 2 84 ? 19.474 -3.268 55.003 1.00 39.15 251 PRO D N 1
ATOM 3737 C CA . PRO D 2 84 ? 19.712 -4.628 55.492 1.00 37.15 251 PRO D CA 1
ATOM 3738 C C . PRO D 2 84 ? 19.281 -5.686 54.484 1.00 38.07 251 PRO D C 1
ATOM 3739 O O . PRO D 2 84 ? 18.166 -5.629 53.953 1.00 35.23 251 PRO D O 1
ATOM 3743 N N . THR D 2 85 ? 20.157 -6.662 54.253 1.00 33.81 252 THR D N 1
ATOM 3744 C CA . THR D 2 85 ? 19.951 -7.629 53.192 1.00 31.53 252 THR D CA 1
ATOM 3745 C C . THR D 2 85 ? 20.265 -9.024 53.694 1.00 31.13 252 THR D C 1
ATOM 3746 O O . THR D 2 85 ? 21.250 -9.216 54.392 1.00 31.46 252 THR D O 1
ATOM 3750 N N . TRP D 2 86 ? 19.430 -9.996 53.336 1.00 30.50 253 TRP D N 1
ATOM 3751 C CA . TRP D 2 86 ? 19.631 -11.387 53.743 1.00 30.69 253 TRP D CA 1
ATOM 3752 C C . TRP D 2 86 ? 20.771 -12.057 52.993 1.00 33.12 253 TRP D C 1
ATOM 3753 O O . TRP D 2 86 ? 20.992 -11.780 51.811 1.00 30.51 253 TRP D O 1
ATOM 3764 N N . MET D 2 87 ? 21.477 -12.958 53.674 1.00 27.80 254 MET D N 1
ATOM 3765 C CA . MET D 2 87 ? 22.382 -13.885 53.004 1.00 27.57 254 MET D CA 1
ATOM 3766 C C . MET D 2 87 ? 21.968 -15.305 53.367 1.00 28.17 254 MET D C 1
ATOM 3767 O O . MET D 2 87 ? 21.196 -15.498 54.294 1.00 33.50 254 MET D O 1
ATOM 3772 N N . GLY D 2 88 ? 22.464 -16.298 52.638 1.00 28.28 255 GLY D N 1
ATOM 3773 C CA . GLY D 2 88 ? 22.012 -17.667 52.829 1.00 28.79 255 GLY D CA 1
ATOM 3774 C C . GLY D 2 88 ? 22.643 -18.359 54.023 1.00 35.83 255 GLY D C 1
ATOM 3775 O O . GLY D 2 88 ? 23.094 -19.499 53.920 1.00 37.82 255 GLY D O 1
ATOM 3776 N N . LEU D 2 89 ? 22.660 -17.682 55.165 1.00 34.24 256 LEU D N 1
ATOM 3777 C CA . LEU D 2 89 ? 23.280 -18.238 56.368 1.00 35.37 256 LEU D CA 1
ATOM 3778 C C . LEU D 2 89 ? 22.285 -18.249 57.531 1.00 39.07 256 LEU D C 1
ATOM 3779 O O . LEU D 2 89 ? 21.638 -17.233 57.803 1.00 35.58 256 LEU D O 1
ATOM 3784 N N . SER D 2 90 ? 22.160 -19.398 58.203 1.00 41.94 257 SER D N 1
ATOM 3785 C CA . SER D 2 90 ? 21.314 -19.512 59.397 1.00 43.97 257 SER D CA 1
ATOM 3786 C C . SER D 2 90 ? 21.747 -20.651 60.315 1.00 45.67 257 SER D C 1
ATOM 3787 O O . SER D 2 90 ? 22.499 -21.534 59.909 1.00 44.63 257 SER D O 1
ATOM 3790 N N . ASP D 2 91 ? 21.227 -20.645 61.542 1.00 46.70 258 ASP D N 1
ATOM 3791 C CA . ASP D 2 91 ? 21.444 -21.751 62.478 1.00 50.48 258 ASP D CA 1
ATOM 3792 C C . ASP D 2 91 ? 20.130 -22.442 62.855 1.00 54.36 258 ASP D C 1
ATOM 3793 O O . ASP D 2 91 ? 20.033 -23.096 63.896 1.00 54.06 258 ASP D O 1
ATOM 3798 N N . LEU D 2 92 ? 19.120 -22.289 62.010 1.00 49.39 259 LEU D N 1
ATOM 3799 C CA . LEU D 2 92 ? 17.820 -22.892 62.266 1.00 50.38 259 LEU D CA 1
ATOM 3800 C C . LEU D 2 92 ? 17.933 -24.384 62.569 1.00 54.30 259 LEU D C 1
ATOM 3801 O O . LEU D 2 92 ? 17.153 -24.916 63.357 1.00 55.25 259 LEU D O 1
ATOM 3806 N N . LYS D 2 93 ? 18.899 -25.055 61.940 1.00 56.42 260 LYS D N 1
ATOM 3807 C CA . LYS D 2 93 ? 19.041 -26.510 62.057 1.00 54.09 260 LYS D CA 1
ATOM 3808 C C . LYS D 2 93 ? 19.539 -26.937 63.433 1.00 57.10 260 LYS D C 1
ATOM 3809 O O . LYS D 2 93 ? 19.333 -28.077 63.849 1.00 59.53 260 LYS D O 1
ATOM 3815 N N . LYS D 2 94 ? 20.186 -26.011 64.133 1.00 57.05 261 LYS D N 1
ATOM 3816 C CA . LYS D 2 94 ? 20.797 -26.287 65.425 1.00 55.36 261 LYS D CA 1
ATOM 3817 C C . LYS D 2 94 ? 21.463 -25.012 65.914 1.00 54.22 261 LYS D C 1
ATOM 3818 O O . LYS D 2 94 ? 22.489 -24.610 65.372 1.00 61.55 261 LYS D O 1
ATOM 3824 N N . GLU D 2 95 ? 20.875 -24.374 66.925 1.00 51.01 262 GLU D N 1
ATOM 3825 C CA . GLU D 2 95 ? 21.367 -23.090 67.423 1.00 54.31 262 GLU D CA 1
ATOM 3826 C C . GLU D 2 95 ? 22.885 -23.043 67.484 1.00 60.63 262 GLU D C 1
ATOM 3827 O O . GLU D 2 95 ? 23.529 -24.058 67.768 1.00 62.21 262 GLU D O 1
ATOM 3833 N N . ALA D 2 96 ? 23.446 -21.859 67.233 1.00 59.06 263 ALA D N 1
ATOM 3834 C CA . ALA D 2 96 ? 24.881 -21.613 67.397 1.00 52.49 263 ALA D CA 1
ATOM 3835 C C . ALA D 2 96 ? 25.748 -22.233 66.301 1.00 49.18 263 ALA D C 1
ATOM 3836 O O . ALA D 2 96 ? 26.866 -21.788 66.065 1.00 56.43 263 ALA D O 1
ATOM 3838 N N . THR D 2 97 ? 25.243 -23.270 65.650 1.00 48.31 264 THR D N 1
ATOM 3839 C CA . THR D 2 97 ? 25.915 -23.836 64.492 1.00 47.04 264 THR D CA 1
ATOM 3840 C C . THR D 2 97 ? 25.358 -23.196 63.225 1.00 53.42 264 THR D C 1
ATOM 3841 O O . THR D 2 97 ? 24.216 -23.470 62.828 1.00 46.80 264 THR D O 1
ATOM 3845 N N . TRP D 2 98 ? 26.172 -22.341 62.603 1.00 51.44 265 TRP D N 1
ATOM 3846 C CA . TRP D 2 98 ? 25.772 -21.593 61.413 1.00 45.49 265 TRP D CA 1
ATOM 3847 C C . TRP D 2 98 ? 26.125 -22.321 60.127 1.00 51.08 265 TRP D C 1
ATOM 3848 O O . TRP D 2 98 ? 27.294 -22.625 59.869 1.00 52.93 265 TRP D O 1
ATOM 3859 N N . LEU D 2 99 ? 25.097 -22.588 59.324 1.00 43.34 266 LEU D N 1
ATOM 3860 C CA . LEU D 2 99 ? 25.241 -23.342 58.092 1.00 44.57 266 LEU D CA 1
ATOM 3861 C C . LEU D 2 99 ? 24.707 -22.549 56.911 1.00 46.78 266 LEU D C 1
ATOM 3862 O O . LEU D 2 99 ? 23.703 -21.851 57.022 1.00 45.44 266 LEU D O 1
ATOM 3867 N N . TRP D 2 100 ? 25.380 -22.676 55.776 1.00 48.53 267 TRP D N 1
ATOM 3868 C CA . TRP D 2 100 ? 24.923 -22.056 54.550 1.00 42.32 267 TRP D CA 1
ATOM 3869 C C . TRP D 2 100 ? 23.846 -22.935 53.945 1.00 43.22 267 TRP D C 1
ATOM 3870 O O . TRP D 2 100 ? 23.750 -24.126 54.255 1.00 43.19 267 TRP D O 1
ATOM 3881 N N . VAL D 2 101 ? 23.040 -22.351 53.069 1.00 40.42 268 VAL D N 1
ATOM 3882 C CA . VAL D 2 101 ? 21.881 -23.039 52.543 1.00 38.74 268 VAL D CA 1
ATOM 3883 C C . VAL D 2 101 ? 22.277 -24.281 51.762 1.00 40.86 268 VAL D C 1
ATOM 3884 O O . VAL D 2 101 ? 21.440 -25.143 51.501 1.00 48.46 268 VAL D O 1
ATOM 3888 N N . ASP D 2 102 ? 23.551 -24.381 51.398 1.00 46.03 269 ASP D N 1
ATOM 3889 C CA . ASP D 2 102 ? 24.035 -25.569 50.701 1.00 48.23 269 ASP D CA 1
ATOM 3890 C C . ASP D 2 102 ? 24.371 -26.692 51.683 1.00 49.99 269 ASP D C 1
ATOM 3891 O O . ASP D 2 102 ? 24.453 -27.854 51.290 1.00 51.89 269 ASP D O 1
ATOM 3896 N N . GLY D 2 103 ? 24.558 -26.349 52.954 1.00 46.63 270 GLY D N 1
ATOM 3897 C CA . GLY D 2 103 ? 24.848 -27.346 53.968 1.00 49.93 270 GLY D CA 1
ATOM 3898 C C . GLY D 2 103 ? 26.217 -27.218 54.621 1.00 56.18 270 GLY D C 1
ATOM 3899 O O . GLY D 2 103 ? 26.492 -27.862 55.635 1.00 60.32 270 GLY D O 1
ATOM 3900 N N . SER D 2 104 ? 27.084 -26.389 54.048 1.00 52.13 271 SER D N 1
ATOM 3901 C CA . SER D 2 104 ? 28.410 -26.173 54.622 1.00 55.10 271 SER D CA 1
ATOM 3902 C C . SER D 2 104 ? 28.337 -25.406 55.938 1.00 52.61 271 SER D C 1
ATOM 3903 O O . SER D 2 104 ? 27.350 -24.740 56.222 1.00 54.35 271 SER D O 1
ATOM 3906 N N . THR D 2 105 ? 29.397 -25.513 56.733 1.00 54.78 272 THR D N 1
ATOM 3907 C CA . THR D 2 105 ? 29.512 -24.833 58.019 1.00 51.80 272 THR D CA 1
ATOM 3908 C C . THR D 2 105 ? 30.236 -23.510 57.842 1.00 49.34 272 THR D C 1
ATOM 3909 O O . THR D 2 105 ? 31.197 -23.427 57.079 1.00 53.34 272 THR D O 1
ATOM 3913 N N . LEU D 2 106 ? 29.792 -22.474 58.544 1.00 48.42 273 LEU D N 1
ATOM 3914 C CA . LEU D 2 106 ? 30.456 -21.185 58.426 1.00 45.41 273 LEU D CA 1
ATOM 3915 C C . LEU D 2 106 ? 31.948 -21.417 58.576 1.00 54.73 273 LEU D C 1
ATOM 3916 O O . LEU D 2 106 ? 32.383 -22.076 59.520 1.00 59.05 273 LEU D O 1
ATOM 3921 N N . SER D 2 107 ? 32.733 -20.897 57.640 1.00 56.68 274 SER D N 1
ATOM 3922 C CA . SER D 2 107 ? 34.175 -21.092 57.692 1.00 56.19 274 SER D CA 1
ATOM 3923 C C . SER D 2 107 ? 34.785 -20.416 58.907 1.00 54.88 274 SER D C 1
ATOM 3924 O O . SER D 2 107 ? 34.177 -19.544 59.528 1.00 54.21 274 SER D O 1
ATOM 3927 N N . SER D 2 108 ? 35.997 -20.835 59.238 1.00 58.39 275 SER D N 1
ATOM 3928 C CA . SER D 2 108 ? 36.702 -20.316 60.396 1.00 59.64 275 SER D CA 1
ATOM 3929 C C . SER D 2 108 ? 37.033 -18.836 60.237 1.00 58.36 275 SER D C 1
ATOM 3930 O O . SER D 2 108 ? 36.873 -18.046 61.170 1.00 58.62 275 SER D O 1
ATOM 3933 N N . ARG D 2 109 ? 37.493 -18.469 59.046 1.00 57.14 276 ARG D N 1
ATOM 3934 C CA . ARG D 2 109 ? 38.045 -17.140 58.817 1.00 55.25 276 ARG D CA 1
ATOM 3935 C C . ARG D 2 109 ? 37.011 -16.117 58.356 1.00 58.38 276 ARG D C 1
ATOM 3936 O O . ARG D 2 109 ? 37.354 -14.959 58.109 1.00 56.19 276 ARG D O 1
ATOM 3944 N N . PHE D 2 110 ? 35.755 -16.534 58.225 1.00 56.51 277 PHE D N 1
ATOM 3945 C CA . PHE D 2 110 ? 34.697 -15.583 57.892 1.00 52.28 277 PHE D CA 1
ATOM 3946 C C . PHE D 2 110 ? 34.100 -15.003 59.162 1.00 51.46 277 PHE D C 1
ATOM 3947 O O . PHE D 2 110 ? 33.378 -14.004 59.130 1.00 46.63 277 PHE D O 1
ATOM 3955 N N . GLN D 2 111 ? 34.433 -15.628 60.285 1.00 49.50 278 GLN D N 1
ATOM 3956 C CA . GLN D 2 111 ? 33.894 -15.240 61.580 1.00 46.93 278 GLN D CA 1
ATOM 3957 C C . GLN D 2 111 ? 34.203 -13.793 61.905 1.00 47.64 278 GLN D C 1
ATOM 3958 O O . GLN D 2 111 ? 33.598 -13.205 62.803 1.00 47.20 278 GLN D O 1
ATOM 3964 N N . LYS D 2 112 ? 35.144 -13.222 61.161 1.00 49.40 279 LYS D N 1
ATOM 3965 C CA . LYS D 2 112 ? 35.557 -11.839 61.361 1.00 43.44 279 LYS D CA 1
ATOM 3966 C C . LYS D 2 112 ? 34.587 -10.855 60.725 1.00 45.84 279 LYS D C 1
ATOM 3967 O O . LYS D 2 112 ? 34.722 -9.638 60.898 1.00 46.21 279 LYS D O 1
ATOM 3973 N N . TYR D 2 113 ? 33.616 -11.371 59.973 1.00 43.05 280 TYR D N 1
ATOM 3974 C CA . TYR D 2 113 ? 32.638 -10.491 59.350 1.00 40.55 280 TYR D CA 1
ATOM 3975 C C . TYR D 2 113 ? 31.509 -10.146 60.314 1.00 44.50 280 TYR D C 1
ATOM 3976 O O . TYR D 2 113 ? 30.913 -9.064 60.217 1.00 44.17 280 TYR D O 1
ATOM 3985 N N . TRP D 2 114 ? 31.219 -11.053 61.247 1.00 39.13 281 TRP D N 1
ATOM 3986 C CA . TRP D 2 114 ? 30.325 -10.721 62.348 1.00 41.34 281 TRP D CA 1
ATOM 3987 C C . TRP D 2 114 ? 30.677 -9.349 62.867 1.00 44.49 281 TRP D C 1
ATOM 3988 O O . TRP D 2 114 ? 31.843 -9.058 63.113 1.00 49.01 281 TRP D O 1
ATOM 3999 N N . ASN D 2 115 ? 29.680 -8.497 63.035 1.00 45.32 282 ASN D N 1
ATOM 4000 C CA . ASN D 2 115 ? 29.920 -7.235 63.709 1.00 49.48 282 ASN D CA 1
ATOM 4001 C C . ASN D 2 115 ? 30.334 -7.526 65.137 1.00 52.81 282 ASN D C 1
ATOM 4002 O O . ASN D 2 115 ? 30.274 -8.672 65.589 1.00 52.56 282 ASN D O 1
ATOM 4007 N N . ARG D 2 116 ? 30.758 -6.494 65.853 1.00 58.73 283 ARG D N 1
ATOM 4008 C CA . ARG D 2 116 ? 30.978 -6.651 67.280 1.00 58.59 283 ARG D CA 1
ATOM 4009 C C . ARG D 2 116 ? 29.614 -6.613 67.962 1.00 54.59 283 ARG D C 1
ATOM 4010 O O . ARG D 2 116 ? 28.832 -5.682 67.761 1.00 50.38 283 ARG D O 1
ATOM 4018 N N . GLY D 2 117 ? 29.333 -7.637 68.758 1.00 53.98 284 GLY D N 1
ATOM 4019 C CA . GLY D 2 117 ? 28.049 -7.749 69.417 1.00 51.87 284 GLY D CA 1
ATOM 4020 C C . GLY D 2 117 ? 27.228 -8.804 68.715 1.00 51.89 284 GLY D C 1
ATOM 4021 O O . GLY D 2 117 ? 26.141 -9.172 69.162 1.00 52.85 284 GLY D O 1
ATOM 4022 N N . GLU D 2 118 ? 27.763 -9.303 67.607 1.00 48.50 285 GLU D N 1
ATOM 4023 C CA . GLU D 2 118 ? 27.085 -10.334 66.851 1.00 43.64 285 GLU D CA 1
ATOM 4024 C C . GLU D 2 118 ? 27.972 -11.559 66.722 1.00 43.16 285 GLU D C 1
ATOM 4025 O O . GLU D 2 118 ? 29.196 -11.444 66.670 1.00 44.81 285 GLU D O 1
ATOM 4031 N N . PRO D 2 119 ? 27.355 -12.745 66.691 1.00 42.00 286 PRO D N 1
ATOM 4032 C CA . PRO D 2 119 ? 25.903 -12.893 66.826 1.00 43.05 286 PRO D CA 1
ATOM 4033 C C . PRO D 2 119 ? 25.441 -12.895 68.280 1.00 50.91 286 PRO D C 1
ATOM 4034 O O . PRO D 2 119 ? 26.078 -13.542 69.113 1.00 51.51 286 PRO D O 1
ATOM 4038 N N . ASN D 2 120 ? 24.346 -12.192 68.571 1.00 54.21 287 ASN D N 1
ATOM 4039 C CA . ASN D 2 120 ? 23.711 -12.237 69.893 1.00 50.11 287 ASN D CA 1
ATOM 4040 C C . ASN D 2 120 ? 22.311 -12.846 69.806 1.00 52.23 287 ASN D C 1
ATOM 4041 O O . ASN D 2 120 ? 21.981 -13.490 68.812 1.00 53.40 287 ASN D O 1
ATOM 4046 N N . ASN D 2 121 ? 21.493 -12.643 70.838 1.00 53.85 288 ASN D N 1
ATOM 4047 C CA . ASN D 2 121 ? 20.129 -13.182 70.868 1.00 48.44 288 ASN D CA 1
ATOM 4048 C C . ASN D 2 121 ? 20.012 -14.589 70.278 1.00 50.96 288 ASN D C 1
ATOM 4049 O O . ASN D 2 121 ? 19.104 -14.876 69.493 1.00 52.96 288 ASN D O 1
ATOM 4054 N N . ILE D 2 122 ? 20.934 -15.461 70.663 1.00 47.72 289 ILE D N 1
ATOM 4055 C CA . ILE D 2 122 ? 21.018 -16.797 70.087 1.00 50.43 289 ILE D CA 1
ATOM 4056 C C . ILE D 2 122 ? 19.736 -17.579 70.313 1.00 55.73 289 ILE D C 1
ATOM 4057 O O . ILE D 2 122 ? 19.142 -17.521 71.386 1.00 61.12 289 ILE D O 1
ATOM 4062 N N . GLY D 2 123 ? 19.307 -18.309 69.291 1.00 56.84 290 GLY D N 1
ATOM 4063 C CA . GLY D 2 123 ? 18.079 -19.072 69.372 1.00 56.47 290 GLY D CA 1
ATOM 4064 C C . GLY D 2 123 ? 16.862 -18.224 69.056 1.00 57.63 290 GLY D C 1
ATOM 4065 O O . GLY D 2 123 ? 15.811 -18.751 68.683 1.00 64.24 290 GLY D O 1
ATOM 4066 N N . GLU D 2 124 ? 16.996 -16.910 69.203 1.00 50.84 291 GLU D N 1
ATOM 4067 C CA . GLU D 2 124 ? 15.905 -16.001 68.864 1.00 54.82 291 GLU D CA 1
ATOM 4068 C C . GLU D 2 124 ? 16.076 -15.410 67.454 1.00 59.06 291 GLU D C 1
ATOM 4069 O O . GLU D 2 124 ? 15.131 -15.382 66.654 1.00 53.05 291 GLU D O 1
ATOM 4075 N N . GLU D 2 125 ? 17.282 -14.925 67.162 1.00 54.32 292 GLU D N 1
ATOM 4076 C CA . GLU D 2 125 ? 17.590 -14.356 65.851 1.00 49.25 292 GLU D CA 1
ATOM 4077 C C . GLU D 2 125 ? 18.466 -15.319 65.072 1.00 46.90 292 GLU D C 1
ATOM 4078 O O . GLU D 2 125 ? 19.679 -15.367 65.277 1.00 49.74 292 GLU D O 1
ATOM 4084 N N . ASP D 2 126 ? 17.846 -16.079 64.176 1.00 42.36 293 ASP D N 1
ATOM 4085 C CA . ASP D 2 126 ? 18.496 -17.234 63.571 1.00 44.17 293 ASP D CA 1
ATOM 4086 C C . ASP D 2 126 ? 18.980 -17.029 62.139 1.00 42.34 293 ASP D C 1
ATOM 4087 O O . ASP D 2 126 ? 19.577 -17.929 61.549 1.00 43.01 293 ASP D O 1
ATOM 4092 N N . CYS D 2 127 ? 18.725 -15.853 61.579 1.00 41.56 294 CYS D N 1
ATOM 4093 C CA . CYS D 2 127 ? 19.067 -15.604 60.182 1.00 39.90 294 CYS D CA 1
ATOM 4094 C C . CYS D 2 127 ? 20.071 -14.468 60.054 1.00 34.49 294 CYS D C 1
ATOM 4095 O O . CYS D 2 127 ? 20.048 -13.525 60.839 1.00 39.91 294 CYS D O 1
ATOM 4098 N N . VAL D 2 128 ? 20.942 -14.551 59.056 1.00 35.12 295 VAL D N 1
ATOM 4099 C CA . VAL D 2 128 ? 22.040 -13.591 58.947 1.00 36.17 295 VAL D CA 1
ATOM 4100 C C . VAL D 2 128 ? 21.836 -12.563 57.845 1.00 31.35 295 VAL D C 1
ATOM 4101 O O . VAL D 2 128 ? 21.396 -12.895 56.740 1.00 33.11 295 VAL D O 1
ATOM 4105 N N . GLU D 2 129 ? 22.155 -11.313 58.162 1.00 32.35 296 GLU D N 1
ATOM 4106 C CA . GLU D 2 129 ? 21.978 -10.212 57.234 1.00 36.06 296 GLU D CA 1
ATOM 4107 C C . GLU D 2 129 ? 23.263 -9.420 57.081 1.00 38.35 296 GLU D C 1
ATOM 4108 O O . GLU D 2 129 ? 24.089 -9.397 57.990 1.00 36.47 296 GLU D O 1
ATOM 4114 N N . PHE D 2 130 ? 23.428 -8.779 55.925 1.00 33.65 297 PHE D N 1
ATOM 4115 C CA . PHE D 2 130 ? 24.376 -7.686 55.783 1.00 37.79 297 PHE D CA 1
ATOM 4116 C C . PHE D 2 130 ? 23.741 -6.483 56.450 1.00 39.32 297 PHE D C 1
ATOM 4117 O O . PHE D 2 130 ? 22.654 -6.070 56.068 1.00 38.33 297 PHE D O 1
ATOM 4125 N N . ALA D 2 131 ? 24.402 -5.902 57.439 1.00 42.65 298 ALA D N 1
ATOM 4126 C CA . ALA D 2 131 ? 23.908 -4.648 57.989 1.00 39.22 298 ALA D CA 1
ATOM 4127 C C . ALA D 2 131 ? 25.067 -3.695 58.154 1.00 45.22 298 ALA D C 1
ATOM 4128 O O . ALA D 2 131 ? 26.038 -4.013 58.836 1.00 49.50 298 ALA D O 1
ATOM 4130 N N . GLY D 2 132 ? 24.974 -2.533 57.516 1.00 50.19 299 GLY D N 1
ATOM 4131 C CA . GLY D 2 132 ? 26.050 -1.561 57.571 1.00 51.81 299 GLY D CA 1
ATOM 4132 C C . GLY D 2 132 ? 27.345 -2.098 56.982 1.00 48.52 299 GLY D C 1
ATOM 4133 O O . GLY D 2 132 ? 27.467 -2.265 55.764 1.00 40.35 299 GLY D O 1
ATOM 4134 N N . ASP D 2 133 ? 28.309 -2.387 57.848 1.00 42.70 300 ASP D N 1
ATOM 4135 C CA . ASP D 2 133 ? 29.619 -2.805 57.388 1.00 46.18 300 ASP D CA 1
ATOM 4136 C C . ASP D 2 133 ? 29.977 -4.221 57.822 1.00 48.33 300 ASP D C 1
ATOM 4137 O O . ASP D 2 133 ? 31.110 -4.658 57.628 1.00 55.74 300 ASP D O 1
ATOM 4142 N N . GLY D 2 134 ? 29.018 -4.941 58.398 1.00 43.11 301 GLY D N 1
ATOM 4143 C CA . GLY D 2 134 ? 29.269 -6.294 58.875 1.00 42.52 301 GLY D CA 1
ATOM 4144 C C . GLY D 2 134 ? 28.015 -7.142 58.982 1.00 39.49 301 GLY D C 1
ATOM 4145 O O . GLY D 2 134 ? 26.954 -6.708 58.574 1.00 43.35 301 GLY D O 1
ATOM 4146 N N . TRP D 2 135 ? 28.138 -8.348 59.535 1.00 39.00 302 TRP D N 1
ATOM 4147 C CA . TRP D 2 135 ? 27.012 -9.282 59.641 1.00 38.17 302 TRP D CA 1
ATOM 4148 C C . TRP D 2 135 ? 26.300 -9.246 60.995 1.00 44.15 302 TRP D C 1
ATOM 4149 O O . TRP D 2 135 ? 26.947 -9.311 62.045 1.00 43.98 302 TRP D O 1
ATOM 4160 N N . ASN D 2 136 ? 24.970 -9.179 60.963 1.00 37.22 303 ASN D N 1
ATOM 4161 C CA . ASN D 2 136 ? 24.145 -9.402 62.149 1.00 41.75 303 ASN D CA 1
ATOM 4162 C C . ASN D 2 136 ? 23.404 -10.716 62.015 1.00 42.81 303 ASN D C 1
ATOM 4163 O O . ASN D 2 136 ? 23.167 -11.183 60.903 1.00 40.93 303 ASN D O 1
ATOM 4168 N N . ASP D 2 137 ? 23.029 -11.320 63.138 1.00 40.10 304 ASP D N 1
ATOM 4169 C CA . ASP D 2 137 ? 21.948 -12.291 63.088 1.00 38.49 304 ASP D CA 1
ATOM 4170 C C . ASP D 2 137 ? 20.670 -11.520 63.387 1.00 40.76 304 ASP D C 1
ATOM 4171 O O . ASP D 2 137 ? 20.698 -10.516 64.103 1.00 43.17 304 ASP D O 1
ATOM 4176 N N . SER D 2 138 ? 19.563 -11.955 62.800 1.00 42.76 305 SER D N 1
ATOM 4177 C CA . SER D 2 138 ? 18.324 -11.199 62.903 1.00 40.55 305 SER D CA 1
ATOM 4178 C C . SER D 2 138 ? 17.118 -12.128 62.873 1.00 38.47 305 SER D C 1
ATOM 4179 O O . SER D 2 138 ? 17.235 -13.285 62.467 1.00 39.02 305 SER D O 1
ATOM 4182 N N . LYS D 2 139 ? 15.964 -11.628 63.319 1.00 44.47 306 LYS D N 1
ATOM 4183 C CA . LYS D 2 139 ? 14.711 -12.394 63.275 1.00 43.75 306 LYS D CA 1
ATOM 4184 C C . LYS D 2 139 ? 14.306 -12.754 61.846 1.00 38.98 306 LYS D C 1
ATOM 4185 O O . LYS D 2 139 ? 14.011 -11.884 61.042 1.00 39.36 306 LYS D O 1
ATOM 4191 N N . CYS D 2 140 ? 14.270 -14.047 61.555 1.00 36.47 307 CYS D N 1
ATOM 4192 C CA . CYS D 2 140 ? 14.014 -14.541 60.215 1.00 38.63 307 CYS D CA 1
ATOM 4193 C C . CYS D 2 140 ? 12.721 -14.050 59.583 1.00 42.66 307 CYS D C 1
ATOM 4194 O O . CYS D 2 140 ? 12.563 -14.116 58.363 1.00 42.06 307 CYS D O 1
ATOM 4197 N N . GLU D 2 141 ? 11.793 -13.563 60.395 1.00 41.65 308 GLU D N 1
ATOM 4198 C CA . GLU D 2 141 ? 10.480 -13.210 59.874 1.00 44.50 308 GLU D CA 1
ATOM 4199 C C . GLU D 2 141 ? 10.444 -11.770 59.386 1.00 44.87 308 GLU D C 1
ATOM 4200 O O . GLU D 2 141 ? 9.461 -11.338 58.772 1.00 46.35 308 GLU D O 1
ATOM 4206 N N . LEU D 2 142 ? 11.509 -11.021 59.668 1.00 40.44 309 LEU D N 1
ATOM 4207 C CA . LEU D 2 142 ? 11.607 -9.648 59.181 1.00 41.35 309 LEU D CA 1
ATOM 4208 C C . LEU D 2 142 ? 11.754 -9.633 57.661 1.00 36.06 309 LEU D C 1
ATOM 4209 O O . LEU D 2 142 ? 12.339 -10.542 57.076 1.00 36.57 309 LEU D O 1
ATOM 4214 N N . LYS D 2 143 ? 11.216 -8.602 57.025 1.00 37.97 310 LYS D N 1
ATOM 4215 C CA . LYS D 2 143 ? 11.356 -8.450 55.585 1.00 38.97 310 LYS D CA 1
ATOM 4216 C C . LYS D 2 143 ? 12.586 -7.599 55.267 1.00 39.68 310 LYS D C 1
ATOM 4217 O O . LYS D 2 143 ? 12.735 -6.473 55.757 1.00 38.45 310 LYS D O 1
ATOM 4223 N N . LYS D 2 144 ? 13.474 -8.153 54.450 1.00 38.62 311 LYS D N 1
ATOM 4224 C CA . LYS D 2 144 ? 14.701 -7.465 54.075 1.00 36.70 311 LYS D CA 1
ATOM 4225 C C . LYS D 2 144 ? 14.974 -7.702 52.590 1.00 34.41 311 LYS D C 1
ATOM 4226 O O . LYS D 2 144 ? 14.362 -8.566 51.973 1.00 34.19 311 LYS D O 1
ATOM 4232 N N . PHE D 2 145 ? 15.876 -6.933 52.003 1.00 33.20 312 PHE D N 1
ATOM 4233 C CA . PHE D 2 145 ? 16.288 -7.243 50.647 1.00 33.79 312 PHE D CA 1
ATOM 4234 C C . PHE D 2 145 ? 16.999 -8.581 50.682 1.00 32.54 312 PHE D C 1
ATOM 4235 O O . PHE D 2 145 ? 17.286 -9.110 51.762 1.00 29.10 312 PHE D O 1
ATOM 4243 N N . TRP D 2 146 ? 17.277 -9.137 49.511 1.00 31.09 313 TRP D N 1
ATOM 4244 C CA . TRP D 2 146 ? 18.067 -10.363 49.440 1.00 31.38 313 TRP D CA 1
ATOM 4245 C C . TRP D 2 146 ? 18.927 -10.374 48.188 1.00 29.29 313 TRP D C 1
ATOM 4246 O O . TRP D 2 146 ? 18.794 -9.503 47.321 1.00 30.71 313 TRP D O 1
ATOM 4257 N N . ILE D 2 147 ? 19.809 -11.365 48.105 1.00 28.41 314 ILE D N 1
ATOM 4258 C CA . ILE D 2 147 ? 20.733 -11.500 46.996 1.00 24.78 314 ILE D CA 1
ATOM 4259 C C . ILE D 2 147 ? 20.808 -12.960 46.583 1.00 29.14 314 ILE D C 1
ATOM 4260 O O . ILE D 2 147 ? 21.066 -13.834 47.420 1.00 28.12 314 ILE D O 1
ATOM 4265 N N . CYS D 2 148 ? 20.576 -13.235 45.303 1.00 24.19 315 CYS D N 1
ATOM 4266 C CA . CYS D 2 148 ? 20.723 -14.593 44.777 1.00 24.07 315 CYS D CA 1
ATOM 4267 C C . CYS D 2 148 ? 22.050 -14.737 44.085 1.00 26.47 315 CYS D C 1
ATOM 4268 O O . CYS D 2 148 ? 22.576 -13.767 43.562 1.00 26.08 315 CYS D O 1
ATOM 4271 N N . LYS D 2 149 ? 22.569 -15.960 44.047 1.00 25.62 316 LYS D N 1
ATOM 4272 C CA . LYS D 2 149 ? 23.835 -16.228 43.383 1.00 25.32 316 LYS D CA 1
ATOM 4273 C C . LYS D 2 149 ? 23.780 -17.524 42.589 1.00 24.80 316 LYS D C 1
ATOM 4274 O O . LYS D 2 149 ? 23.367 -18.559 43.103 1.00 32.19 316 LYS D O 1
ATOM 4280 N N . LYS D 2 150 ? 24.200 -17.486 41.333 1.00 25.17 317 LYS D N 1
ATOM 4281 C CA . LYS D 2 150 ? 24.419 -18.727 40.590 1.00 26.09 317 LYS D CA 1
ATOM 4282 C C . LYS D 2 150 ? 25.588 -18.551 39.638 1.00 25.00 317 LYS D C 1
ATOM 4283 O O . LYS D 2 150 ? 26.104 -17.443 39.505 1.00 28.44 317 LYS D O 1
ATOM 4289 N N . SER D 2 151 ? 26.014 -19.630 38.984 1.00 24.38 318 SE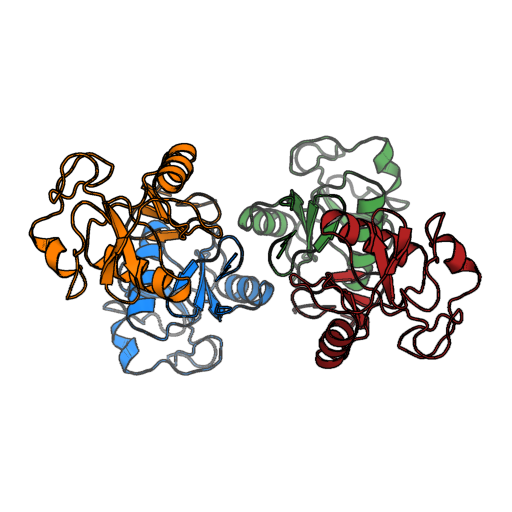R D N 1
ATOM 4290 C CA . SER D 2 151 ? 27.181 -19.567 38.110 1.00 25.86 318 SER D CA 1
ATOM 4291 C C . SER D 2 151 ? 26.865 -18.823 36.826 1.00 29.98 318 SER D C 1
ATOM 4292 O O . SER D 2 151 ? 25.701 -18.693 36.436 1.00 27.10 318 SER D O 1
ATOM 4295 N N . ALA D 2 152 ? 27.925 -18.336 36.187 1.00 27.91 319 ALA D N 1
ATOM 4296 C CA . ALA D 2 152 ? 27.856 -17.538 34.971 1.00 28.28 319 ALA D CA 1
ATOM 4297 C C . ALA D 2 152 ? 27.991 -18.437 33.749 1.00 27.75 319 ALA D C 1
ATOM 4298 O O . ALA D 2 152 ? 28.471 -19.560 33.848 1.00 30.29 319 ALA D O 1
ATOM 4300 N N . THR D 2 153 ? 27.571 -17.947 32.590 1.00 27.55 320 THR D N 1
ATOM 4301 C CA . THR D 2 153 ? 27.791 -18.677 31.354 1.00 27.40 320 THR D CA 1
ATOM 4302 C C . THR D 2 153 ? 28.877 -17.952 30.560 1.00 33.24 320 THR D C 1
ATOM 4303 O O . THR D 2 153 ? 28.770 -16.762 30.305 1.00 32.96 320 THR D O 1
ATOM 4307 N N . PRO D 2 154 ? 29.955 -18.662 30.215 1.00 34.77 321 PRO D N 1
ATOM 4308 C CA . PRO D 2 154 ? 31.077 -18.021 29.517 1.00 38.86 321 PRO D CA 1
ATOM 4309 C C . PRO D 2 154 ? 30.761 -17.595 28.094 1.00 39.27 321 PRO D C 1
ATOM 4310 O O . PRO D 2 154 ? 29.913 -18.185 27.428 1.00 41.64 321 PRO D O 1
ATOM 4314 N N . CYS D 2 155 ? 31.449 -16.556 27.640 1.00 40.30 322 CYS D N 1
ATOM 4315 C CA . CYS D 2 155 ? 31.319 -16.078 26.268 1.00 48.51 322 CYS D CA 1
ATOM 4316 C C . CYS D 2 155 ? 32.527 -16.460 25.408 1.00 53.86 322 CYS D C 1
ATOM 4317 O O . CYS D 2 155 ? 32.385 -17.184 24.415 1.00 61.01 322 CYS D O 1
#

Secondary structure (DSSP, 8-state):
----SSTT-EEETTEEEEE-SS-B-HHHHHHHHHTTT-EE----SHHHHHHHHHHHHHH--EEEEEEEEEETTEEEETTSPBPPGGGGGGBPTT-S-STTT--EEEEETTEEEEE-TTS-BEEEEEEE----/---SS-TT-EEETTEEEEE-SS-B-HHHHHHHHHHTT-EE----SHHHHHHHHHHHHHH--EEEEEE-TTSTT--EETTS-B--TTGGGSB-TT-S-STTT--EEEEETTEEEEE-TTS-BEEEEEEE----/---SSSTT-EEETTEEEEE-SS-B-HHHHHHHHHTTT-EE-----HHHHHHHHHHHHHH--EEEEEEEEEETTEEEETTSPBPPGGGGGG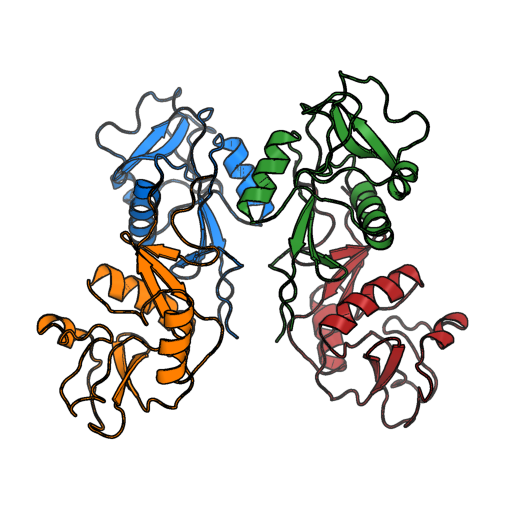BPTT-S-STTT--EEEEETTEEEEE-TTS-BEEEEEEE----/-----S-TT-EEETTEEEEE-SS-B-HHHHHHHHHHTT-EE----SHHHHHHHHHHHHHH--EEEEEE-TTSTT--EETTSPBPPSTTTTSB-TT-S-STTT--EEEEETTEEEEE-TTS-BEEEEEEE----

Nearest PDB structures (foldseek):
  3zhg-assembly1_A  TM=1.008E+00  e=1.677E-26  Mus musculus
  1k9i-assembly1_G  TM=9.626E-01  e=4.475E-18  Homo sapiens
  5kti-assembly1_A  TM=9.260E-01  e=2.192E-12  Bos taurus
  5kth-assembly1_A  TM=9.254E-01  e=5.980E-12  Bos taurus
  4kzv-assembly2_B  TM=8.927E-01  e=3.765E-11  Bos taurus

Solvent-accessible surface area: 24134 Å² total; per-residue (Å²): 115,16,74,8,8,27,67,19,28,9,23,1,86,39,36,0,3,18,26,1,19,8,87,30,43,17,94,59,0,21,35,10,0,83,5,38,111,7,78,1,0,20,1,108,41,78,71,6,10,67,9,0,12,35,2,6,125,39,34,19,66,3,0,0,0,0,10,2,93,183,141,104,63,55,16,35,10,49,83,47,48,99,22,48,103,166,14,91,132,25,24,44,235,57,38,46,59,73,78,31,95,33,24,0,0,10,2,16,39,110,2,0,35,4,7,75,21,115,81,147,22,17,4,2,1,30,30,92,17,100,114,98,192,7,99,9,11,40,54,24,30,10,25,6,63,42,38,0,2,44,22,1,39,48,87,101,36,21,77,70,0,22,64,15,0,141,127,60,171,16,56,1,0,8,1,95,43,82,98,4,12,63,9,0,16,26,3,4,119,38,28,18,68,3,0,0,0,0,12,1,90,163,132,104,59,57,18,30,10,60,98,59,48,93,16,32,104,143,6,82,139,22,24,44,234,51,39,41,66,74,74,36,95,33,21,0,0,8,1,16,40,109,2,0,35,3,10,90,12,123,85,149,20,15,11,1,1,24,60,87,22,91,121,90,117,8,76,9,8,28,67,18,29,9,24,1,82,39,37,1,3,18,25,1,13,8,84,21,45,16,92,66,0,21,48,11,0,132,8,38,112,6,80,1,0,20,1,114,39,77,72,6,10,67,9,0,14,36,2,5,125,38,34,19,67,3,0,0,0,0,11,2,94,181,141,103,60,58,19,35,11,50,82,48,49,100,18,44,101,161,13,81,135,24,26,44,235,56,39,44,60,71,75,36,91,30,22,0,0,8,2,16,38,111,2,0,35,4,7,76,26,120,76,149,21,16,5,2,1,28,28,90,21,96,124,93,209,31,12,94,8,13,42,50,23,30,9,25,8,68,41,38,0,2,42,22,1,45,48,79,99,42,20,95,70,0,41,66,14,0,155,125,59,175,15,65,1,0,7,2,96,45,77,101,5,11,61,10,0,16,24,2,3,117,40,27,18,66,2,0,0,0,0,12,2,96,171,133,107,68,41,17,30,11,58,99,50,51,91,19,33,96,137,10,93,146,27,26,46,234,43,38,44,63,69,80,32,102,23,20,0,0,10,1,20,41,106,4,0,34,3,10,79,25,121,71,150,19,13,10,2,1,18,52,86,21,95,118,87

Radius of gyration: 26.66 Å; Cα contacts (8 Å, |Δi|>4): 1111; chains: 4; bounding box: 77×57×77 Å

CATH classification: 3.10.100.10

Foldseek 3Di:
DDDWEPPQWDDDDQKTKHWFPWWAFQVVQQVVQVVVVWGFADDDDPVSLQVVLVVQAVPFKEFGQWWCVPPWPFIAGVVRHGDDPVQVVQADVVPDDPIPQQTTWINHRRGIYGHHRRDIHITMIMDGTDGD/DDDFEDPQWDDDDQKTKHWDPWWFFQVVLQVVLVVVVWGQADDDDPSSVVVVLVVCLVPFKEFGQWWCVVPWPFIAGVVGHGDPPVLVVQADVVPPPPIPQQTTWIRGNRGIYRGHRGDIHITMTMDGTDGD/DDDFEPPQWDDDDQKTKHWFPWWAFQVVLQVVQVVVVWGFADDDDPVSLVVCLVVQLVPFKEFGQWWCVVPWPFIAGVVGHGDDPVQVVQADVPPDDPIPQQTTWINHRRGIYGHHRRDIDITMTMDGTDDD/DDDDWEPPQWDDDDQKTKHWFPWWFFQVVLQVVLVVVVWGFADDDDPVVVVVVLVVCQVVFKEFGQWWCPVDWPFIAGPVGHTDDPVLVVQADVVPPPPIPQQTTWIRGRRGIYRGHRGDIDITMTMDGIDGD

Sequence (529 aa):
LCRLCPWDWTFLLGNCYFFSKSQRNWNDAVTACKEVKAQLVIINSDEEQTFLQQTSKAKGPTWMGLSDLKKEATWLWVDGSTLSSRFQKYWNRRGEPNNIGEEDCVEFAGDGWNDSKCELKKFWICKKSATPCLCRLCPWDWTFLLGNCYFFSKSQRNWNDAVTACKEVKAQLVIINSDEEQTFLQQTSKAKGPTWMGLSDLKKEATWLWVDGSTLSSRFQKYWNRGEPNNIGEEDCVEFAGDGWNDSKCELKKFWICKKSATPCLCRLCPWDWTFLLGNCYFFSKSQRNWNDAVTACKEVKAQLVIINSDEEQTFLQQTSKAKGPTWMGLSDLKKEATWLWVDGSTLSSRFQKYWNRRGEPNNIGEEDCVEFAGDGWNDSKCELKKFWICKKSATPCRLCRLCPWDWTFLLGNCYFFSKSQRNWNDAVTACKEVKAQLVIINSDEEQTFLQQTSKAKGPTWMGLSDLKKEATWLWVDGSTLSSRFQKYWNRGEPNNIGEEDCVEFAGDGWNDSKCELKKFWICKKSATPC